Protein AF-0000000069045343 (afdb_homodimer)

Structure (mmCIF, N/CA/C/O backbone):
data_AF-0000000069045343-model_v1
#
loop_
_entity.id
_entity.type
_entity.pdbx_description
1 polymer 'Uncharacterized protein'
#
loop_
_atom_site.group_PDB
_atom_site.id
_atom_site.type_symbol
_atom_site.label_atom_id
_atom_site.label_alt_id
_atom_site.label_comp_id
_atom_site.label_asym_id
_atom_site.label_entity_id
_atom_site.label_seq_id
_atom_site.pdbx_PDB_ins_code
_atom_site.Cartn_x
_atom_site.Cartn_y
_atom_site.Cartn_z
_atom_site.occupancy
_atom_site.B_iso_or_equiv
_atom_site.auth_seq_id
_atom_site.auth_comp_id
_atom_site.auth_asym_id
_atom_site.auth_atom_id
_atom_site.pdbx_PDB_model_num
ATOM 1 N N . MET A 1 1 ? 14.711 3.072 -14.695 1 36.69 1 MET A N 1
ATOM 2 C CA . MET A 1 1 ? 13.977 2.061 -15.453 1 36.69 1 MET A CA 1
ATOM 3 C C . MET A 1 1 ? 12.508 2.43 -15.57 1 36.69 1 MET A C 1
ATOM 5 O O . MET A 1 1 ? 11.883 2.832 -14.586 1 36.69 1 MET A O 1
ATOM 9 N N . PHE A 1 2 ? 12.086 2.85 -16.703 1 45.88 2 PHE A N 1
ATOM 10 C CA . PHE A 1 2 ? 10.812 3.439 -17.078 1 45.88 2 PHE A CA 1
ATOM 11 C C . PHE A 1 2 ? 9.672 2.455 -16.859 1 45.88 2 PHE A C 1
ATOM 13 O O . PHE A 1 2 ? 9.859 1.24 -16.938 1 45.88 2 PHE A O 1
ATOM 20 N N . THR A 1 3 ? 8.695 2.904 -16.062 1 60.75 3 THR A N 1
ATOM 21 C CA . THR A 1 3 ? 7.523 2.088 -15.781 1 60.75 3 THR A CA 1
ATOM 22 C C . THR A 1 3 ? 6.695 1.87 -17.047 1 60.75 3 THR A C 1
ATOM 24 O O . THR A 1 3 ? 6.711 2.701 -17.953 1 60.75 3 THR A O 1
ATOM 27 N N . GLU A 1 4 ? 6.355 0.574 -17.469 1 67.81 4 GLU A N 1
ATOM 28 C CA . GLU A 1 4 ? 5.711 0.041 -18.656 1 67.81 4 GLU A CA 1
ATOM 29 C C . GLU A 1 4 ? 4.195 -0.015 -18.484 1 67.81 4 GLU A C 1
ATOM 31 O O . GLU A 1 4 ? 3.697 -0.345 -17.406 1 67.81 4 GLU A O 1
ATOM 36 N N . ILE A 1 5 ? 3.465 0.744 -19.359 1 83.56 5 ILE A N 1
ATOM 37 C CA . ILE A 1 5 ? 2.023 0.536 -19.438 1 83.56 5 ILE A CA 1
ATOM 38 C C . ILE A 1 5 ? 1.713 -0.511 -20.516 1 83.56 5 ILE A C 1
ATOM 40 O O . ILE A 1 5 ? 2.256 -0.457 -21.625 1 83.56 5 ILE A O 1
ATOM 44 N N . ARG A 1 6 ? 1.053 -1.459 -20.156 1 89.25 6 ARG A N 1
ATOM 45 C CA . ARG A 1 6 ? 0.664 -2.52 -21.078 1 89.25 6 ARG A CA 1
ATOM 46 C C . ARG A 1 6 ? -0.851 -2.695 -21.109 1 89.25 6 ARG A C 1
ATOM 48 O O . ARG A 1 6 ? -1.529 -2.414 -20.109 1 89.25 6 ARG A O 1
ATOM 55 N N . ILE A 1 7 ? -1.296 -3.172 -22.25 1 91 7 ILE A N 1
ATOM 56 C CA . ILE A 1 7 ? -2.711 -3.506 -22.359 1 91 7 ILE A CA 1
ATOM 57 C C . ILE A 1 7 ? -2.982 -4.836 -21.656 1 91 7 ILE A C 1
ATOM 59 O O . ILE A 1 7 ? -2.334 -5.844 -21.953 1 91 7 ILE A O 1
ATOM 63 N N . VAL A 1 8 ? -3.744 -4.75 -20.656 1 93.44 8 VAL A N 1
ATOM 64 C CA . VAL A 1 8 ? -4.344 -5.914 -20.031 1 93.44 8 VAL A CA 1
ATOM 65 C C . VAL A 1 8 ? -5.863 -5.832 -20.125 1 93.44 8 VAL A C 1
ATOM 67 O O . VAL A 1 8 ? -6.492 -5.027 -19.422 1 93.44 8 VAL A O 1
ATOM 70 N N . HIS A 1 9 ? -6.367 -6.625 -21 1 92.62 9 HIS A N 1
ATOM 71 C CA . HIS A 1 9 ? -7.773 -6.473 -21.359 1 92.62 9 HIS A CA 1
ATOM 72 C C . HIS A 1 9 ? -8.672 -6.645 -20.141 1 92.62 9 HIS A C 1
ATOM 74 O O . HIS A 1 9 ? -8.469 -7.562 -19.328 1 92.62 9 HIS A O 1
ATOM 80 N N . PRO A 1 10 ? -9.625 -5.75 -20.125 1 92.19 10 PRO A N 1
ATOM 81 C CA . PRO A 1 10 ? -10.023 -4.648 -21 1 92.19 10 PRO A CA 1
ATOM 82 C C . PRO A 1 10 ? -9.406 -3.312 -20.578 1 92.19 10 PRO A C 1
ATOM 84 O O . PRO A 1 10 ? -9.797 -2.262 -21.094 1 92.19 10 PRO A O 1
ATOM 87 N N . GLY A 1 11 ? -8.492 -3.367 -19.719 1 91.81 11 GLY A N 1
ATOM 88 C CA . GLY A 1 11 ? -7.914 -2.135 -19.203 1 91.81 11 GLY A CA 1
ATOM 89 C C . GLY A 1 11 ? -6.43 -2.012 -19.5 1 91.81 11 GLY A C 1
ATOM 90 O O . GLY A 1 11 ? -5.953 -2.48 -20.531 1 91.81 11 GLY A O 1
ATOM 91 N N . LEU A 1 12 ? -5.891 -1.161 -18.672 1 90.5 12 LEU A N 1
ATOM 92 C CA . LEU A 1 12 ? -4.457 -0.905 -18.75 1 90.5 12 LEU A CA 1
ATOM 93 C C . LEU A 1 12 ? -3.768 -1.287 -17.438 1 90.5 12 LEU A C 1
ATOM 95 O O . LEU A 1 12 ? -4.355 -1.164 -16.359 1 90.5 12 LEU A O 1
ATOM 99 N N . TYR A 1 13 ? -2.551 -1.778 -17.609 1 92.44 13 TYR A N 1
ATOM 100 C CA . TYR A 1 13 ? -1.739 -2.137 -16.453 1 92.44 13 TYR A CA 1
ATOM 101 C C . TYR A 1 13 ? -0.437 -1.347 -16.438 1 92.44 13 TYR A C 1
ATOM 103 O O . TYR A 1 13 ? 0.295 -1.318 -17.438 1 92.44 13 TYR A O 1
ATOM 111 N N . TRP A 1 14 ? -0.254 -0.675 -15.336 1 90.94 14 TRP A N 1
ATOM 112 C CA . TRP A 1 14 ? 1.001 0.021 -15.07 1 90.94 14 TRP A CA 1
ATOM 113 C C . TRP A 1 14 ? 1.87 -0.772 -14.102 1 90.94 14 TRP A C 1
ATOM 115 O O . TRP A 1 14 ? 1.443 -1.084 -12.984 1 90.94 14 TRP A O 1
ATOM 125 N N . HIS A 1 15 ? 3.105 -1.077 -14.547 1 93.38 15 HIS A N 1
ATOM 126 C CA . HIS A 1 15 ? 4.027 -1.831 -13.711 1 93.38 15 HIS A CA 1
ATOM 127 C C . HIS A 1 15 ? 5.16 -0.944 -13.203 1 93.38 15 HIS A C 1
ATOM 129 O O . HIS A 1 15 ? 6.098 -0.645 -13.938 1 93.38 15 HIS A O 1
ATOM 135 N N . ASN A 1 16 ? 5.062 -0.504 -11.922 1 91.62 16 ASN A N 1
ATOM 136 C CA . ASN A 1 16 ? 6.121 0.271 -11.289 1 91.62 16 ASN A CA 1
ATOM 137 C C . ASN A 1 16 ? 7.391 -0.559 -11.102 1 91.62 16 ASN A C 1
ATOM 139 O O . ASN A 1 16 ? 8.492 -0.086 -11.383 1 91.62 16 ASN A O 1
ATOM 143 N N . GLY A 1 17 ? 7.16 -1.773 -10.695 1 93.94 17 GLY A N 1
ATOM 144 C CA . GLY A 1 17 ? 8.281 -2.691 -10.562 1 93.94 17 GLY A CA 1
ATOM 145 C C . GLY A 1 17 ? 8.688 -2.93 -9.117 1 93.94 17 GLY A C 1
ATOM 146 O O . GLY A 1 17 ? 8.82 -1.983 -8.344 1 93.94 17 GLY A O 1
ATOM 147 N N . LEU A 1 18 ? 8.914 -4.191 -8.812 1 96.31 18 LEU A N 1
ATOM 148 C CA . LEU A 1 18 ? 9.312 -4.602 -7.469 1 96.31 18 LEU A CA 1
ATOM 149 C C . LEU A 1 18 ? 10.758 -4.227 -7.188 1 96.31 18 LEU A C 1
ATOM 151 O O . LEU A 1 18 ? 11.086 -3.75 -6.098 1 96.31 18 LEU A O 1
ATOM 155 N N . LYS A 1 19 ? 11.641 -4.414 -8.141 1 96.19 19 LYS A N 1
ATOM 156 C CA . LYS A 1 19 ? 13.055 -4.094 -7.961 1 96.19 19 LYS A CA 1
ATOM 157 C C . LYS A 1 19 ? 13.242 -2.623 -7.594 1 96.19 19 LYS A C 1
ATOM 159 O O . LYS A 1 19 ? 13.969 -2.303 -6.652 1 96.19 19 LYS A O 1
ATOM 164 N N . LYS A 1 20 ? 12.562 -1.841 -8.336 1 92.19 20 LYS A N 1
ATOM 165 C CA . LYS A 1 20 ? 12.633 -0.406 -8.07 1 92.19 20 LYS A CA 1
ATOM 166 C C . LYS A 1 20 ? 12.172 -0.085 -6.656 1 92.19 20 LYS A C 1
ATOM 168 O O . LYS A 1 20 ? 12.789 0.725 -5.965 1 92.19 20 LYS A O 1
ATOM 173 N N . CYS A 1 21 ? 11.094 -0.684 -6.238 1 92 21 CYS A N 1
ATOM 174 C CA . CYS A 1 21 ? 10.555 -0.478 -4.898 1 92 21 CYS A CA 1
ATOM 175 C C . CYS A 1 21 ? 11.555 -0.914 -3.836 1 92 21 CYS A C 1
ATOM 177 O O . CYS A 1 21 ? 11.75 -0.221 -2.836 1 92 21 CYS A O 1
ATOM 179 N N . LEU A 1 22 ? 12.219 -2.018 -4.07 1 93.25 22 LEU A N 1
ATOM 180 C CA . LEU A 1 22 ? 13.148 -2.561 -3.086 1 93.25 22 LEU A CA 1
ATOM 181 C C . LEU A 1 22 ? 14.414 -1.715 -3.012 1 93.25 22 LEU A C 1
ATOM 183 O O . LEU A 1 22 ? 14.961 -1.512 -1.927 1 93.25 22 LEU A O 1
ATOM 187 N N . VAL A 1 23 ? 14.852 -1.23 -4.109 1 91.69 23 VAL A N 1
ATOM 188 C CA . VAL A 1 23 ? 16.016 -0.349 -4.125 1 91.69 23 VAL A CA 1
ATOM 189 C C . VAL A 1 23 ? 15.703 0.932 -3.354 1 91.69 23 VAL A C 1
ATOM 191 O O . VAL A 1 23 ? 16.516 1.406 -2.566 1 91.69 23 VAL A O 1
ATOM 194 N N . LYS A 1 24 ? 14.523 1.456 -3.598 1 85.81 24 LYS A N 1
ATOM 195 C CA . LYS A 1 24 ? 14.102 2.641 -2.854 1 85.81 24 LYS A CA 1
ATOM 196 C C . LYS A 1 24 ? 14.078 2.367 -1.353 1 85.81 24 LYS A C 1
ATOM 198 O O . LYS A 1 24 ? 14.516 3.201 -0.558 1 85.81 24 LYS A O 1
ATOM 203 N N . TYR A 1 25 ? 13.57 1.257 -0.952 1 86.19 25 TYR A N 1
ATOM 204 C CA . TYR A 1 25 ? 13.539 0.862 0.451 1 86.19 25 TYR A CA 1
ATOM 205 C C . TYR A 1 25 ? 14.945 0.827 1.043 1 86.19 25 TYR A C 1
ATOM 207 O O . TYR A 1 25 ? 15.188 1.389 2.113 1 86.19 25 TYR A O 1
ATOM 215 N N . LEU A 1 26 ? 15.82 0.186 0.318 1 85.81 26 LEU A N 1
ATOM 216 C CA . LEU A 1 26 ? 17.188 0.021 0.815 1 85.81 26 LEU A CA 1
ATOM 217 C C . LEU A 1 26 ? 17.906 1.363 0.881 1 85.81 26 LEU A C 1
ATOM 219 O O . LEU A 1 26 ? 18.766 1.565 1.734 1 85.81 26 LEU A O 1
ATOM 223 N N . THR A 1 27 ? 17.516 2.264 -0.004 1 81.88 27 THR A N 1
ATOM 224 C CA . THR A 1 27 ? 18.094 3.605 0.008 1 81.88 27 THR A CA 1
ATOM 225 C C . THR A 1 27 ? 17.641 4.379 1.24 1 81.88 27 THR A C 1
ATOM 227 O O . THR A 1 27 ? 18.422 5.113 1.847 1 81.88 27 THR A O 1
ATOM 230 N N . VAL A 1 28 ? 16.422 4.129 1.528 1 73.62 28 VAL A N 1
ATOM 231 C CA . VAL A 1 28 ? 15.82 4.875 2.625 1 73.62 28 VAL A CA 1
ATOM 232 C C . VAL A 1 28 ? 16.359 4.359 3.959 1 73.62 28 VAL A C 1
ATOM 234 O O . VAL A 1 28 ? 16.594 5.141 4.883 1 73.62 28 VAL A O 1
ATOM 237 N N . ILE A 1 29 ? 16.391 3.066 4.191 1 73.06 29 ILE A N 1
ATOM 238 C CA . ILE A 1 29 ? 16.812 2.516 5.473 1 73.06 29 ILE A CA 1
ATOM 239 C C . ILE A 1 29 ? 18.328 2.596 5.598 1 73.06 29 ILE A C 1
ATOM 241 O O . ILE A 1 29 ? 18.891 2.289 6.652 1 73.06 29 ILE A O 1
ATOM 245 N N . ASN A 1 30 ? 18.812 3.344 4.945 1 65.44 30 ASN A N 1
ATOM 246 C CA . ASN A 1 30 ? 20.266 3.43 4.953 1 65.44 30 ASN A CA 1
ATOM 247 C C . ASN A 1 30 ? 20.906 2.098 5.332 1 65.44 30 ASN A C 1
ATOM 249 O O . ASN A 1 30 ? 20.344 1.339 6.125 1 65.44 30 ASN A O 1
ATOM 253 N N . GLN A 1 31 ? 21.516 1.275 4.477 1 55.09 31 GLN A N 1
ATOM 254 C CA . GLN A 1 31 ? 22.156 -0.026 4.59 1 55.09 31 GLN A CA 1
ATOM 255 C C . GLN A 1 31 ? 22.609 -0.293 6.023 1 55.09 31 GLN A C 1
ATOM 257 O O . GLN A 1 31 ? 22.609 -1.439 6.477 1 55.09 31 GLN A O 1
ATOM 262 N N . GLN A 1 32 ? 22.938 0.63 6.645 1 52.41 32 GLN A N 1
ATOM 263 C CA . GLN A 1 32 ? 23.625 0.34 7.906 1 52.41 32 GLN A CA 1
ATOM 264 C C . GLN A 1 32 ? 22.672 -0.297 8.906 1 52.41 32 GLN A C 1
ATOM 266 O O . GLN A 1 32 ? 23.094 -1.015 9.812 1 52.41 32 GLN A O 1
ATOM 271 N N . GLU A 1 33 ? 21.391 -0.185 8.633 1 53.84 33 GLU A N 1
ATOM 272 C CA . GLU A 1 33 ? 20.484 -0.634 9.68 1 53.84 33 GLU A CA 1
ATOM 273 C C . GLU A 1 33 ? 19.859 -1.981 9.336 1 53.84 33 GLU A C 1
ATOM 275 O O .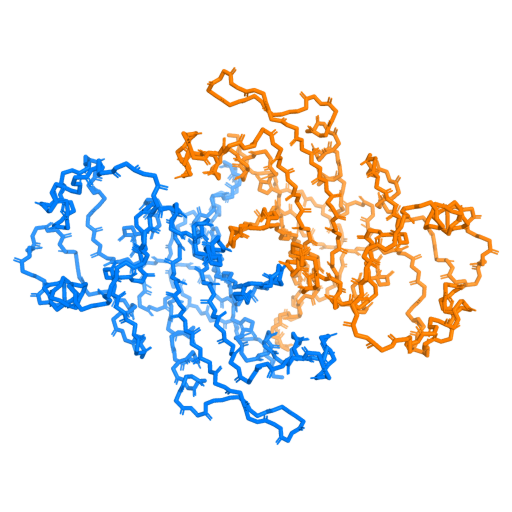 GLU A 1 33 ? 19.266 -2.635 10.188 1 53.84 33 GLU A O 1
ATOM 280 N N . ASN A 1 34 ? 20.141 -2.297 8.047 1 56.91 34 ASN A N 1
ATOM 281 C CA . ASN A 1 34 ? 19.547 -3.592 7.742 1 56.91 34 ASN A CA 1
ATOM 282 C C . ASN A 1 34 ? 20.469 -4.742 8.117 1 56.91 34 ASN A C 1
ATOM 284 O O . ASN A 1 34 ? 21.5 -4.965 7.465 1 56.91 34 ASN A O 1
ATOM 288 N N . GLU A 1 35 ? 20.203 -5.227 9.289 1 62.03 35 GLU A N 1
ATOM 289 C CA . GLU A 1 35 ? 21.031 -6.32 9.781 1 62.03 35 GLU A CA 1
ATOM 290 C C . GLU A 1 35 ? 20.859 -7.574 8.93 1 62.03 35 GLU A C 1
ATOM 292 O O . GLU A 1 35 ? 21.781 -8.383 8.805 1 62.03 35 GLU A O 1
ATOM 297 N N . SER A 1 36 ? 19.75 -7.66 8.359 1 77.56 36 SER A N 1
ATOM 298 C CA . SER A 1 36 ? 19.5 -8.883 7.605 1 77.56 36 SER A CA 1
ATOM 299 C C . SER A 1 36 ? 19.531 -8.625 6.105 1 77.56 36 SER A C 1
ATOM 301 O O . SER A 1 36 ? 19.094 -7.566 5.641 1 77.56 36 SER A O 1
ATOM 303 N N . ASN A 1 37 ? 20.25 -9.508 5.398 1 89.81 37 ASN A N 1
ATOM 304 C CA . ASN A 1 37 ? 20.25 -9.461 3.941 1 89.81 37 ASN A CA 1
ATOM 305 C C . ASN A 1 37 ? 19.031 -10.164 3.361 1 89.81 37 ASN A C 1
ATOM 307 O O . ASN A 1 37 ? 19.031 -10.562 2.195 1 89.81 37 ASN A O 1
ATOM 311 N N . GLN A 1 38 ? 18.047 -10.312 4.242 1 91.44 38 GLN A N 1
ATOM 312 C CA . GLN A 1 38 ? 16.812 -10.977 3.828 1 91.44 38 GLN A CA 1
ATOM 313 C C . GLN A 1 38 ? 15.672 -9.984 3.672 1 91.44 38 GLN A C 1
ATOM 315 O O . GLN A 1 38 ? 15.383 -9.219 4.594 1 91.44 38 GLN A O 1
ATOM 320 N N . LEU A 1 39 ? 15.133 -9.969 2.502 1 92.44 39 LEU A N 1
ATOM 321 C CA . LEU A 1 39 ? 13.938 -9.172 2.234 1 92.44 39 LEU A CA 1
ATOM 322 C C . LEU A 1 39 ? 12.703 -10.055 2.105 1 92.44 39 LEU A C 1
ATOM 324 O O . LEU A 1 39 ? 12.484 -10.672 1.06 1 92.44 39 LEU A O 1
ATOM 328 N N . ASP A 1 40 ? 11.938 -10.164 3.176 1 90.62 40 ASP A N 1
ATOM 329 C CA . ASP A 1 40 ? 10.688 -10.914 3.195 1 90.62 40 ASP A CA 1
ATOM 330 C C . ASP A 1 40 ? 9.5 -10.023 2.846 1 90.62 40 ASP A C 1
ATOM 332 O O . ASP A 1 40 ? 9.234 -9.031 3.535 1 90.62 40 ASP A O 1
ATOM 336 N N . LEU A 1 41 ? 8.789 -10.445 1.825 1 92.44 41 LEU A N 1
ATOM 337 C CA . LEU A 1 41 ? 7.758 -9.578 1.269 1 92.44 41 LEU A CA 1
ATOM 338 C C . LEU A 1 41 ? 6.367 -10.078 1.637 1 92.44 41 LEU A C 1
ATOM 340 O O . LEU A 1 41 ? 6.125 -11.289 1.672 1 92.44 41 LEU A O 1
ATOM 344 N N . ILE A 1 42 ? 5.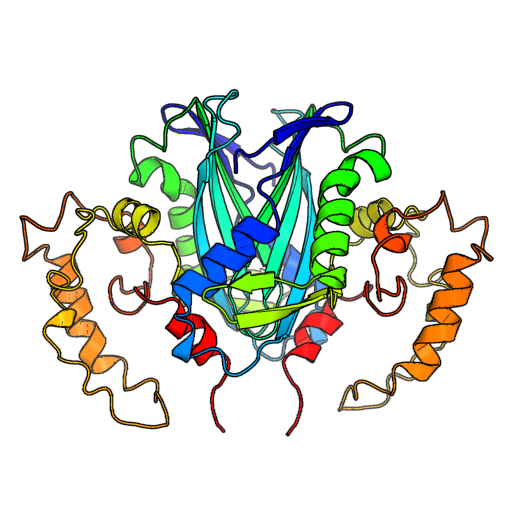527 -9.141 1.871 1 89.38 42 ILE A N 1
ATOM 345 C CA . ILE A 1 42 ? 4.086 -9.359 1.92 1 89.38 42 ILE A CA 1
ATOM 346 C C . ILE A 1 42 ? 3.414 -8.625 0.765 1 89.38 42 ILE A C 1
ATOM 348 O O . ILE A 1 42 ? 3.596 -7.414 0.599 1 89.38 42 ILE A O 1
ATOM 352 N N . ILE A 1 43 ? 2.684 -9.391 -0.015 1 93.25 43 ILE A N 1
ATOM 353 C CA . ILE A 1 43 ? 2.027 -8.836 -1.19 1 93.25 43 ILE A CA 1
ATOM 354 C C . ILE A 1 43 ? 0.522 -8.742 -0.947 1 93.25 43 ILE A C 1
ATOM 356 O O . ILE A 1 43 ? -0.084 -9.664 -0.405 1 93.25 43 ILE A O 1
ATOM 360 N N . ASN A 1 44 ? -0.027 -7.578 -1.305 1 91.56 44 ASN A N 1
ATOM 361 C CA . ASN A 1 44 ? -1.473 -7.398 -1.216 1 91.56 44 ASN A CA 1
ATOM 362 C C . ASN A 1 44 ? -2.084 -7.082 -2.578 1 91.56 44 ASN A C 1
ATOM 364 O O . ASN A 1 44 ? -1.624 -6.172 -3.271 1 91.56 44 ASN A O 1
ATOM 368 N N . ILE A 1 45 ? -3.031 -7.863 -2.99 1 93.31 45 ILE A N 1
ATOM 369 C CA . ILE A 1 45 ? -3.787 -7.641 -4.219 1 93.31 45 ILE A CA 1
ATOM 370 C C . ILE A 1 45 ? -5.254 -7.387 -3.885 1 93.31 45 ILE A C 1
ATOM 372 O O . ILE A 1 45 ? -5.863 -8.141 -3.121 1 93.31 45 ILE A O 1
ATOM 376 N N . ASP A 1 46 ? -5.797 -6.297 -4.504 1 88.81 46 ASP A N 1
ATOM 377 C CA . ASP A 1 46 ? -7.16 -5.891 -4.176 1 88.81 46 ASP A CA 1
ATOM 378 C C . ASP A 1 46 ? -7.898 -5.398 -5.422 1 88.81 46 ASP A C 1
ATOM 380 O O . ASP A 1 46 ? -7.277 -4.895 -6.355 1 88.81 46 ASP A O 1
ATOM 384 N N . GLY A 1 47 ? -9.188 -5.73 -5.453 1 88.12 47 GLY A N 1
ATOM 385 C CA . GLY A 1 47 ? -10.07 -5.121 -6.438 1 88.12 47 GLY A CA 1
ATOM 386 C C . GLY A 1 47 ? -10.906 -3.992 -5.871 1 88.12 47 GLY A C 1
ATOM 387 O O . GLY A 1 47 ? -11.719 -4.207 -4.965 1 88.12 47 GLY A O 1
ATOM 388 N N . LEU A 1 48 ? -10.633 -2.781 -6.422 1 85.56 48 LEU A N 1
ATOM 389 C CA . LEU A 1 48 ? -11.273 -1.601 -5.859 1 85.56 48 LEU A CA 1
ATOM 390 C C . LEU A 1 48 ? -12.195 -0.944 -6.887 1 85.56 48 LEU A C 1
ATOM 392 O O . LEU A 1 48 ? -11.742 -0.556 -7.969 1 85.56 48 LEU A O 1
ATOM 396 N N . PRO A 1 49 ? -13.531 -1.005 -6.578 1 75.44 49 PRO A N 1
ATOM 397 C CA . PRO A 1 49 ? -14.43 -0.271 -7.473 1 75.44 49 PRO A CA 1
ATOM 398 C C . PRO A 1 49 ? -14.227 1.241 -7.402 1 75.44 49 PRO A C 1
ATOM 400 O O . PRO A 1 49 ? -13.922 1.777 -6.332 1 75.44 49 PRO A O 1
ATOM 403 N N . ILE A 1 50 ? -14.047 1.739 -8.469 1 65.81 50 ILE A N 1
ATOM 404 C CA . ILE A 1 50 ? -14.086 3.197 -8.438 1 65.81 50 ILE A CA 1
ATOM 405 C C . ILE A 1 50 ? -15.531 3.668 -8.312 1 65.81 50 ILE A C 1
ATOM 407 O O . ILE A 1 50 ? -16.453 2.852 -8.211 1 65.81 50 ILE A O 1
ATOM 411 N N . SER A 1 51 ? -16.016 5.078 -8.492 1 57.84 51 SER A N 1
ATOM 412 C CA . SER A 1 51 ? -17.328 5.703 -8.289 1 57.84 51 SER A CA 1
ATOM 413 C C . SER A 1 51 ? -18.406 5.016 -9.117 1 57.84 51 SER A C 1
ATOM 415 O O . SER A 1 51 ? -18.109 4.379 -10.125 1 57.84 51 SER A O 1
ATOM 417 N N . LYS A 1 52 ? -19.625 4.773 -8.469 1 54.44 52 LYS A N 1
ATOM 418 C CA . LYS A 1 52 ? -20.781 4.32 -9.234 1 54.44 52 LYS A CA 1
ATOM 419 C C . LYS A 1 52 ? -20.812 4.961 -10.625 1 54.44 52 LYS A C 1
ATOM 421 O O . LYS A 1 52 ? -21.188 4.316 -11.602 1 54.44 52 LYS A O 1
ATOM 426 N N . SER A 1 53 ? -20.359 6.207 -10.586 1 52.97 53 SER A N 1
ATOM 427 C CA . SER A 1 53 ? -20.547 6.887 -11.867 1 52.97 53 SER A CA 1
ATOM 428 C C . SER A 1 53 ? -19.422 6.539 -12.836 1 52.97 53 SER A C 1
ATOM 430 O O . SER A 1 53 ? -19.594 6.598 -14.055 1 52.97 53 SER A O 1
ATOM 432 N N . SER A 1 54 ? -18.234 6.355 -12.305 1 55.28 54 SER A N 1
ATOM 433 C CA . SER A 1 54 ? -17.125 6.25 -13.234 1 55.28 54 SER A CA 1
ATOM 434 C C . SER A 1 54 ? -16.938 4.816 -13.734 1 55.28 54 SER A C 1
ATOM 436 O O . SER A 1 54 ? -16.375 4.586 -14.797 1 55.28 54 SER A O 1
ATOM 438 N N . ASN A 1 55 ? -17.766 3.873 -13.734 1 62 55 ASN A N 1
ATOM 439 C CA . ASN A 1 55 ? -17.641 2.506 -14.234 1 62 55 ASN A CA 1
ATOM 440 C C . ASN A 1 55 ? -16.188 2.062 -14.289 1 62 55 ASN A C 1
ATOM 442 O O . ASN A 1 55 ? -15.75 1.486 -15.289 1 62 55 ASN A O 1
ATOM 446 N N . SER A 1 56 ? -15.18 2.549 -13.469 1 77.62 56 SER A N 1
ATOM 447 C CA . SER A 1 56 ? -13.789 2.119 -13.523 1 77.62 56 SER A CA 1
ATOM 448 C C . SER A 1 56 ? -13.43 1.258 -12.32 1 77.62 56 SER A C 1
ATOM 450 O O . SER A 1 56 ? -14.055 1.367 -11.266 1 77.62 56 SER A O 1
ATOM 452 N N . GLN A 1 57 ? -12.602 0.231 -12.57 1 86.69 57 GLN A N 1
ATOM 453 C CA . GLN A 1 57 ? -12.109 -0.637 -11.508 1 86.69 57 GLN A CA 1
ATOM 454 C C . GLN A 1 57 ? -10.586 -0.59 -11.422 1 86.69 57 GLN A C 1
ATOM 456 O O . GLN A 1 57 ? -9.898 -0.577 -12.453 1 86.69 57 GLN A O 1
ATOM 461 N N . PHE A 1 58 ? -10.086 -0.502 -10.164 1 90.12 58 PHE A N 1
ATOM 462 C CA . PHE A 1 58 ? -8.648 -0.551 -9.914 1 90.12 58 PHE A CA 1
ATOM 463 C C . PHE A 1 58 ? -8.258 -1.871 -9.258 1 90.12 58 PHE A C 1
ATOM 465 O O . PHE A 1 58 ? -8.969 -2.371 -8.383 1 90.12 58 PHE A O 1
ATOM 472 N N . TRP A 1 59 ? -7.16 -2.422 -9.719 1 93.88 59 TRP A N 1
ATOM 473 C CA . TRP A 1 59 ? -6.574 -3.609 -9.109 1 93.88 59 TRP A CA 1
ATOM 474 C C . TRP A 1 59 ? -5.105 -3.373 -8.758 1 93.88 59 TRP A C 1
ATOM 476 O O . TRP A 1 59 ? -4.215 -3.719 -9.539 1 93.88 59 TRP A O 1
ATOM 486 N N . PRO A 1 60 ? -4.848 -2.793 -7.609 1 94.88 60 PRO A N 1
ATOM 487 C CA . PRO A 1 60 ? -3.465 -2.539 -7.199 1 94.88 60 PRO A CA 1
ATOM 488 C C . PRO A 1 60 ? -2.746 -3.803 -6.73 1 94.88 60 PRO A C 1
ATOM 490 O O . PRO A 1 60 ? -3.371 -4.691 -6.145 1 94.88 60 PRO A O 1
ATOM 493 N N . ILE A 1 61 ? -1.492 -3.875 -6.996 1 96.5 61 ILE A N 1
ATOM 494 C CA . ILE A 1 61 ? -0.54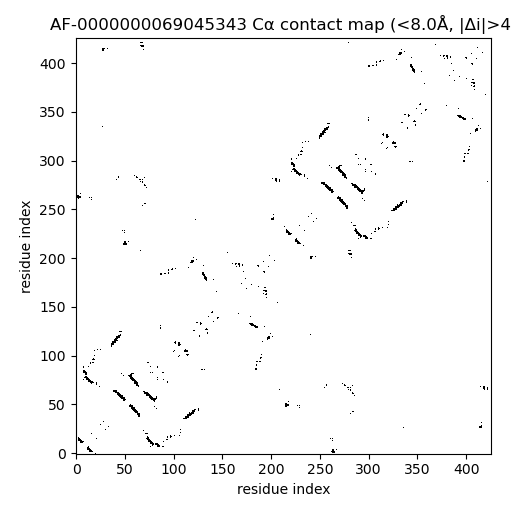2 -4.777 -6.355 1 96.5 61 ILE A CA 1
ATOM 495 C C . ILE A 1 61 ? 0.374 -3.99 -5.426 1 96.5 61 ILE A C 1
ATOM 497 O O . ILE A 1 61 ? 1.213 -3.211 -5.883 1 96.5 61 ILE A O 1
ATOM 501 N N . LEU A 1 62 ? 0.131 -4.234 -4.133 1 95.12 62 LEU A N 1
ATOM 502 C CA . LEU A 1 62 ? 0.901 -3.533 -3.113 1 95.12 62 LEU A CA 1
ATOM 503 C C . LEU A 1 62 ? 1.887 -4.477 -2.432 1 95.12 62 LEU A C 1
ATOM 505 O O . LEU A 1 62 ? 1.694 -5.691 -2.438 1 95.12 62 LEU A O 1
ATOM 509 N N . GLY A 1 63 ? 2.918 -3.887 -1.937 1 93 63 GLY A N 1
ATOM 510 C CA . GLY A 1 63 ? 3.904 -4.664 -1.203 1 93 63 GLY A CA 1
ATOM 511 C C . GLY A 1 63 ? 4.352 -3.996 0.085 1 93 63 GLY A C 1
ATOM 512 O O . GLY A 1 63 ? 4.172 -2.789 0.259 1 93 63 GLY A O 1
ATOM 513 N N . SER A 1 64 ? 4.801 -4.805 0.978 1 88.94 64 SER A N 1
ATOM 514 C CA . SER A 1 64 ? 5.473 -4.348 2.189 1 88.94 64 SER A CA 1
ATOM 515 C C . SER A 1 64 ? 6.609 -5.285 2.576 1 88.94 64 SER A C 1
ATOM 517 O O . SER A 1 64 ? 6.66 -6.43 2.121 1 88.94 64 SER A O 1
ATOM 519 N N . ILE A 1 65 ? 7.555 -4.723 3.281 1 86.25 65 ILE A N 1
ATOM 520 C CA . ILE A 1 65 ? 8.633 -5.539 3.828 1 86.25 65 ILE A CA 1
ATOM 521 C C . ILE A 1 65 ? 8.242 -6.055 5.211 1 86.25 65 ILE A C 1
ATOM 523 O O . ILE A 1 65 ? 7.859 -5.273 6.086 1 86.25 65 ILE A O 1
ATOM 527 N N . PHE A 1 66 ? 8.406 -7.363 5.359 1 82 66 PHE A N 1
ATOM 528 C CA . PHE A 1 66 ? 8.023 -8.008 6.609 1 82 66 PHE A CA 1
ATOM 529 C C . PHE A 1 66 ? 8.711 -7.34 7.797 1 82 66 PHE A C 1
ATOM 531 O O . PHE A 1 66 ? 9.898 -7.008 7.73 1 82 66 PHE A O 1
ATOM 538 N N . LYS A 1 67 ? 7.965 -7.094 8.82 1 72.38 67 LYS A N 1
ATOM 539 C CA . LYS A 1 67 ? 8.406 -6.559 10.109 1 72.38 67 LYS A CA 1
ATOM 540 C C . LYS A 1 67 ? 8.773 -5.082 9.992 1 72.38 67 LYS A C 1
ATOM 542 O O . LYS A 1 67 ? 9.336 -4.5 10.922 1 72.38 67 LYS A O 1
ATOM 547 N N . THR A 1 68 ? 8.57 -4.691 8.727 1 75.06 68 THR A N 1
ATOM 548 C CA . THR A 1 68 ? 8.734 -3.254 8.539 1 75.06 68 THR A CA 1
ATOM 549 C C . THR A 1 68 ? 7.422 -2.609 8.109 1 75.06 68 THR A C 1
ATOM 551 O O . THR A 1 68 ? 6.48 -3.305 7.723 1 75.06 68 THR A O 1
ATOM 554 N N . ASN A 1 69 ? 7.02 -1.512 8.445 1 71.19 69 ASN A N 1
ATOM 555 C CA . ASN A 1 69 ? 5.809 -0.812 8.031 1 71.19 69 ASN A CA 1
ATOM 556 C C . ASN A 1 69 ? 6.023 -0.048 6.727 1 71.19 69 ASN A C 1
ATOM 558 O O . ASN A 1 69 ? 5.285 0.894 6.426 1 71.19 69 ASN A O 1
ATOM 562 N N . TYR A 1 70 ? 7.086 -0.581 5.973 1 81.56 70 TYR A N 1
ATOM 563 C CA . TYR A 1 70 ? 7.332 0.048 4.68 1 81.56 70 TYR A CA 1
ATOM 564 C C . TYR A 1 70 ? 6.406 -0.519 3.611 1 81.56 70 TYR A C 1
ATOM 566 O O . TYR A 1 70 ? 6.371 -1.731 3.393 1 81.56 70 TYR A O 1
ATOM 574 N N . VAL A 1 71 ? 5.637 0.372 2.984 1 88.44 71 VAL A N 1
ATOM 575 C CA . VAL A 1 71 ? 4.637 -0.039 2.006 1 88.44 71 VAL A CA 1
ATOM 576 C C . VAL A 1 71 ? 4.926 0.622 0.66 1 88.44 71 VAL A C 1
ATOM 578 O O . VAL A 1 71 ? 5.391 1.764 0.61 1 88.44 71 VAL A O 1
ATOM 581 N N . PHE A 1 72 ? 4.695 -0.129 -0.406 1 90.62 72 PHE A N 1
ATOM 582 C CA . PHE A 1 72 ? 4.973 0.426 -1.727 1 90.62 72 PHE A CA 1
ATOM 583 C C . PHE A 1 72 ? 4.012 -0.146 -2.764 1 90.62 72 PHE A C 1
ATOM 585 O O . PHE A 1 72 ? 3.395 -1.188 -2.537 1 90.62 72 PHE A O 1
ATOM 592 N N . GLN A 1 73 ? 3.85 0.58 -3.83 1 93.75 73 GLN A N 1
ATOM 593 C CA . GLN A 1 73 ? 3.004 0.195 -4.953 1 93.75 73 GLN A CA 1
ATOM 594 C C . GLN A 1 73 ? 3.82 -0.475 -6.055 1 93.75 73 GLN A C 1
ATOM 596 O O . GLN A 1 73 ? 4.668 0.163 -6.68 1 93.75 73 GLN A O 1
ATOM 601 N N . ILE A 1 74 ? 3.525 -1.721 -6.359 1 95.38 74 ILE A N 1
ATOM 602 C CA . ILE A 1 74 ? 4.273 -2.484 -7.348 1 95.38 74 ILE A CA 1
ATOM 603 C C . ILE A 1 74 ? 3.641 -2.309 -8.727 1 95.38 74 ILE A C 1
ATOM 605 O O . ILE A 1 74 ? 4.344 -2.24 -9.734 1 95.38 74 ILE A O 1
ATOM 609 N N . GLY A 1 75 ? 2.355 -2.285 -8.773 1 94.5 75 GLY A N 1
ATOM 610 C CA . GLY A 1 75 ? 1.628 -2.135 -10.023 1 94.5 75 GLY A CA 1
ATOM 611 C C . GLY A 1 75 ? 0.172 -1.756 -9.828 1 94.5 75 GLY A C 1
ATOM 612 O O . GLY A 1 75 ? -0.337 -1.796 -8.703 1 94.5 75 GLY A O 1
ATOM 613 N N . LEU A 1 76 ? -0.455 -1.417 -11.016 1 92.88 76 LEU A N 1
ATOM 614 C CA . LEU A 1 76 ? -1.848 -0.985 -10.969 1 92.88 76 LEU A CA 1
ATOM 615 C C . LEU A 1 76 ? -2.553 -1.273 -12.289 1 92.88 76 LEU A C 1
ATOM 617 O O . LEU A 1 76 ? -2.076 -0.87 -13.352 1 92.88 76 LEU A O 1
ATOM 621 N N . TYR A 1 77 ? -3.615 -2 -12.141 1 93.5 77 TYR A N 1
ATOM 622 C CA . TYR A 1 77 ? -4.535 -2.162 -13.258 1 93.5 77 TYR A CA 1
ATOM 623 C C . TYR A 1 77 ? -5.707 -1.193 -13.148 1 93.5 77 TYR A C 1
ATOM 625 O O . TYR A 1 77 ? -6.246 -0.984 -12.062 1 93.5 77 TYR A O 1
ATOM 633 N N . ASN A 1 78 ? -6.023 -0.626 -14.258 1 89.31 78 ASN A N 1
ATOM 634 C CA . ASN A 1 78 ? -7.211 0.213 -14.383 1 89.31 78 ASN A CA 1
ATOM 635 C C . ASN A 1 78 ? -8.078 -0.203 -15.57 1 89.31 78 ASN A C 1
ATOM 637 O O . ASN A 1 78 ? -7.609 -0.208 -16.703 1 89.31 78 ASN A O 1
ATOM 641 N N . GLY A 1 79 ? -9.273 -0.605 -15.25 1 87.31 79 GLY A N 1
ATOM 642 C CA . GLY A 1 79 ? -10.188 -0.982 -16.312 1 87.31 79 GLY A CA 1
ATOM 643 C C . GLY A 1 79 ? -11.57 -0.361 -16.172 1 87.31 79 GLY A C 1
ATOM 644 O O . GLY A 1 79 ? -11.992 -0.037 -15.062 1 87.31 79 GLY A O 1
ATOM 645 N N . TYR A 1 80 ? -12.18 -0.164 -17.344 1 79.25 80 TYR A N 1
ATOM 646 C CA . TYR A 1 80 ? -13.539 0.372 -17.344 1 79.25 80 TYR A CA 1
ATOM 647 C C . TYR A 1 80 ? -14.539 -0.683 -16.875 1 79.25 80 TYR A C 1
ATOM 649 O O . TYR A 1 80 ? -14.93 -1.556 -17.656 1 79.25 80 TYR A O 1
ATOM 657 N N . ASN A 1 81 ? -14.898 -0.575 -15.672 1 67.5 81 ASN A N 1
ATOM 658 C CA . ASN A 1 81 ? -15.898 -1.35 -14.945 1 67.5 81 ASN A CA 1
ATOM 659 C C . ASN A 1 81 ? -15.617 -2.846 -15.023 1 67.5 81 ASN A C 1
ATOM 661 O O . ASN A 1 81 ? -16.531 -3.662 -14.992 1 67.5 81 ASN A O 1
ATOM 665 N N . LYS A 1 82 ? -14.391 -3.178 -15.219 1 81.25 82 LYS A N 1
ATOM 666 C CA . LYS A 1 82 ? -14.086 -4.598 -15.344 1 81.25 82 LYS A CA 1
ATOM 667 C C . LYS A 1 82 ? -12.727 -4.926 -14.742 1 81.25 82 LYS A C 1
ATOM 669 O O . LYS A 1 82 ? -11.781 -4.148 -14.867 1 81.25 82 LYS A O 1
ATOM 674 N N . LYS A 1 83 ? -12.758 -6.027 -14.078 1 87.38 83 LYS A N 1
ATOM 675 C CA . LYS A 1 83 ? -11.484 -6.613 -13.672 1 87.38 83 LYS A CA 1
ATOM 676 C C . LYS A 1 83 ? -10.719 -7.156 -14.875 1 87.38 83 LYS A C 1
ATOM 678 O O . LYS A 1 83 ? -11.289 -7.324 -15.953 1 87.38 83 LYS A O 1
ATOM 683 N N . PRO A 1 84 ? -9.367 -7.375 -14.68 1 92.62 84 PRO A N 1
ATOM 684 C CA . PRO A 1 84 ? -8.68 -8.023 -15.797 1 92.62 84 PRO A CA 1
ATOM 685 C C . PRO A 1 84 ? -9.352 -9.32 -16.25 1 92.62 84 PRO A C 1
ATOM 687 O O . PRO A 1 84 ? -9.727 -10.141 -15.406 1 92.62 84 PRO A O 1
ATOM 690 N N . SER A 1 85 ? -9.484 -9.438 -17.516 1 91.81 85 SER A N 1
ATOM 691 C CA . SER A 1 85 ? -10.172 -10.609 -18.031 1 91.81 85 SER A CA 1
ATOM 692 C C . SER A 1 85 ? -9.32 -11.867 -17.875 1 91.81 85 SER A C 1
ATOM 694 O O . SER A 1 85 ? -9.852 -12.977 -17.828 1 91.81 85 SER A O 1
ATOM 696 N N . ASP A 1 86 ? -8.031 -11.688 -17.859 1 93.56 86 ASP A N 1
ATOM 697 C CA . ASP A 1 86 ? -7.086 -12.789 -17.734 1 93.56 86 ASP A CA 1
ATOM 698 C C . ASP A 1 86 ? -6.117 -12.555 -16.578 1 93.56 86 ASP A C 1
ATOM 700 O O . ASP A 1 86 ? -5.238 -11.688 -16.656 1 93.56 86 ASP A O 1
ATOM 704 N N . ILE A 1 87 ? -6.289 -13.344 -15.594 1 93.88 87 ILE A N 1
ATOM 705 C CA . ILE A 1 87 ? -5.508 -13.195 -14.375 1 93.88 87 ILE A CA 1
ATOM 706 C C . ILE A 1 87 ? -4.027 -13.438 -14.672 1 93.88 87 ILE A C 1
ATOM 708 O O . ILE A 1 87 ? -3.154 -12.844 -14.039 1 93.88 87 ILE A O 1
ATOM 712 N N . HIS A 1 88 ? -3.693 -14.281 -15.625 1 95.75 88 HIS A N 1
ATOM 713 C CA . HIS A 1 88 ? -2.309 -14.547 -16 1 95.75 88 HIS A CA 1
ATOM 714 C C . HIS A 1 88 ? -1.663 -13.328 -16.641 1 95.75 88 HIS A C 1
ATOM 716 O O . HIS A 1 88 ? -0.503 -13.016 -16.375 1 95.75 88 HIS A O 1
ATOM 722 N N . GLN A 1 89 ? -2.43 -12.656 -17.438 1 95.38 89 GLN A N 1
ATOM 723 C CA . GLN A 1 89 ? -1.913 -11.445 -18.062 1 95.38 89 GLN A CA 1
ATOM 724 C C . GLN A 1 89 ? -1.724 -10.336 -17.031 1 95.38 89 GLN A C 1
ATOM 726 O O . GLN A 1 89 ? -0.737 -9.602 -17.078 1 95.38 89 GLN A O 1
ATOM 731 N N . TYR A 1 90 ? -2.631 -10.266 -16.156 1 95.75 90 TYR A N 1
ATOM 732 C CA . TYR A 1 90 ? -2.605 -9.242 -15.117 1 95.75 90 TYR A CA 1
ATOM 733 C C . TYR A 1 90 ? -1.36 -9.383 -14.25 1 95.75 90 TYR A C 1
ATOM 735 O O . TYR A 1 90 ? -0.658 -8.406 -13.992 1 95.75 90 TYR A O 1
ATOM 743 N N . LEU A 1 91 ? -0.986 -10.578 -13.836 1 96.94 91 LEU A N 1
ATOM 744 C CA . LEU A 1 91 ? 0.071 -10.773 -12.852 1 96.94 91 LEU A CA 1
ATOM 745 C C . LEU A 1 91 ? 1.386 -11.148 -13.531 1 96.94 91 LEU A C 1
ATOM 747 O O . LEU A 1 91 ? 2.389 -11.398 -12.852 1 96.94 91 LEU A O 1
ATOM 751 N N . ASP A 1 92 ? 1.434 -11.07 -14.836 1 96.56 92 ASP A N 1
ATOM 752 C CA . ASP A 1 92 ? 2.57 -11.578 -15.602 1 96.56 92 ASP A CA 1
ATOM 753 C C . ASP A 1 92 ? 3.85 -10.812 -15.25 1 96.56 92 ASP A C 1
ATOM 755 O O . ASP A 1 92 ? 4.863 -11.422 -14.898 1 96.56 92 ASP A O 1
ATOM 759 N N . ASP A 1 93 ? 3.828 -9.523 -15.391 1 95.81 93 ASP A N 1
ATOM 760 C CA . ASP A 1 93 ? 5 -8.703 -15.102 1 95.81 93 ASP A CA 1
ATOM 761 C C . ASP A 1 93 ? 5.465 -8.898 -13.664 1 95.81 93 ASP A C 1
ATOM 763 O O . ASP A 1 93 ? 6.668 -8.992 -13.398 1 95.81 93 ASP A O 1
ATOM 767 N N . PHE A 1 94 ? 4.516 -8.938 -12.758 1 96.56 94 PHE A N 1
ATOM 768 C CA . PHE A 1 94 ? 4.828 -9.094 -11.344 1 96.56 94 PHE A CA 1
ATOM 769 C C . PHE A 1 94 ? 5.52 -10.43 -11.086 1 96.56 94 PHE A C 1
ATOM 771 O O . PHE A 1 94 ? 6.574 -10.477 -10.453 1 96.56 94 PHE A O 1
ATOM 778 N N . ILE A 1 95 ? 4.93 -11.508 -11.602 1 97.44 95 ILE A N 1
ATOM 779 C CA . ILE A 1 95 ? 5.453 -12.852 -11.383 1 97.44 95 ILE A CA 1
ATOM 780 C C . ILE A 1 95 ? 6.844 -12.977 -12.008 1 97.44 95 ILE A C 1
ATOM 782 O O . ILE A 1 95 ? 7.773 -13.469 -11.367 1 97.44 95 ILE A O 1
ATOM 786 N N . SER A 1 96 ? 6.996 -12.531 -13.188 1 97.31 96 SER A N 1
ATOM 787 C CA . SER A 1 96 ? 8.258 -12.641 -13.914 1 97.31 96 SER A CA 1
ATOM 788 C C . SER A 1 96 ? 9.375 -11.891 -13.18 1 97.31 96 SER A C 1
ATOM 790 O O . SER A 1 96 ? 10.438 -12.461 -12.922 1 97.31 96 SER A O 1
ATOM 792 N N . GLU A 1 97 ? 9.094 -10.711 -12.805 1 97.25 97 GLU A N 1
ATOM 793 C CA . GLU A 1 97 ? 10.109 -9.914 -12.117 1 97.25 97 GLU A CA 1
ATOM 794 C C . GLU A 1 97 ? 10.43 -10.492 -10.742 1 97.25 97 GLU A C 1
ATOM 796 O O . GLU A 1 97 ? 11.594 -10.539 -10.336 1 97.25 97 GLU A O 1
ATOM 801 N N . THR A 1 98 ? 9.398 -10.852 -10.062 1 97.69 98 THR A N 1
ATOM 802 C CA . THR A 1 98 ? 9.578 -11.398 -8.719 1 97.69 98 THR A CA 1
ATOM 803 C C . THR A 1 98 ? 10.438 -12.656 -8.758 1 97.69 98 THR A C 1
ATOM 805 O O . THR A 1 98 ? 11.344 -12.82 -7.945 1 97.69 98 THR A O 1
ATOM 808 N N . ASN A 1 99 ? 10.195 -13.5 -9.703 1 98 99 ASN A N 1
ATOM 809 C CA . ASN A 1 99 ? 10.977 -14.719 -9.836 1 98 99 ASN A CA 1
ATOM 810 C C . ASN A 1 99 ? 12.438 -14.422 -10.156 1 98 99 ASN A C 1
ATOM 812 O O . ASN A 1 99 ? 13.336 -15.109 -9.68 1 98 99 ASN A O 1
ATOM 816 N N . GLN A 1 100 ? 12.641 -13.445 -10.961 1 97.88 100 GLN A N 1
ATOM 817 C CA . GLN A 1 100 ? 14.008 -13.039 -11.234 1 97.88 100 GLN A CA 1
ATOM 818 C C . GLN A 1 100 ? 14.719 -12.594 -9.961 1 97.88 100 GLN A C 1
ATOM 820 O O . GLN A 1 100 ? 15.867 -12.969 -9.719 1 97.88 100 GLN A O 1
ATOM 825 N N . LEU A 1 101 ? 14.016 -11.852 -9.18 1 97.75 101 LEU A N 1
ATOM 826 C CA . LEU A 1 101 ? 14.586 -11.344 -7.934 1 97.75 101 LEU A CA 1
ATOM 827 C C . LEU A 1 101 ? 14.805 -12.477 -6.934 1 97.75 101 LEU A C 1
ATOM 829 O O . LEU A 1 101 ? 15.789 -12.477 -6.195 1 97.75 101 LEU A O 1
ATOM 833 N N . ILE A 1 102 ? 13.844 -13.367 -6.871 1 96.88 102 ILE A N 1
ATOM 834 C CA . ILE A 1 102 ? 13.992 -14.508 -5.977 1 96.88 102 ILE A CA 1
ATOM 835 C C . ILE A 1 102 ? 15.188 -15.352 -6.418 1 96.88 102 ILE A C 1
ATOM 837 O O . ILE A 1 102 ? 15.992 -15.781 -5.586 1 96.88 102 ILE A O 1
ATOM 841 N N . GLY A 1 103 ? 15.398 -15.578 -7.617 1 96.75 103 GLY A N 1
ATOM 842 C CA . GLY A 1 103 ? 16.453 -16.422 -8.156 1 96.75 103 GLY A CA 1
ATOM 843 C C . GLY A 1 103 ? 17.828 -15.805 -8.047 1 96.75 103 GLY A C 1
ATOM 844 O O . GLY A 1 103 ? 18.781 -16.438 -7.562 1 96.75 103 GLY A O 1
ATOM 845 N N . SER A 1 104 ? 17.984 -14.531 -8.422 1 96.62 104 SER A N 1
ATOM 846 C CA . SER A 1 104 ? 19.297 -13.883 -8.5 1 96.62 104 SER A CA 1
ATOM 847 C C . SER A 1 104 ? 19.594 -13.062 -7.246 1 96.62 104 SER A C 1
ATOM 849 O O . SER A 1 104 ? 20.734 -12.664 -7.008 1 96.62 104 SER A O 1
ATOM 851 N N . GLY A 1 105 ? 18.484 -12.844 -6.551 1 96.56 105 GLY A N 1
ATOM 852 C CA . GLY A 1 105 ? 18.641 -11.867 -5.484 1 96.56 105 GLY A CA 1
ATOM 853 C C . GLY A 1 105 ? 18.703 -10.438 -5.988 1 96.56 105 GLY A C 1
ATOM 854 O O . GLY A 1 105 ? 18.391 -10.172 -7.152 1 96.56 105 GLY A O 1
ATOM 855 N N . LEU A 1 106 ? 18.938 -9.531 -5.039 1 96.5 106 LEU A N 1
ATOM 856 C CA . LEU A 1 106 ? 19.078 -8.109 -5.332 1 96.5 106 LEU A CA 1
ATOM 857 C C . LEU A 1 106 ? 20.406 -7.582 -4.824 1 96.5 106 LEU A C 1
ATOM 859 O O . LEU A 1 106 ? 20.734 -7.742 -3.645 1 96.5 106 LEU A O 1
ATOM 863 N N . THR A 1 107 ? 21.234 -7.078 -5.707 1 95.25 107 THR A N 1
ATOM 864 C CA . THR A 1 107 ? 22.484 -6.441 -5.309 1 95.25 107 THR A CA 1
ATOM 865 C C . THR A 1 107 ? 22.297 -4.938 -5.125 1 95.25 107 THR A C 1
ATOM 867 O O . THR A 1 107 ? 21.766 -4.262 -6.012 1 95.25 107 THR A O 1
ATOM 870 N N . TYR A 1 108 ? 22.641 -4.438 -3.986 1 93.25 108 TYR A N 1
ATOM 871 C CA . TYR A 1 108 ? 22.547 -3.014 -3.691 1 93.25 108 TYR A CA 1
ATOM 872 C C . TYR A 1 108 ? 23.781 -2.535 -2.932 1 93.25 108 TYR A C 1
ATOM 874 O O . TYR A 1 108 ? 24.094 -3.051 -1.856 1 93.25 108 TY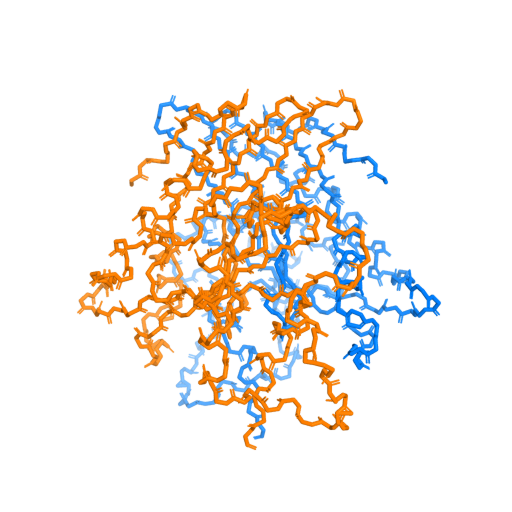R A O 1
ATOM 882 N N . LYS A 1 109 ? 24.453 -1.6 -3.463 1 90.56 109 LYS A N 1
ATOM 883 C CA . LYS A 1 109 ? 25.672 -1.028 -2.887 1 90.56 109 LYS A CA 1
ATOM 884 C C . LYS A 1 109 ? 26.641 -2.123 -2.451 1 90.56 109 LYS A C 1
ATOM 886 O O . LYS A 1 109 ? 27.141 -2.105 -1.325 1 90.56 109 LYS A O 1
ATOM 891 N N . GLY A 1 110 ? 26.766 -3.137 -3.309 1 89.94 110 GLY A N 1
ATOM 892 C CA . GLY A 1 110 ? 27.766 -4.184 -3.107 1 89.94 110 GLY A CA 1
ATOM 893 C C . GLY A 1 110 ? 27.266 -5.309 -2.221 1 89.94 110 GLY A C 1
ATOM 894 O O . GLY A 1 110 ? 27.969 -6.309 -2.027 1 89.94 110 GLY A O 1
ATOM 895 N N . GLN A 1 111 ? 26.156 -5.16 -1.681 1 91.81 111 GLN A N 1
ATOM 896 C CA . GLN A 1 111 ? 25.578 -6.199 -0.833 1 91.81 111 GLN A CA 1
ATOM 897 C C . GLN A 1 111 ? 24.5 -6.973 -1.572 1 91.81 111 GLN A C 1
ATOM 899 O O . GLN A 1 111 ? 23.703 -6.391 -2.32 1 91.81 111 GLN A O 1
ATOM 904 N N . GLN A 1 112 ? 24.531 -8.281 -1.249 1 94.81 112 GLN A N 1
ATOM 905 C CA . GLN A 1 112 ? 23.531 -9.156 -1.844 1 94.81 112 GLN A CA 1
ATOM 906 C C . GLN A 1 112 ? 22.375 -9.414 -0.873 1 94.81 112 GLN A C 1
ATOM 908 O O . GLN A 1 112 ? 22.609 -9.773 0.286 1 94.81 112 GLN A O 1
ATOM 913 N N . TYR A 1 113 ? 21.172 -9.242 -1.419 1 94.88 113 TYR A N 1
ATOM 914 C CA . TYR A 1 113 ? 19.969 -9.484 -0.627 1 94.88 113 TYR A CA 1
ATOM 915 C C . TYR A 1 113 ? 19.156 -10.625 -1.21 1 94.88 113 TYR A C 1
ATOM 917 O O . TYR A 1 113 ? 19.016 -10.742 -2.43 1 94.88 113 TYR A O 1
ATOM 925 N N . ASN A 1 114 ? 18.719 -11.523 -0.289 1 96.56 114 ASN A N 1
ATOM 926 C CA . ASN A 1 114 ? 17.75 -12.539 -0.683 1 96.56 114 ASN A CA 1
ATOM 927 C C . ASN A 1 114 ? 16.312 -12 -0.628 1 96.56 114 ASN A C 1
ATOM 929 O O . ASN A 1 114 ? 15.961 -11.273 0.299 1 96.56 114 ASN A O 1
ATOM 933 N N . VAL A 1 115 ? 15.57 -12.328 -1.653 1 96.38 115 VAL A N 1
ATOM 934 C CA . VAL A 1 115 ? 14.188 -11.875 -1.733 1 96.38 115 VAL A CA 1
ATOM 935 C C . VAL A 1 115 ? 13.242 -13.062 -1.601 1 96.38 115 VAL A C 1
ATOM 937 O O . VAL A 1 115 ? 13.461 -14.109 -2.217 1 96.38 115 VAL A O 1
ATOM 940 N N . CYS A 1 116 ? 12.219 -12.906 -0.733 1 95.56 116 CYS A N 1
ATOM 941 C CA . CYS A 1 116 ? 11.242 -13.961 -0.511 1 95.56 116 CYS A CA 1
ATOM 942 C C . CYS A 1 116 ? 9.836 -13.383 -0.366 1 95.56 116 CYS A C 1
ATOM 944 O O . CYS A 1 116 ? 9.641 -12.398 0.349 1 95.56 116 CYS A O 1
ATOM 946 N N . VAL A 1 117 ? 8.898 -13.961 -1.12 1 94.25 117 VAL A N 1
ATOM 947 C CA . VAL A 1 117 ? 7.5 -13.625 -0.887 1 94.25 117 VAL A CA 1
ATOM 948 C C . VAL A 1 117 ? 6.926 -14.539 0.193 1 94.25 117 VAL A C 1
ATOM 950 O O . VAL A 1 117 ? 6.777 -15.75 -0.02 1 94.25 117 VAL A O 1
ATOM 953 N N . LYS A 1 118 ? 6.582 -13.945 1.277 1 88.81 118 LYS A N 1
ATOM 954 C CA . LYS A 1 118 ? 6.105 -14.742 2.4 1 88.81 118 LYS A CA 1
ATOM 955 C C . LYS A 1 118 ? 4.602 -15 2.299 1 88.81 118 LYS A C 1
ATOM 957 O O . LYS A 1 118 ? 4.133 -16.094 2.582 1 88.81 118 LYS A O 1
ATOM 962 N N . ILE A 1 119 ? 3.963 -13.969 1.914 1 87.94 119 ILE A N 1
ATOM 963 C CA . ILE A 1 119 ? 2.506 -14.047 1.929 1 87.94 119 ILE A CA 1
ATOM 964 C C . ILE A 1 119 ? 1.935 -13.203 0.791 1 87.94 119 ILE A C 1
ATOM 966 O O . ILE A 1 119 ? 2.463 -12.133 0.474 1 87.94 119 ILE A O 1
ATOM 970 N N . VAL A 1 120 ? 0.895 -13.711 0.181 1 89.62 120 VAL A N 1
ATOM 971 C CA . VAL A 1 120 ? 0.015 -12.922 -0.674 1 89.62 120 VAL A CA 1
ATOM 972 C C . VAL A 1 120 ? -1.374 -12.836 -0.047 1 89.62 120 VAL A C 1
ATOM 974 O O . VAL A 1 120 ? -1.994 -13.859 0.25 1 89.62 120 VAL A O 1
ATOM 977 N N . CYS A 1 121 ? -1.754 -11.609 0.076 1 86.75 121 CYS A N 1
ATOM 978 C CA . CYS A 1 121 ? -3.037 -11.359 0.722 1 86.75 121 CYS A CA 1
ATOM 979 C C . CYS A 1 121 ? -4.043 -10.781 -0.266 1 86.75 121 CYS A C 1
ATOM 981 O O . CYS A 1 121 ? -3.67 -10.016 -1.161 1 86.75 121 CYS A O 1
ATOM 983 N N . ALA A 1 122 ? -5.273 -11.156 -0.046 1 85.75 122 ALA A N 1
ATOM 984 C CA . ALA A 1 122 ? -6.41 -10.617 -0.786 1 85.75 122 ALA A CA 1
ATOM 985 C C . ALA A 1 122 ? -7.719 -10.875 -0.042 1 85.75 122 ALA A C 1
ATOM 987 O O . ALA A 1 122 ? -7.816 -11.82 0.745 1 85.75 122 ALA A O 1
ATOM 988 N N . ASP A 1 123 ? -8.703 -10.047 -0.216 1 78.44 123 ASP A N 1
ATOM 989 C CA . ASP A 1 123 ? -10.016 -10.367 0.345 1 78.44 123 ASP A CA 1
ATOM 990 C C . ASP A 1 123 ? -10.656 -11.539 -0.393 1 78.44 123 ASP A C 1
ATOM 992 O O . ASP A 1 123 ? -10.086 -12.055 -1.359 1 78.44 123 ASP A O 1
ATOM 996 N N . ALA A 1 124 ? -11.781 -11.867 -0.025 1 79.44 124 ALA A N 1
ATOM 997 C CA . ALA A 1 124 ? -12.375 -13.117 -0.481 1 79.44 124 ALA A CA 1
ATOM 998 C C . ALA A 1 124 ? -12.609 -13.102 -1.989 1 79.44 124 ALA A C 1
ATOM 1000 O O . ALA A 1 124 ? -12.172 -14.008 -2.705 1 79.44 124 ALA A O 1
ATOM 1001 N N . PRO A 1 125 ? -13.297 -12.086 -2.52 1 83 125 PRO A N 1
ATOM 1002 C CA . PRO A 1 125 ? -13.508 -12.094 -3.971 1 83 125 PRO A CA 1
ATOM 1003 C C . PRO A 1 125 ? -12.203 -12.008 -4.754 1 83 125 PRO A C 1
ATOM 1005 O O . PRO A 1 125 ? -12.047 -12.68 -5.781 1 83 125 PRO A O 1
ATOM 1008 N N . ALA A 1 126 ? -11.312 -11.195 -4.301 1 87.56 126 ALA A N 1
ATOM 1009 C CA . ALA A 1 126 ? -10.016 -11.07 -4.973 1 87.56 126 ALA A CA 1
ATOM 1010 C C . ALA A 1 126 ? -9.211 -12.359 -4.855 1 87.56 126 ALA A C 1
ATOM 1012 O O . ALA A 1 126 ? -8.5 -12.742 -5.789 1 87.56 126 ALA A O 1
ATOM 1013 N N . LYS A 1 127 ? -9.305 -12.945 -3.754 1 86.94 127 LYS A N 1
ATOM 1014 C CA . LYS A 1 127 ? -8.609 -14.211 -3.553 1 86.94 127 LYS A CA 1
ATOM 1015 C C . LYS A 1 127 ? -9.102 -15.273 -4.531 1 86.94 127 LYS A C 1
ATOM 1017 O O . LYS A 1 127 ? -8.297 -15.977 -5.148 1 86.94 127 LYS A O 1
ATOM 1022 N N . ALA A 1 128 ? -10.383 -15.391 -4.613 1 84.44 128 ALA A N 1
ATOM 1023 C CA . ALA A 1 128 ? -10.953 -16.328 -5.57 1 84.44 128 ALA A CA 1
ATOM 1024 C C . ALA A 1 128 ? -10.453 -16.047 -6.984 1 84.44 128 ALA A C 1
ATOM 1026 O O . ALA A 1 128 ? -10.133 -16.984 -7.734 1 84.44 128 ALA A O 1
ATOM 1027 N N . TYR A 1 129 ? -10.359 -14.844 -7.242 1 89.62 129 TYR A N 1
ATOM 1028 C CA . TYR A 1 129 ? -9.922 -14.43 -8.57 1 89.62 129 TYR A CA 1
ATOM 1029 C C . TYR A 1 129 ? -8.453 -14.781 -8.789 1 89.62 129 TYR A C 1
ATOM 1031 O O . TYR A 1 129 ? -8.102 -15.391 -9.805 1 89.62 129 TYR A O 1
ATOM 1039 N N . ILE A 1 130 ? -7.566 -14.453 -7.828 1 91.88 130 ILE A N 1
ATOM 1040 C CA . ILE A 1 130 ? -6.137 -14.625 -8.062 1 91.88 130 ILE A CA 1
ATOM 1041 C C . ILE A 1 130 ? -5.77 -16.109 -7.926 1 91.88 130 ILE A C 1
ATOM 1043 O O . ILE A 1 130 ? -4.781 -16.562 -8.508 1 91.88 130 ILE A O 1
ATOM 1047 N N . MET A 1 131 ? -6.578 -16.828 -7.215 1 87.81 131 MET A N 1
ATOM 1048 C CA . MET A 1 131 ? -6.359 -18.266 -7.074 1 87.81 131 MET A CA 1
ATOM 1049 C C . MET A 1 131 ? -7.066 -19.031 -8.188 1 87.81 131 MET A C 1
ATOM 1051 O O . MET A 1 131 ? -6.816 -20.219 -8.375 1 87.81 131 MET A O 1
ATOM 1055 N N . ASN A 1 132 ? -7.832 -18.344 -8.922 1 87.69 132 ASN A N 1
ATOM 1056 C CA . ASN A 1 132 ? -8.609 -18.938 -10.008 1 87.69 132 ASN A CA 1
ATOM 1057 C C . ASN A 1 132 ? -9.492 -20.078 -9.508 1 87.69 132 ASN A C 1
ATOM 1059 O O . ASN A 1 132 ? -9.484 -21.172 -10.078 1 87.69 132 ASN A O 1
ATOM 1063 N N . VAL A 1 133 ? -10.195 -19.812 -8.445 1 82.31 133 VAL A N 1
ATOM 1064 C CA . VAL A 1 133 ? -11.109 -20.781 -7.859 1 82.31 133 VAL A CA 1
ATOM 1065 C C . VAL A 1 133 ? -12.5 -20.156 -7.727 1 82.31 133 VAL A C 1
ATOM 1067 O O . VAL A 1 133 ? -12.664 -18.938 -7.859 1 82.31 133 VAL A O 1
ATOM 1070 N N . LYS A 1 134 ? -13.531 -20.969 -7.617 1 76.94 134 LYS A N 1
ATOM 1071 C CA . LYS A 1 134 ? -14.898 -20.5 -7.402 1 76.94 134 LYS A CA 1
ATOM 1072 C C . LYS A 1 134 ? -15.039 -19.812 -6.047 1 76.94 134 LYS A C 1
ATOM 1074 O O . LYS A 1 134 ? -14.359 -20.188 -5.086 1 76.94 134 LYS A O 1
ATOM 1079 N N . HIS A 1 135 ? -15.773 -18.672 -6.07 1 63.44 135 HIS A N 1
ATOM 1080 C CA . HIS A 1 135 ? -16.062 -17.953 -4.84 1 63.44 135 HIS A CA 1
ATOM 1081 C C . HIS A 1 135 ? -16.922 -18.781 -3.891 1 63.44 135 HIS A C 1
ATOM 1083 O O . HIS A 1 135 ? -17.953 -19.328 -4.289 1 63.44 135 HIS A O 1
ATOM 1089 N N . HIS A 1 136 ? -16.531 -19.766 -3.33 1 49.97 136 HIS A N 1
ATOM 1090 C CA . HIS A 1 136 ? -17.5 -20.453 -2.467 1 49.97 136 HIS A CA 1
ATOM 1091 C C . HIS A 1 136 ? -18 -19.516 -1.367 1 49.97 136 HIS A C 1
ATOM 1093 O O . HIS A 1 136 ? -17.219 -18.781 -0.762 1 49.97 136 HIS A O 1
ATOM 1099 N N . SER A 1 137 ? -19.188 -19.031 -1.509 1 42.25 137 SER A N 1
ATOM 1100 C CA . SER A 1 137 ? -19.797 -18.438 -0.323 1 42.25 137 SER A CA 1
ATOM 1101 C C . SER A 1 137 ? -19.25 -19.062 0.953 1 42.25 137 SER A C 1
ATOM 1103 O O . SER A 1 137 ? -19.031 -18.375 1.948 1 42.25 137 SER A O 1
ATOM 1105 N N . GLY A 1 138 ? -19.703 -20.312 1.31 1 35.16 138 GLY A N 1
ATOM 1106 C CA . GLY A 1 138 ? -19.625 -21.047 2.562 1 35.16 138 GLY A CA 1
ATOM 1107 C C . GLY A 1 138 ? -18.219 -21.531 2.869 1 35.16 138 GLY A C 1
ATOM 1108 O O . GLY A 1 138 ? -17.391 -21.656 1.968 1 35.16 138 GLY A O 1
ATOM 1109 N N . TYR A 1 139 ? -17.625 -21.344 4.09 1 35.16 139 TYR A N 1
ATOM 1110 C CA . TYR A 1 139 ? -16.5 -21.859 4.844 1 35.16 139 TYR A CA 1
ATOM 1111 C C . TYR A 1 139 ? -16.156 -23.281 4.398 1 35.16 139 TYR A C 1
ATOM 1113 O O . TYR A 1 139 ? -15.172 -23.859 4.859 1 35.16 139 TYR A O 1
ATOM 1121 N N . SER A 1 140 ? -17.109 -24 3.846 1 34.59 140 SER A N 1
ATOM 1122 C CA . SER A 1 140 ? -16.922 -25.438 3.826 1 34.59 140 SER A CA 1
ATOM 1123 C C . SER A 1 140 ? -15.914 -25.859 2.75 1 34.59 140 SER A C 1
ATOM 1125 O O . SER A 1 140 ? -15.484 -27 2.701 1 34.59 140 SER A O 1
ATOM 1127 N N . SER A 1 141 ? -15.914 -25.219 1.697 1 35.75 141 SER A N 1
ATOM 1128 C CA . SER A 1 141 ? -15.273 -25.906 0.583 1 35.75 141 SER A CA 1
ATOM 1129 C C . SER A 1 141 ? -13.75 -25.781 0.661 1 35.75 141 SER A C 1
ATOM 1131 O O . SER A 1 141 ? -13.047 -26.109 -0.294 1 35.75 141 SER A O 1
ATOM 1133 N N . CYS A 1 142 ? -13.312 -24.984 1.456 1 37.62 142 CYS A N 1
ATOM 1134 C CA . CYS A 1 142 ? -11.852 -24.953 1.45 1 37.62 142 CYS A CA 1
ATOM 1135 C C . CYS A 1 142 ? -11.281 -26.344 1.701 1 37.62 142 CYS A C 1
ATOM 1137 O O . CYS A 1 142 ? -11.68 -27.016 2.652 1 37.62 142 CYS A O 1
ATOM 1139 N N . SER A 1 143 ? -10.961 -27 0.815 1 36.31 143 SER A N 1
ATOM 1140 C CA . SER A 1 143 ? -10.312 -28.297 1.014 1 36.31 143 SER A CA 1
ATOM 1141 C C . SER A 1 143 ? -9.484 -28.312 2.295 1 36.31 143 SER A C 1
ATOM 1143 O O . SER A 1 143 ? -9.141 -29.375 2.807 1 36.31 143 SER A O 1
ATOM 1145 N N . LYS A 1 144 ? -8.836 -27.219 2.734 1 38.59 144 LYS A N 1
ATOM 1146 C CA . LYS A 1 144 ? -8.125 -27.281 4.004 1 38.59 144 LYS A CA 1
ATOM 1147 C C . LYS A 1 144 ? -9.094 -27.359 5.18 1 38.59 144 LYS A C 1
ATOM 1149 O O . LYS A 1 144 ? -8.695 -27.688 6.301 1 38.59 144 LYS A O 1
ATOM 1154 N N . CYS A 1 145 ? -10.32 -26.812 4.992 1 33.47 145 CYS A N 1
ATOM 1155 C CA . CYS A 1 145 ? -11.242 -26.875 6.117 1 33.47 145 CYS A CA 1
ATOM 1156 C C . CYS A 1 145 ? -11.547 -28.328 6.496 1 33.47 145 CYS A C 1
ATOM 1158 O O . CYS A 1 145 ? -12.359 -28.578 7.383 1 33.47 145 CYS A O 1
ATOM 1160 N N . ASP A 1 146 ? -11.266 -29.203 5.676 1 33.06 146 ASP A N 1
ATOM 1161 C CA . ASP A 1 146 ? -11.477 -30.516 6.281 1 33.06 146 ASP A CA 1
ATOM 1162 C C . ASP A 1 146 ? -10.633 -30.672 7.543 1 33.06 146 ASP A C 1
ATOM 1164 O O . ASP A 1 146 ? -10.75 -31.672 8.258 1 33.06 146 ASP A O 1
ATOM 1168 N N . VAL A 1 147 ? -9.438 -30.203 7.668 1 31.78 147 VAL A N 1
ATOM 1169 C CA . VAL A 1 147 ? -8.805 -30.312 8.977 1 31.78 147 VAL A CA 1
ATOM 1170 C C . VAL A 1 147 ? -9.5 -29.391 9.969 1 31.78 147 VAL A C 1
ATOM 1172 O O . VAL A 1 147 ? -9.539 -28.172 9.766 1 31.78 147 VAL A O 1
ATOM 1175 N N . GLU A 1 148 ? -10.656 -29.781 10.602 1 29.84 148 GLU A N 1
ATOM 1176 C CA . GLU A 1 148 ? -11.203 -29.172 11.812 1 29.84 148 GLU A CA 1
ATOM 1177 C C . GLU A 1 148 ? -10.109 -28.484 12.625 1 29.84 148 GLU A C 1
ATOM 1179 O O . GLU A 1 148 ? -9.172 -29.141 13.094 1 29.84 148 GLU A O 1
ATOM 1184 N N . GLY A 1 149 ? -9.609 -27.484 12.148 1 30.38 149 GLY A N 1
ATOM 1185 C CA . GLY A 1 149 ? -8.688 -26.797 13.047 1 30.38 149 GLY A CA 1
ATOM 1186 C C . GLY A 1 149 ? -9.18 -26.75 14.484 1 30.38 149 GLY A C 1
ATOM 1187 O O . GLY A 1 149 ? -10.32 -26.359 14.742 1 30.38 149 GLY A O 1
ATOM 1188 N N . GLU A 1 150 ? -9.055 -27.891 15.211 1 28.66 150 GLU A N 1
ATOM 1189 C CA . GLU A 1 150 ? -9.195 -27.75 16.656 1 28.66 150 GLU A CA 1
ATOM 1190 C C . GLU A 1 150 ? -8.672 -26.406 17.141 1 28.66 150 GLU A C 1
ATOM 1192 O O . GLU A 1 150 ? -7.539 -26.016 16.812 1 28.66 150 GLU A O 1
ATOM 1197 N N . TYR A 1 151 ? -9.633 -25.453 17.172 1 29.23 151 TYR A N 1
ATOM 1198 C CA . TYR A 1 151 ? -9.43 -24.234 17.969 1 29.23 151 TYR A CA 1
ATOM 1199 C C . TYR A 1 151 ? -8.617 -24.531 19.219 1 29.23 151 TYR A C 1
ATOM 1201 O O . TYR A 1 151 ? -9.156 -25.031 20.219 1 29.23 151 TYR A O 1
ATOM 1209 N N . ILE A 1 152 ? -7.605 -25.344 19.312 1 27.11 152 ILE A N 1
ATOM 1210 C CA . ILE A 1 152 ? -7.051 -25.375 20.656 1 27.11 152 ILE A CA 1
ATOM 1211 C C . ILE A 1 152 ? -6.723 -23.969 21.109 1 27.11 152 ILE A C 1
ATOM 1213 O O . ILE A 1 152 ? -6.262 -23.141 20.328 1 27.11 152 ILE A O 1
ATOM 1217 N N . ARG A 1 153 ? -6.508 -23.844 22.406 1 28.89 153 ARG A N 1
ATOM 1218 C CA . ARG A 1 153 ? -6.484 -22.562 23.125 1 28.89 153 ARG A CA 1
ATOM 1219 C C . ARG A 1 153 ? -5.789 -21.484 22.297 1 28.89 153 ARG A C 1
ATOM 1221 O O . ARG A 1 153 ? -6.441 -20.594 21.766 1 28.89 153 ARG A O 1
ATOM 1228 N N . ASN A 1 154 ? -4.617 -20.719 23 1 26.64 154 ASN A N 1
ATOM 1229 C CA . ASN A 1 154 ? -3.92 -19.469 23.297 1 26.64 154 ASN A CA 1
ATOM 1230 C C . ASN A 1 154 ? -2.912 -19.109 22.219 1 26.64 154 ASN A C 1
ATOM 1232 O O . ASN A 1 154 ? -2.342 -18.016 22.219 1 26.64 154 ASN A O 1
ATOM 1236 N N . ARG A 1 155 ? -1.881 -20 21.781 1 27.64 155 ARG A N 1
ATOM 1237 C CA . ARG A 1 155 ? -0.632 -19.656 21.109 1 27.64 155 ARG A CA 1
ATOM 1238 C C . ARG A 1 155 ? -0.629 -20.141 19.672 1 27.64 155 ARG A C 1
ATOM 1240 O O . ARG A 1 155 ? -0.892 -21.328 19.406 1 27.64 155 ARG A O 1
ATOM 1247 N N . VAL A 1 156 ? -1.143 -19.516 18.828 1 30.88 156 VAL A N 1
ATOM 1248 C CA . VAL A 1 156 ? -1.051 -19.953 17.438 1 30.88 156 VAL A CA 1
ATOM 1249 C C . VAL A 1 156 ? 0.412 -20.188 17.062 1 30.88 156 VAL A C 1
ATOM 1251 O O . VAL A 1 156 ? 1.207 -19.234 17.047 1 30.88 156 VAL A O 1
ATOM 1254 N N . CYS A 1 157 ? 1.051 -21.281 17.453 1 28.66 157 CYS A N 1
ATOM 1255 C CA . CYS A 1 157 ? 2.375 -21.688 17 1 28.66 157 CYS A CA 1
ATOM 1256 C C . CYS A 1 157 ? 2.404 -21.891 15.484 1 28.66 157 CYS A C 1
ATOM 1258 O O . CYS A 1 157 ? 1.423 -22.344 14.898 1 28.66 157 CYS A O 1
ATOM 1260 N N . PHE A 1 158 ? 3.172 -21.062 14.734 1 30.94 158 PHE A N 1
ATOM 1261 C CA . PHE A 1 158 ? 3.607 -21.438 13.391 1 30.94 158 PHE A CA 1
ATOM 1262 C C . PHE A 1 158 ? 3.92 -22.922 13.32 1 30.94 158 PHE A C 1
ATOM 1264 O O . PHE A 1 158 ? 4.977 -23.359 13.781 1 30.94 158 PHE A O 1
ATOM 1271 N N . PRO A 1 159 ? 3.037 -23.828 13.477 1 33.91 159 PRO A N 1
ATOM 1272 C CA . PRO A 1 159 ? 3.49 -25.219 13.297 1 33.91 159 PRO A CA 1
ATOM 1273 C C . PRO A 1 159 ? 4.434 -25.359 12.102 1 33.91 159 PRO A C 1
ATOM 1275 O O . PRO A 1 159 ? 4.438 -24.531 11.195 1 33.91 159 PRO A O 1
ATOM 1278 N N . ASP A 1 160 ? 5.336 -26.328 12.039 1 32.81 160 ASP A N 1
ATOM 1279 C CA . ASP A 1 160 ? 6.266 -26.828 11.023 1 32.81 160 ASP A CA 1
ATOM 1280 C C . ASP A 1 160 ? 5.578 -26.953 9.672 1 32.81 160 ASP A C 1
ATOM 1282 O O . ASP A 1 160 ? 4.457 -27.469 9.578 1 32.81 160 ASP A O 1
ATOM 1286 N N . PHE A 1 161 ? 5.906 -26.094 8.586 1 37.16 161 PHE A N 1
ATOM 1287 C CA . PHE A 1 161 ? 5.641 -26.078 7.156 1 37.16 161 PHE A CA 1
ATOM 1288 C C . PHE A 1 161 ? 5.379 -27.5 6.641 1 37.16 161 PHE A C 1
ATOM 1290 O O . PHE A 1 161 ? 4.91 -27.672 5.516 1 37.16 161 PHE A O 1
ATOM 1297 N N . ILE A 1 162 ? 5.625 -28.406 7.367 1 36.31 162 ILE A N 1
ATOM 1298 C CA . ILE A 1 162 ? 5.621 -29.766 6.809 1 36.31 162 ILE A CA 1
ATOM 1299 C C . ILE A 1 162 ? 4.191 -30.172 6.469 1 36.31 162 ILE A C 1
ATOM 1301 O O . ILE A 1 162 ? 3.943 -30.766 5.414 1 36.31 162 ILE A O 1
ATOM 1305 N N . GLY A 1 163 ? 3.305 -30.031 7.328 1 40.16 163 GLY A N 1
ATOM 1306 C CA . GLY A 1 163 ? 1.953 -30.5 7.055 1 40.16 163 GLY A CA 1
ATOM 1307 C C . GLY A 1 163 ? 1.271 -29.719 5.945 1 40.16 163 GLY A C 1
ATOM 1308 O O . GLY A 1 163 ? 0.449 -30.266 5.207 1 40.16 163 GLY A O 1
ATOM 1309 N N . ASN A 1 164 ? 1.696 -28.484 5.641 1 48.59 164 ASN A N 1
ATOM 1310 C CA . ASN A 1 164 ? 1.158 -27.516 4.699 1 48.59 164 ASN A CA 1
ATOM 1311 C C . ASN A 1 164 ? 1.604 -27.812 3.27 1 48.59 164 ASN A C 1
ATOM 1313 O O . ASN A 1 164 ? 0.913 -27.453 2.312 1 48.59 164 ASN A O 1
ATOM 1317 N N . LYS A 1 165 ? 2.629 -28.734 3.162 1 51.69 165 LYS A N 1
ATOM 1318 C CA . LYS A 1 165 ? 3.129 -29.078 1.832 1 51.69 165 LYS A CA 1
ATOM 1319 C C . LYS A 1 165 ? 2.15 -29.984 1.09 1 51.69 165 LYS A C 1
ATOM 1321 O O . LYS A 1 165 ? 1.938 -29.812 -0.114 1 51.69 165 LYS A O 1
ATOM 1326 N N . ARG A 1 166 ? 1.561 -30.953 1.816 1 47.16 166 ARG A N 1
ATOM 1327 C CA . ARG A 1 166 ? 0.625 -31.859 1.151 1 47.16 166 ARG A CA 1
ATOM 1328 C C . ARG A 1 166 ? -0.581 -31.094 0.613 1 47.16 166 ARG A C 1
ATOM 1330 O O . ARG A 1 166 ? -1.026 -31.344 -0.51 1 47.16 166 ARG A O 1
ATOM 1337 N N . THR A 1 167 ? -0.87 -30.094 1.427 1 64.88 167 THR A N 1
ATOM 1338 C CA . THR A 1 167 ? -2.043 -29.328 1.021 1 64.88 167 THR A CA 1
ATOM 1339 C C . THR A 1 167 ? -1.718 -28.422 -0.167 1 64.88 167 THR A C 1
ATOM 1341 O O . THR A 1 167 ? -2.523 -28.297 -1.09 1 64.88 167 THR A O 1
ATOM 1344 N N . ASP A 1 168 ? -0.423 -28.141 -0.201 1 72.25 168 ASP A N 1
ATOM 1345 C CA . ASP A 1 168 ? -0.023 -27.328 -1.347 1 72.25 168 ASP A CA 1
ATOM 1346 C C . ASP A 1 168 ? 0.039 -28.172 -2.619 1 72.25 168 ASP A C 1
ATOM 1348 O O . ASP A 1 168 ? -0.422 -27.734 -3.678 1 72.25 168 ASP A O 1
ATOM 1352 N N . ILE A 1 169 ? 0.461 -29.422 -2.48 1 70.25 169 ILE A N 1
ATOM 1353 C CA . ILE A 1 169 ? 0.56 -30.328 -3.611 1 70.25 169 ILE A CA 1
ATOM 1354 C C . ILE A 1 169 ? -0.838 -30.688 -4.105 1 70.25 169 ILE A C 1
ATOM 1356 O O . ILE A 1 169 ? -1.086 -30.734 -5.312 1 70.25 169 ILE A O 1
ATOM 1360 N N . ASP A 1 170 ? -1.719 -30.875 -3.152 1 68.44 170 ASP A N 1
ATOM 1361 C CA . ASP A 1 170 ? -3.09 -31.234 -3.504 1 68.44 170 ASP A CA 1
ATOM 1362 C C . ASP A 1 170 ? -3.76 -30.125 -4.305 1 68.44 170 ASP A C 1
ATOM 1364 O O . ASP A 1 170 ? -4.516 -30.391 -5.238 1 68.44 170 ASP A O 1
ATOM 1368 N N . PHE A 1 171 ? -3.52 -28.953 -3.896 1 72.81 171 PHE A N 1
ATOM 1369 C CA . PHE A 1 171 ? -4.074 -27.797 -4.617 1 72.81 171 PHE A CA 1
ATOM 1370 C C . PHE A 1 171 ? -3.531 -27.75 -6.039 1 72.81 171 PHE A C 1
ATOM 1372 O O . PHE A 1 171 ? -4.277 -27.484 -6.984 1 72.81 171 PHE A O 1
ATOM 1379 N N . LEU A 1 172 ? -2.246 -28.078 -6.137 1 72.44 172 LEU A N 1
ATOM 1380 C CA . LEU A 1 172 ? -1.59 -28.016 -7.438 1 72.44 172 LEU A CA 1
ATOM 1381 C C . LEU A 1 172 ? -2.129 -29.094 -8.375 1 72.44 172 LEU A C 1
ATOM 1383 O O . LEU A 1 172 ? -2.176 -28.906 -9.586 1 72.44 172 LEU A O 1
ATOM 1387 N N . GLU A 1 173 ? -2.568 -30.109 -7.766 1 69.44 173 GLU A N 1
ATOM 1388 C CA . GLU A 1 173 ? -3.064 -31.219 -8.562 1 69.44 173 GLU A CA 1
ATOM 1389 C C . GLU A 1 173 ? -4.535 -31.031 -8.922 1 69.44 173 GLU A C 1
ATOM 1391 O O . GLU A 1 173 ? -5.102 -31.828 -9.688 1 69.44 173 GLU A O 1
ATOM 1396 N N . HIS A 1 174 ? -5.156 -29.891 -8.602 1 66.81 174 HIS A N 1
ATOM 1397 C CA . HIS A 1 174 ? -6.535 -29.531 -8.906 1 66.81 174 HIS A CA 1
ATOM 1398 C C . HIS A 1 174 ? -7.48 -30.688 -8.641 1 66.81 174 HIS A C 1
ATOM 1400 O O . HIS A 1 174 ? -8.344 -31 -9.469 1 66.81 174 HIS A O 1
ATOM 1406 N N . LYS A 1 175 ? -7.312 -31.391 -7.637 1 62.44 175 LYS A N 1
ATOM 1407 C CA . LYS A 1 175 ? -8.062 -32.594 -7.324 1 62.44 175 LYS A CA 1
ATOM 1408 C C . LYS A 1 175 ? -9.562 -32.312 -7.262 1 62.44 175 LYS A C 1
ATOM 1410 O O . LYS A 1 175 ? -10.375 -33.156 -7.66 1 62.44 175 LYS A O 1
ATOM 1415 N N . ASP A 1 176 ? -9.898 -31.109 -6.758 1 62.06 176 ASP A N 1
ATOM 1416 C CA . ASP A 1 176 ? -11.305 -30.734 -6.766 1 62.06 176 ASP A CA 1
ATOM 1417 C C . ASP A 1 176 ? -11.641 -29.906 -8.008 1 62.06 176 ASP A C 1
ATOM 1419 O O . ASP A 1 176 ? -11.5 -28.672 -7.996 1 62.06 176 ASP A O 1
ATOM 1423 N N . THR A 1 177 ? -12.062 -30.562 -9.086 1 63.69 177 THR A N 1
ATOM 1424 C CA . THR A 1 177 ? -12.305 -29.969 -10.398 1 63.69 177 THR A CA 1
ATOM 1425 C C . THR A 1 177 ? -13.438 -28.953 -10.32 1 63.69 177 THR A C 1
ATOM 1427 O O . THR A 1 177 ? -13.5 -28.016 -11.133 1 63.69 177 THR A O 1
ATOM 1430 N N . ASP A 1 178 ? -14.32 -29.125 -9.352 1 67.75 178 ASP A N 1
ATOM 1431 C CA . ASP A 1 178 ? -15.438 -28.188 -9.242 1 67.75 178 ASP A CA 1
ATOM 1432 C C . ASP A 1 178 ? -15.008 -26.891 -8.578 1 67.75 178 ASP A C 1
ATOM 1434 O O . ASP A 1 178 ? -15.617 -25.844 -8.797 1 67.75 178 ASP A O 1
ATOM 1438 N N . TYR A 1 179 ? -14 -27.047 -7.871 1 69.44 179 TYR A N 1
ATOM 1439 C CA . TYR A 1 179 ? -13.523 -25.906 -7.102 1 69.44 179 TYR A CA 1
ATOM 1440 C C . TYR A 1 179 ? -12.57 -25.047 -7.926 1 69.44 179 TYR A C 1
ATOM 1442 O O . TYR A 1 179 ? -12.633 -23.812 -7.867 1 69.44 179 TYR A O 1
ATOM 1450 N N . HIS A 1 180 ? -11.898 -25.656 -8.852 1 74 180 HIS A N 1
ATOM 1451 C CA . HIS A 1 180 ? -10.891 -24.953 -9.633 1 74 180 HIS A CA 1
ATOM 1452 C C . HIS A 1 180 ? -11.453 -24.484 -10.969 1 74 180 HIS A C 1
ATOM 1454 O O . HIS A 1 180 ? -12.125 -25.234 -11.672 1 74 180 HIS A O 1
ATOM 1460 N N . GLN A 1 181 ? -11.297 -23.234 -11.211 1 78.38 181 GLN A N 1
ATOM 1461 C CA . GLN A 1 181 ? -11.719 -22.656 -12.492 1 78.38 181 GLN A CA 1
ATOM 1462 C C . GLN A 1 181 ? -10.562 -22.641 -13.492 1 78.38 181 GLN A C 1
ATOM 1464 O O . GLN A 1 181 ? -10.766 -22.359 -14.672 1 78.38 181 GLN A O 1
ATOM 1469 N N . GLY A 1 182 ? -9.352 -22.938 -13.047 1 82.31 182 GLY A N 1
ATOM 1470 C CA . GLY A 1 182 ? -8.102 -22.938 -13.797 1 82.31 182 GLY A CA 1
ATOM 1471 C C . GLY A 1 182 ? -6.879 -22.875 -12.906 1 82.31 182 GLY A C 1
ATOM 1472 O O . GLY A 1 182 ? -6.965 -23.109 -11.695 1 82.31 182 GLY A O 1
ATOM 1473 N N . THR A 1 183 ? -5.797 -22.703 -13.578 1 89.25 183 THR A N 1
ATOM 1474 C CA . THR A 1 183 ? -4.562 -22.594 -12.812 1 89.25 183 THR A CA 1
ATOM 1475 C C . THR A 1 183 ? -4.355 -21.172 -12.312 1 89.25 183 THR A C 1
ATOM 1477 O O . THR A 1 183 ? -4.664 -20.203 -13.023 1 89.25 183 THR A O 1
ATOM 1480 N N . SER A 1 184 ? -3.852 -21.031 -11.164 1 92.06 184 SER A N 1
ATOM 1481 C CA . SER A 1 184 ? -3.479 -19.719 -10.625 1 92.06 184 SER A CA 1
ATOM 1482 C C . SER A 1 184 ? -2.102 -19.297 -11.125 1 92.06 184 SER A C 1
ATOM 1484 O O . SER A 1 184 ? -1.171 -20.109 -11.164 1 92.06 184 SER A O 1
ATOM 1486 N N . PRO A 1 185 ? -1.984 -18.016 -11.578 1 94.69 185 PRO A N 1
ATOM 1487 C CA . PRO A 1 185 ? -0.645 -17.531 -11.93 1 94.69 185 PRO A CA 1
ATOM 1488 C C . PRO A 1 185 ? 0.342 -17.641 -10.773 1 94.69 185 PRO A C 1
ATOM 1490 O O . PRO A 1 185 ? 1.553 -17.719 -10.992 1 94.69 185 PRO A O 1
ATOM 1493 N N . LEU A 1 186 ? -0.14 -17.656 -9.547 1 93.94 186 LEU A N 1
ATOM 1494 C CA . LEU A 1 186 ? 0.709 -17.703 -8.359 1 93.94 186 LEU A CA 1
ATOM 1495 C C . LEU A 1 186 ? 1.438 -19.047 -8.273 1 93.94 186 LEU A C 1
ATOM 1497 O O . LEU A 1 186 ? 2.414 -19.172 -7.531 1 93.94 186 LEU A O 1
ATOM 1501 N N . GLU A 1 187 ? 0.994 -20 -9 1 92 187 GLU A N 1
ATOM 1502 C CA . GLU A 1 187 ? 1.673 -21.297 -9.047 1 92 187 GLU A CA 1
ATOM 1503 C C . GLU A 1 187 ? 3.066 -21.156 -9.656 1 92 187 GLU A C 1
ATOM 1505 O O . GLU A 1 187 ? 3.928 -22.016 -9.438 1 92 187 GLU A O 1
ATOM 1510 N N . LYS A 1 188 ? 3.25 -20.141 -10.398 1 94.44 188 LYS A N 1
ATOM 1511 C CA . LYS A 1 188 ? 4.523 -19.922 -11.078 1 94.44 188 LYS A CA 1
ATOM 1512 C C . LYS A 1 188 ? 5.527 -19.234 -10.164 1 94.44 188 LYS A C 1
ATOM 1514 O O . LYS A 1 188 ? 6.711 -19.141 -10.484 1 94.44 188 LYS A O 1
ATOM 1519 N N . LEU A 1 189 ? 5.062 -18.703 -9.047 1 94.19 189 LEU A N 1
ATOM 1520 C CA . LEU A 1 189 ? 5.973 -18.031 -8.117 1 94.19 189 LEU A CA 1
ATOM 1521 C C . LEU A 1 189 ? 6.918 -19.047 -7.473 1 94.19 189 LEU A C 1
ATOM 1523 O O . LEU A 1 189 ? 6.48 -20.094 -6.988 1 94.19 189 LEU A O 1
ATOM 1527 N N . GLN A 1 190 ? 8.195 -18.703 -7.492 1 93.31 190 GLN A N 1
ATOM 1528 C CA . GLN A 1 190 ? 9.203 -19.594 -6.91 1 93.31 190 GLN A CA 1
ATOM 1529 C C . GLN A 1 190 ? 9.102 -19.609 -5.387 1 93.31 190 GLN A C 1
ATOM 1531 O O . GLN A 1 190 ? 8.867 -18.562 -4.766 1 93.31 190 GLN A O 1
ATOM 1536 N N . ASP A 1 191 ? 9.266 -20.891 -4.77 1 90.19 191 ASP A N 1
ATOM 1537 C CA . ASP A 1 191 ? 9.312 -21.078 -3.322 1 90.19 191 ASP A CA 1
ATOM 1538 C C . ASP A 1 191 ? 8.047 -20.562 -2.65 1 90.19 191 ASP A C 1
ATOM 1540 O O . ASP A 1 191 ? 8.109 -19.906 -1.614 1 90.19 191 ASP A O 1
ATOM 1544 N N . PHE A 1 192 ? 6.926 -20.781 -3.344 1 89.88 192 PHE A N 1
ATOM 1545 C CA . PHE A 1 192 ? 5.66 -20.25 -2.863 1 89.88 192 PHE A CA 1
ATOM 1546 C C . PHE A 1 192 ? 4.559 -21.297 -2.934 1 89.88 192 PHE A C 1
ATOM 1548 O O . PHE A 1 192 ? 4.32 -21.875 -3.99 1 89.88 192 PHE A O 1
ATOM 1555 N N . GLY A 1 193 ? 3.949 -21.562 -1.783 1 84.56 193 GLY A N 1
ATOM 1556 C CA . GLY A 1 193 ? 2.814 -22.484 -1.729 1 84.56 193 GLY A CA 1
ATOM 1557 C C . GLY A 1 193 ? 1.479 -21.766 -1.672 1 84.56 193 GLY A C 1
ATOM 1558 O O . GLY A 1 193 ? 1.298 -20.828 -0.876 1 84.56 193 GLY A O 1
ATOM 1559 N N . LEU A 1 194 ? 0.553 -22.172 -2.469 1 81.06 194 LEU A N 1
ATOM 1560 C CA . LEU A 1 194 ? -0.722 -21.469 -2.584 1 81.06 194 LEU A CA 1
ATOM 1561 C C . LEU A 1 194 ? -1.553 -21.641 -1.315 1 81.06 194 LEU A C 1
ATOM 1563 O O . LEU A 1 194 ? -2.264 -20.734 -0.904 1 81.06 194 LEU A O 1
ATOM 1567 N N . VAL A 1 195 ? -1.478 -22.75 -0.711 1 73.62 195 VAL A N 1
ATOM 1568 C CA . VAL A 1 195 ? -2.268 -23 0.49 1 73.62 195 VAL A CA 1
ATOM 1569 C C . VAL A 1 195 ? -1.56 -22.406 1.706 1 73.62 195 VAL A C 1
ATOM 1571 O O . VAL A 1 195 ? -2.189 -21.75 2.539 1 73.62 195 VAL A O 1
ATOM 1574 N N . SER A 1 196 ? -0.332 -22.5 1.755 1 73.94 196 SER A N 1
ATOM 1575 C CA . SER A 1 196 ? 0.448 -22.094 2.918 1 73.94 196 SER A CA 1
ATOM 1576 C C . SER A 1 196 ? 0.684 -20.594 2.924 1 73.94 196 SER A C 1
ATOM 1578 O O . SER A 1 196 ? 0.786 -19.969 3.988 1 73.94 196 SER A O 1
ATOM 1580 N N . ASN A 1 197 ? 0.729 -20.031 1.717 1 80.31 197 ASN A N 1
ATOM 1581 C CA . ASN A 1 197 ? 1.219 -18.656 1.655 1 80.31 197 ASN A CA 1
ATOM 1582 C C . ASN A 1 197 ? 0.122 -17.688 1.216 1 80.31 197 ASN A C 1
ATOM 1584 O O . ASN A 1 197 ? 0.355 -16.484 1.115 1 80.31 197 ASN A O 1
ATOM 1588 N N . VAL A 1 198 ? -1.041 -18.188 0.96 1 79.81 198 VAL A N 1
ATOM 1589 C CA . VAL A 1 198 ? -2.205 -17.344 0.691 1 79.81 198 VAL A CA 1
ATOM 1590 C C . VAL A 1 198 ? -3.293 -17.625 1.726 1 79.81 198 VAL A C 1
ATOM 1592 O O . VAL A 1 198 ? -4.223 -18.391 1.466 1 79.81 198 VAL A O 1
ATOM 1595 N N . PRO A 1 199 ? -3.135 -16.969 2.777 1 73.12 199 PRO A N 1
ATOM 1596 C CA . PRO A 1 199 ? -4.062 -17.281 3.869 1 73.12 199 PRO A CA 1
ATOM 1597 C C . PRO A 1 199 ? -5.488 -16.812 3.584 1 73.12 199 PRO A C 1
ATOM 1599 O O . PRO A 1 199 ? -5.688 -15.82 2.877 1 73.12 199 PRO A O 1
ATOM 1602 N N . TYR A 1 200 ? -6.387 -17.578 4.012 1 61.22 200 TYR A N 1
ATOM 1603 C CA . TYR A 1 200 ? -7.789 -17.188 3.895 1 61.22 200 TYR A CA 1
ATOM 1604 C C . TYR A 1 200 ? -8.133 -16.078 4.883 1 61.22 200 TYR A C 1
ATOM 1606 O O . TYR A 1 200 ? -8.898 -15.172 4.566 1 61.22 200 TYR A O 1
ATOM 1614 N N . ASP A 1 201 ? -7.629 -16.297 6.125 1 54.88 201 ASP A N 1
ATOM 1615 C CA . ASP A 1 201 ? -7.875 -15.266 7.121 1 54.88 201 ASP A CA 1
ATOM 1616 C C . ASP A 1 201 ? -6.621 -14.43 7.363 1 54.88 201 ASP A C 1
ATOM 1618 O O . ASP A 1 201 ? -5.504 -14.945 7.324 1 54.88 201 ASP A O 1
ATOM 1622 N N . TYR A 1 202 ? -6.766 -13.125 7.098 1 51.56 202 TYR A N 1
ATOM 1623 C CA . TYR A 1 202 ? -5.656 -12.203 7.312 1 51.56 202 TYR A CA 1
ATOM 1624 C C . TYR A 1 202 ? -5.055 -12.391 8.703 1 51.56 202 TYR A C 1
ATOM 1626 O O . TYR A 1 202 ? -3.977 -11.867 8.992 1 51.56 202 TYR A O 1
ATOM 1634 N N . LEU A 1 203 ? -5.793 -13.117 9.445 1 48.94 203 LEU A N 1
ATOM 1635 C CA . LEU A 1 203 ? -5.305 -13.281 10.805 1 48.94 203 LEU A CA 1
ATOM 1636 C C . LEU A 1 203 ? -3.844 -13.727 10.812 1 48.94 203 LEU A C 1
ATOM 1638 O O . LEU A 1 203 ? -3.08 -13.352 11.703 1 48.94 203 LEU A O 1
ATOM 1642 N N . HIS A 1 204 ? -3.607 -14.352 9.805 1 49.59 204 HIS A N 1
ATOM 1643 C CA . HIS A 1 204 ? -2.246 -14.883 9.758 1 49.59 204 HIS A CA 1
ATOM 1644 C C . HIS A 1 204 ? -1.222 -13.75 9.711 1 49.59 204 HIS A C 1
ATOM 1646 O O . HIS A 1 204 ? -0.155 -13.852 10.32 1 49.59 204 HIS A O 1
ATOM 1652 N N . LEU A 1 205 ? -1.528 -12.719 9.055 1 53.09 205 LEU A N 1
ATOM 1653 C CA . LEU A 1 205 ? -0.571 -11.633 8.914 1 53.09 205 LEU A CA 1
ATOM 1654 C C . LEU A 1 205 ? -0.276 -10.992 10.273 1 53.09 205 LEU A C 1
ATOM 1656 O O . LEU A 1 205 ? 0.861 -10.602 10.539 1 53.09 205 LEU A O 1
ATOM 1660 N N . VAL A 1 206 ? -1.415 -10.867 11.039 1 47.41 206 VAL A N 1
ATOM 1661 C CA . VAL A 1 206 ? -1.284 -10.25 12.352 1 47.41 206 VAL A CA 1
ATOM 1662 C C . VAL A 1 206 ? -0.431 -11.133 13.258 1 47.41 206 VAL A C 1
ATOM 1664 O O . VAL A 1 206 ? 0.396 -10.633 14.023 1 47.41 206 VAL A O 1
ATOM 1667 N N . ASN A 1 207 ? -0.69 -12.281 13.102 1 46.62 207 ASN A N 1
ATOM 1668 C CA . ASN A 1 207 ? 0.013 -13.203 13.977 1 46.62 207 ASN A CA 1
ATOM 1669 C C . ASN A 1 207 ? 1.462 -13.406 13.547 1 46.62 207 ASN A C 1
ATOM 1671 O O . ASN A 1 207 ? 2.293 -13.867 14.328 1 46.62 207 ASN A O 1
ATOM 1675 N N . LEU A 1 208 ? 1.678 -13.227 12.375 1 45 208 LEU A N 1
ATOM 1676 C CA . LEU A 1 208 ? 3.066 -13.328 11.945 1 45 208 LEU A CA 1
ATOM 1677 C C . LEU A 1 208 ? 3.941 -12.312 12.672 1 45 208 LEU A C 1
ATOM 1679 O O . LEU A 1 208 ? 5.141 -12.539 12.859 1 45 208 LEU A O 1
ATOM 1683 N N . GLY A 1 209 ? 3.496 -11.211 12.961 1 41.59 209 GLY A N 1
ATOM 1684 C CA . GLY A 1 209 ? 4.266 -10.219 13.695 1 41.59 209 GLY A CA 1
ATOM 1685 C C . GLY A 1 209 ? 4.52 -10.602 15.141 1 41.59 209 GLY A C 1
ATOM 1686 O O . GLY A 1 209 ? 5.398 -10.039 15.789 1 41.59 209 GLY A O 1
ATOM 1687 N N . VAL A 1 210 ? 3.637 -11.328 15.852 1 34.53 210 VAL A N 1
ATOM 1688 C CA . VAL A 1 210 ? 3.779 -11.664 17.266 1 34.53 210 VAL A CA 1
ATOM 1689 C C . VAL A 1 210 ? 4.652 -12.906 17.406 1 34.53 210 VAL A C 1
ATOM 1691 O O . VAL A 1 210 ? 4.176 -14.031 17.234 1 34.53 210 VAL A O 1
ATOM 1694 N N . PHE A 1 211 ? 5.703 -12.883 16.781 1 29.5 211 PHE A N 1
ATOM 1695 C CA . PHE A 1 211 ? 6.52 -14.016 17.203 1 29.5 211 PHE A CA 1
ATOM 1696 C C . PHE A 1 211 ? 6.84 -13.93 18.688 1 29.5 211 PHE A C 1
ATOM 1698 O O . PHE A 1 211 ? 7.219 -12.875 19.188 1 29.5 211 PHE A O 1
ATOM 1705 N N . LYS A 1 212 ? 6.109 -14.773 19.5 1 28.84 212 LYS A N 1
ATOM 1706 C CA . LYS A 1 212 ? 6.5 -14.969 20.891 1 28.84 212 LYS A CA 1
ATOM 1707 C C . LYS A 1 212 ? 8.008 -15.203 21.016 1 28.84 212 LYS A C 1
ATOM 1709 O O . LYS A 1 212 ? 8.562 -16.062 20.328 1 28.84 212 LYS A O 1
ATOM 1714 N N . LYS A 1 213 ? 8.688 -14.359 21.875 1 26.75 213 LYS A N 1
ATOM 1715 C CA . LYS A 1 213 ? 9.953 -14.766 22.484 1 26.75 213 LYS A CA 1
ATOM 1716 C C . LYS A 1 213 ? 9.805 -16.094 23.234 1 26.75 213 LYS A C 1
ATOM 1718 O O . LYS A 1 213 ? 8.805 -16.312 23.922 1 26.75 213 LYS A O 1
ATOM 1723 N N . MET B 1 1 ? -20.453 2.66 -0.003 1 36.12 1 MET B N 1
ATOM 1724 C CA . MET B 1 1 ? -20.125 4.074 -0.162 1 36.12 1 MET B CA 1
ATOM 1725 C C . MET B 1 1 ? -19.188 4.285 -1.349 1 36.12 1 MET B C 1
ATOM 1727 O O . MET B 1 1 ? -18.219 3.545 -1.517 1 36.12 1 MET B O 1
ATOM 1731 N N . PHE B 1 2 ? -19.688 4.801 -2.42 1 45.94 2 PHE B N 1
ATOM 1732 C CA . PHE B 1 2 ? -19.109 4.953 -3.754 1 45.94 2 PHE B CA 1
ATOM 1733 C C . PHE B 1 2 ? -17.906 5.871 -3.725 1 45.94 2 PHE B C 1
ATOM 1735 O O . PHE B 1 2 ? -17.812 6.773 -2.885 1 45.94 2 PHE B O 1
ATOM 1742 N N . THR B 1 3 ? -16.781 5.352 -4.234 1 61.22 3 THR B N 1
ATOM 1743 C CA . THR B 1 3 ? -15.539 6.109 -4.305 1 61.22 3 THR B CA 1
ATOM 1744 C C . THR B 1 3 ? -15.672 7.281 -5.27 1 61.22 3 THR B C 1
ATOM 1746 O O . THR B 1 3 ? -16.453 7.227 -6.215 1 61.22 3 THR B O 1
ATOM 1749 N N . GLU B 1 4 ? -15.352 8.586 -4.863 1 68 4 GLU B N 1
ATOM 1750 C CA . GLU B 1 4 ? -15.477 9.898 -5.492 1 68 4 GLU B CA 1
ATOM 1751 C C . GLU B 1 4 ? -14.242 10.242 -6.316 1 68 4 GLU B C 1
ATOM 1753 O O . GLU B 1 4 ? -13.117 9.938 -5.91 1 68 4 GLU B O 1
ATOM 1758 N N . ILE B 1 5 ? -14.453 10.438 -7.656 1 83.56 5 ILE B N 1
ATOM 1759 C CA . ILE B 1 5 ? -13.383 11.023 -8.461 1 83.56 5 ILE B CA 1
ATOM 1760 C C . ILE B 1 5 ? -13.547 12.547 -8.5 1 83.56 5 ILE B C 1
ATOM 1762 O O . ILE B 1 5 ? -14.648 13.055 -8.719 1 83.56 5 ILE B O 1
ATOM 1766 N N . ARG B 1 6 ? -12.586 13.188 -8.141 1 89.19 6 ARG B N 1
ATOM 1767 C CA . ARG B 1 6 ? -12.602 14.648 -8.156 1 89.19 6 ARG B CA 1
ATOM 1768 C C . ARG B 1 6 ? -11.453 15.195 -9 1 89.19 6 ARG B C 1
ATOM 1770 O O . ARG B 1 6 ? -10.414 14.547 -9.133 1 89.19 6 ARG B O 1
ATOM 1777 N N . ILE B 1 7 ? -11.711 16.375 -9.508 1 91.06 7 ILE B N 1
ATOM 1778 C CA . ILE B 1 7 ? -10.648 17.078 -10.234 1 91.06 7 ILE B CA 1
ATOM 1779 C C . ILE B 1 7 ? -9.664 17.688 -9.242 1 91.06 7 ILE B C 1
ATOM 1781 O O . ILE B 1 7 ? -10.055 18.438 -8.344 1 91.06 7 ILE B O 1
ATOM 1785 N N . VAL B 1 8 ? -8.508 17.188 -9.312 1 93.44 8 VAL B N 1
ATOM 1786 C CA . VAL B 1 8 ? -7.359 17.812 -8.656 1 93.44 8 VAL B CA 1
ATOM 1787 C C . VAL B 1 8 ? -6.32 18.203 -9.703 1 93.44 8 VAL B C 1
ATOM 1789 O O . VAL B 1 8 ? -5.648 17.344 -10.281 1 93.44 8 VAL B O 1
ATOM 1792 N N . HIS B 1 9 ? -6.293 19.5 -9.914 1 92.62 9 HIS B N 1
ATOM 1793 C CA . HIS B 1 9 ? -5.523 19.984 -11.055 1 92.62 9 HIS B CA 1
ATOM 1794 C C . HIS B 1 9 ? -4.059 19.594 -10.938 1 92.62 9 HIS B C 1
ATOM 1796 O O . HIS B 1 9 ? -3.463 19.703 -9.867 1 92.62 9 HIS B O 1
ATOM 1802 N N . PRO B 1 10 ? -3.584 19.172 -12.086 1 92.19 10 PRO B N 1
ATOM 1803 C CA . PRO B 1 10 ? -4.133 19.016 -13.438 1 92.19 10 PRO B CA 1
ATOM 1804 C C . PRO B 1 10 ? -4.676 17.609 -13.695 1 92.19 10 PRO B C 1
ATOM 1806 O O . PRO B 1 10 ? -4.988 17.266 -14.836 1 92.19 10 PRO B O 1
ATOM 1809 N N . GLY B 1 11 ? -4.793 16.875 -12.695 1 91.75 11 GLY B N 1
ATOM 1810 C CA . GLY B 1 11 ? -5.234 15.5 -12.859 1 91.75 11 GLY B CA 1
ATOM 1811 C C . GLY B 1 11 ? -6.539 15.195 -12.148 1 91.75 11 GLY B C 1
ATOM 1812 O O . GLY B 1 11 ? -7.41 16.062 -12.055 1 91.75 11 GLY B O 1
ATOM 1813 N N . LEU B 1 12 ? -6.633 13.906 -11.945 1 90.44 12 LEU B N 1
ATOM 1814 C CA . LEU B 1 12 ? -7.805 13.383 -11.25 1 90.44 12 LEU B CA 1
ATOM 1815 C C . LEU B 1 12 ? -7.398 12.664 -9.969 1 90.44 12 LEU B C 1
ATOM 1817 O O . LEU B 1 12 ? -6.328 12.055 -9.906 1 90.44 12 LEU B O 1
ATOM 1821 N N . TYR B 1 13 ? -8.266 12.805 -8.992 1 92.44 13 TYR B N 1
ATOM 1822 C CA . TYR B 1 13 ? -8.047 12.125 -7.719 1 92.44 13 TYR B CA 1
ATOM 1823 C C . TYR B 1 13 ? -9.203 11.188 -7.395 1 92.44 13 TYR B C 1
ATOM 1825 O O . TYR B 1 13 ? -10.367 11.594 -7.426 1 92.44 13 TYR B O 1
ATOM 1833 N N . TRP B 1 14 ? -8.828 9.961 -7.176 1 90.88 14 TRP B N 1
ATOM 1834 C CA . TRP B 1 14 ? -9.773 8.953 -6.707 1 90.88 14 TRP B CA 1
ATOM 1835 C C . TRP B 1 14 ? -9.602 8.695 -5.215 1 90.88 14 TRP B C 1
ATOM 1837 O O . TRP B 1 14 ? -8.508 8.344 -4.762 1 90.88 14 TRP B O 1
ATOM 1847 N N . HIS B 1 15 ? -10.711 8.867 -4.48 1 93.38 15 HIS B N 1
ATOM 1848 C CA . HIS B 1 15 ? -10.672 8.648 -3.039 1 93.38 15 HIS B CA 1
ATOM 1849 C C . HIS B 1 15 ? -11.422 7.379 -2.65 1 93.38 15 HIS B C 1
ATOM 1851 O O . HIS B 1 15 ? -12.656 7.371 -2.613 1 93.38 15 HIS B O 1
ATOM 1857 N N . ASN B 1 16 ? -10.672 6.289 -2.375 1 91.62 16 ASN B N 1
ATOM 1858 C CA . ASN B 1 16 ? -11.266 5.043 -1.898 1 91.62 16 ASN B CA 1
ATOM 1859 C C . ASN B 1 16 ? -11.867 5.203 -0.505 1 91.62 16 ASN B C 1
ATOM 1861 O O . ASN B 1 16 ? -12.977 4.742 -0.247 1 91.62 16 ASN B O 1
ATOM 1865 N N . GLY B 1 17 ? -11.125 5.902 0.309 1 94.06 17 GLY B N 1
ATOM 1866 C CA . GLY B 1 17 ? -11.625 6.195 1.643 1 94.06 17 GLY B CA 1
ATOM 1867 C C . GLY B 1 17 ? -10.969 5.363 2.723 1 94.06 17 GLY B C 1
ATOM 1868 O O . GLY B 1 17 ? -10.836 4.145 2.58 1 94.06 17 GLY B O 1
ATOM 1869 N N . LEU B 1 18 ? -10.594 6.02 3.789 1 96.31 18 LEU B N 1
ATOM 1870 C CA . LEU B 1 18 ? -9.938 5.375 4.922 1 96.31 18 LEU B CA 1
ATOM 1871 C C . LEU B 1 18 ? -10.93 4.539 5.723 1 96.31 18 LEU B C 1
ATOM 1873 O O . LEU B 1 18 ? -10.617 3.42 6.137 1 96.31 18 LEU B O 1
ATOM 1877 N N . LYS B 1 19 ? -12.133 5.047 5.949 1 96.12 19 LYS B N 1
ATOM 1878 C CA . LYS B 1 19 ? -13.141 4.32 6.715 1 96.12 19 LYS B CA 1
ATOM 1879 C C . LYS B 1 19 ? -13.438 2.963 6.086 1 96.12 19 LYS B C 1
ATOM 1881 O O . LYS B 1 19 ? -13.477 1.945 6.777 1 96.12 19 LYS B O 1
ATOM 1886 N N . LYS B 1 20 ? -13.609 3.025 4.824 1 92.19 20 LYS B N 1
ATOM 1887 C CA . LYS B 1 20 ? -13.875 1.791 4.094 1 92.19 20 LYS B CA 1
ATOM 1888 C C . LYS B 1 20 ? -12.742 0.79 4.273 1 92.19 20 LYS B C 1
ATOM 1890 O O . LYS B 1 20 ? -12.984 -0.402 4.477 1 92.19 20 LYS B O 1
ATOM 1895 N N . CYS B 1 21 ? -11.531 1.255 4.176 1 92 21 CYS B N 1
ATOM 1896 C CA . CYS B 1 21 ? -10.352 0.408 4.34 1 92 21 CYS B CA 1
ATOM 1897 C C . CYS B 1 21 ? -10.312 -0.206 5.734 1 92 21 CYS B C 1
ATOM 1899 O O . CYS B 1 21 ? -10.008 -1.392 5.887 1 92 21 CYS B O 1
ATOM 1901 N N . LEU B 1 22 ? -10.648 0.578 6.73 1 93.19 22 LEU B N 1
ATOM 1902 C CA . LEU B 1 22 ? -10.578 0.113 8.109 1 93.19 22 LEU B CA 1
ATOM 1903 C C . LEU B 1 22 ? -11.688 -0.891 8.406 1 93.19 22 LEU B C 1
ATOM 1905 O O . LEU B 1 22 ? -11.469 -1.864 9.133 1 93.19 22 LEU B O 1
ATOM 1909 N N . VAL B 1 23 ? -12.82 -0.661 7.855 1 91.5 23 VAL B N 1
ATOM 1910 C CA . VAL B 1 23 ? -13.922 -1.608 8.023 1 91.5 23 VAL B CA 1
ATOM 1911 C C . VAL B 1 23 ? -13.547 -2.945 7.387 1 91.5 23 VAL B C 1
ATOM 1913 O O . VAL B 1 23 ? -13.789 -4.004 7.973 1 91.5 23 VAL B O 1
ATOM 1916 N N . LYS B 1 24 ? -12.977 -2.881 6.207 1 85.69 24 LYS B N 1
ATOM 1917 C CA . LYS B 1 24 ? -12.516 -4.102 5.551 1 85.69 24 LYS B CA 1
ATOM 1918 C C . LYS B 1 24 ? -11.492 -4.836 6.41 1 85.69 24 LYS B C 1
ATOM 1920 O O . LYS B 1 24 ? -11.539 -6.062 6.535 1 85.69 24 LYS B O 1
ATOM 1925 N N . TYR B 1 25 ? -10.57 -4.129 6.984 1 86.06 25 TYR B N 1
ATOM 1926 C CA . TYR B 1 25 ? -9.562 -4.711 7.871 1 86.06 25 TYR B CA 1
ATOM 1927 C C . TYR B 1 25 ? -10.227 -5.43 9.039 1 86.06 25 TYR B C 1
ATOM 1929 O O . TYR B 1 25 ? -9.883 -6.578 9.344 1 86.06 25 TYR B O 1
ATOM 1937 N N . LEU B 1 26 ? -11.156 -4.734 9.656 1 85.62 26 LEU B N 1
ATOM 1938 C CA . LEU B 1 26 ? -11.805 -5.285 10.844 1 85.62 26 LEU B CA 1
ATOM 1939 C C . LEU B 1 26 ? -12.656 -6.5 10.477 1 85.62 26 LEU B C 1
ATOM 1941 O O . LEU B 1 26 ? -12.812 -7.414 11.289 1 85.62 26 LEU B O 1
ATOM 1945 N N . THR B 1 27 ? -13.156 -6.5 9.258 1 81.81 27 THR B N 1
ATOM 1946 C CA . THR B 1 27 ? -13.93 -7.641 8.781 1 81.81 27 THR B CA 1
ATOM 1947 C C . THR B 1 27 ? -13.039 -8.859 8.594 1 81.81 27 THR B C 1
ATOM 1949 O O . THR B 1 27 ? -13.43 -9.984 8.906 1 81.81 27 THR B O 1
ATOM 1952 N N . VAL B 1 28 ? -11.898 -8.547 8.117 1 73.62 28 VAL B N 1
ATOM 1953 C CA . VAL B 1 28 ? -10.969 -9.625 7.793 1 73.62 28 VAL B CA 1
ATOM 1954 C C . VAL B 1 28 ? -10.406 -10.227 9.078 1 73.62 28 VAL B C 1
ATOM 1956 O O . VAL B 1 28 ? -10.219 -11.438 9.172 1 73.62 28 VAL B O 1
ATOM 1959 N N . ILE B 1 29 ? -9.945 -9.438 10.031 1 72.94 29 ILE B N 1
ATOM 1960 C CA . ILE B 1 29 ? -9.305 -9.953 11.242 1 72.94 29 ILE B CA 1
ATOM 1961 C C . ILE B 1 29 ? -10.375 -10.484 12.195 1 72.94 29 ILE B C 1
ATOM 1963 O O . ILE B 1 29 ? -10.047 -11.055 13.242 1 72.94 29 ILE B O 1
ATOM 1967 N N . ASN B 1 30 ? -11.352 -10.719 11.734 1 65.12 30 ASN B N 1
ATOM 1968 C CA . ASN B 1 30 ? -12.453 -11.156 12.594 1 65.12 30 ASN B CA 1
ATOM 1969 C C . ASN B 1 30 ? -12.328 -10.57 13.992 1 65.12 30 ASN B C 1
ATOM 1971 O O . ASN B 1 30 ? -11.219 -10.328 14.477 1 65.12 30 ASN B O 1
ATOM 1975 N N . GLN B 1 31 ? -13.109 -9.562 14.484 1 54.62 31 GLN B N 1
ATOM 1976 C CA . GLN B 1 31 ? -13.188 -8.836 15.75 1 54.62 31 GLN B CA 1
ATOM 1977 C C . GLN B 1 31 ? -12.523 -9.625 16.875 1 54.62 31 GLN B C 1
ATOM 1979 O O . GLN B 1 31 ? -11.938 -9.047 17.797 1 54.62 31 GLN B O 1
ATOM 1984 N N . GLN B 1 32 ? -12.602 -10.781 16.828 1 51.66 32 GLN B N 1
ATOM 1985 C CA . GLN B 1 32 ? -12.242 -11.516 18.031 1 51.66 32 GLN B CA 1
ATOM 1986 C C . GLN B 1 32 ? -10.742 -11.422 18.312 1 51.66 32 GLN B C 1
ATOM 1988 O O . GLN B 1 32 ? -10.305 -11.555 19.453 1 51.66 32 GLN B O 1
ATOM 1993 N N . GLU B 1 33 ? -10.016 -11.031 17.297 1 53.62 33 GLU B N 1
ATOM 1994 C CA . GLU B 1 33 ? -8.578 -11.141 17.516 1 53.62 33 GLU B CA 1
ATOM 1995 C C . GLU B 1 33 ? -7.957 -9.773 17.797 1 53.62 33 GLU B C 1
ATOM 1997 O O . GLU B 1 33 ? -6.805 -9.68 18.219 1 53.62 33 GLU B O 1
ATOM 2002 N N . ASN B 1 34 ? -8.859 -8.805 17.562 1 56.72 34 ASN B N 1
ATOM 2003 C CA . ASN B 1 34 ? -8.25 -7.512 17.859 1 56.72 34 ASN B CA 1
ATOM 2004 C C . ASN B 1 34 ? -8.375 -7.156 19.344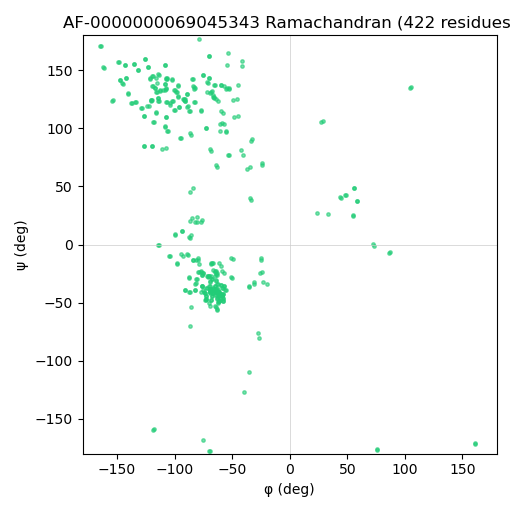 1 56.72 34 ASN B C 1
ATOM 2006 O O . ASN B 1 34 ? -9.461 -6.844 19.812 1 56.72 34 ASN B O 1
ATOM 2010 N N . GLU B 1 35 ? -7.324 -7.512 20 1 61.69 35 GLU B N 1
ATOM 2011 C CA . GLU B 1 35 ? -7.316 -7.25 21.438 1 61.69 35 GLU B CA 1
ATOM 2012 C C . GLU B 1 35 ? -7.387 -5.75 21.719 1 61.69 35 GLU B C 1
ATOM 2014 O O . GLU B 1 35 ? -7.914 -5.336 22.75 1 61.69 35 GLU B O 1
ATOM 2019 N N . SER B 1 36 ? -6.922 -5.031 20.797 1 77.38 36 SER B N 1
ATOM 2020 C CA . SER B 1 36 ? -6.891 -3.596 21.062 1 77.38 36 SER B CA 1
ATOM 2021 C C . SER B 1 36 ? -7.918 -2.855 20.203 1 77.38 36 SER B C 1
ATOM 2023 O O . SER B 1 36 ? -8.164 -3.227 19.062 1 77.38 36 SER B O 1
ATOM 2025 N N . ASN B 1 37 ? -8.672 -1.977 20.875 1 89.56 37 ASN B N 1
ATOM 2026 C CA . ASN B 1 37 ? -9.594 -1.095 20.156 1 89.56 37 ASN B CA 1
ATOM 2027 C C . ASN B 1 37 ? -8.867 0.108 19.562 1 89.56 37 ASN B C 1
ATOM 2029 O O . ASN B 1 37 ? -9.484 1.133 19.281 1 89.56 37 ASN B O 1
ATOM 2033 N N . GLN B 1 38 ? -7.547 -0.081 19.453 1 91.19 38 GLN B N 1
ATOM 2034 C CA . GLN B 1 38 ? -6.723 0.994 18.906 1 91.19 38 GLN B CA 1
ATOM 2035 C C . GLN B 1 38 ? -6.246 0.665 17.5 1 91.19 38 GLN B C 1
ATOM 2037 O O . GLN B 1 38 ? -5.676 -0.402 17.266 1 91.19 38 GLN B O 1
ATOM 2042 N N . LEU B 1 39 ? -6.578 1.532 16.594 1 92.25 39 LEU B N 1
ATOM 2043 C CA . LEU B 1 39 ? -6.086 1.428 15.227 1 92.25 39 LEU B CA 1
ATOM 2044 C C . LEU B 1 39 ? -5.023 2.486 14.953 1 92.25 39 LEU B C 1
ATOM 2046 O O . LEU B 1 39 ? -5.348 3.646 14.695 1 92.25 39 LEU B O 1
ATOM 2050 N N . ASP B 1 40 ? -3.756 2.098 15.047 1 90.38 40 ASP B N 1
ATOM 2051 C CA . ASP B 1 40 ? -2.625 2.969 14.75 1 90.38 40 ASP B CA 1
ATOM 2052 C C . ASP B 1 40 ? -2.209 2.848 13.289 1 90.38 40 ASP B C 1
ATOM 2054 O O . ASP B 1 40 ? -1.851 1.761 12.828 1 90.38 40 ASP B O 1
ATOM 2058 N N . LEU B 1 41 ? -2.207 3.986 12.641 1 92.31 41 LEU B N 1
ATOM 2059 C CA . LEU B 1 41 ? -2.027 3.971 11.195 1 92.31 41 LEU B CA 1
ATOM 2060 C C . LEU B 1 41 ? -0.64 4.477 10.812 1 92.31 41 LEU B C 1
ATOM 2062 O O . LEU B 1 41 ? -0.116 5.398 11.438 1 92.31 41 LEU B O 1
ATOM 2066 N N . ILE B 1 42 ? -0.125 3.863 9.797 1 89.38 42 ILE B N 1
ATOM 2067 C CA . ILE B 1 42 ? 1.025 4.375 9.062 1 89.38 42 ILE B CA 1
ATOM 2068 C C . ILE B 1 42 ? 0.607 4.734 7.637 1 89.38 42 ILE B C 1
ATOM 2070 O O . ILE B 1 42 ? 0.05 3.902 6.918 1 89.38 42 ILE B O 1
ATOM 2074 N N . ILE B 1 43 ? 0.857 5.98 7.301 1 93.25 43 ILE B N 1
ATOM 2075 C CA . ILE B 1 43 ? 0.457 6.477 5.992 1 93.25 43 ILE B CA 1
ATOM 2076 C C . ILE B 1 43 ? 1.69 6.656 5.109 1 93.25 43 ILE B C 1
ATOM 2078 O O . ILE B 1 43 ? 2.719 7.16 5.566 1 93.25 43 ILE B O 1
ATOM 2082 N N . ASN B 1 44 ? 1.569 6.18 3.867 1 91.69 44 ASN B N 1
ATOM 2083 C CA . ASN B 1 44 ? 2.641 6.379 2.896 1 91.69 44 ASN B CA 1
ATOM 2084 C C . ASN B 1 44 ? 2.156 7.156 1.678 1 91.69 44 ASN B C 1
ATOM 2086 O O . ASN B 1 44 ? 1.146 6.801 1.068 1 91.69 44 ASN B O 1
ATOM 2090 N N . ILE B 1 45 ? 2.797 8.242 1.388 1 93.31 45 ILE B N 1
ATOM 2091 C CA . ILE B 1 45 ? 2.527 9.047 0.201 1 93.31 45 ILE B CA 1
ATOM 2092 C C . ILE B 1 45 ? 3.748 9.039 -0.715 1 93.31 45 ILE B C 1
ATOM 2094 O O . ILE B 1 45 ? 4.871 9.273 -0.264 1 93.31 45 ILE B O 1
ATOM 2098 N N . ASP B 1 46 ? 3.475 8.766 -2.027 1 88.88 46 ASP B N 1
ATOM 2099 C CA . ASP B 1 46 ? 4.574 8.633 -2.979 1 88.88 46 ASP B CA 1
ATOM 2100 C C . ASP B 1 46 ? 4.211 9.242 -4.328 1 88.88 46 ASP B C 1
ATOM 2102 O O . ASP B 1 46 ? 3.035 9.297 -4.695 1 88.88 46 ASP B O 1
ATOM 2106 N N . GLY B 1 47 ? 5.227 9.852 -4.934 1 88.25 47 GLY B N 1
ATOM 2107 C CA . GLY B 1 47 ? 5.102 10.25 -6.324 1 88.25 47 GLY B CA 1
ATOM 2108 C C . GLY B 1 47 ? 5.773 9.289 -7.289 1 88.25 47 GLY B C 1
ATOM 2109 O O . GLY B 1 47 ? 6.988 9.094 -7.23 1 88.25 47 GLY B O 1
ATOM 2110 N N . LEU B 1 48 ? 4.906 8.672 -8.133 1 85.75 48 LEU B N 1
ATOM 2111 C CA . LEU B 1 48 ? 5.418 7.633 -9.016 1 85.75 48 LEU B CA 1
ATOM 2112 C C . LEU B 1 48 ? 5.277 8.039 -10.477 1 85.75 48 LEU B C 1
ATOM 2114 O O . LEU B 1 48 ? 4.176 8.328 -10.945 1 85.75 48 LEU B O 1
ATOM 2118 N N . PRO B 1 49 ? 6.453 8.234 -11.141 1 75.75 49 PRO B N 1
ATOM 2119 C CA . PRO B 1 49 ? 6.367 8.5 -12.578 1 75.75 49 PRO B CA 1
ATOM 2120 C C . PRO B 1 49 ? 5.84 7.297 -13.367 1 75.75 49 PRO B C 1
ATOM 2122 O O . PRO B 1 49 ? 6.121 6.152 -13.008 1 75.75 49 PRO B O 1
ATOM 2125 N N . ILE B 1 50 ? 4.898 7.598 -14.102 1 64.94 50 ILE B N 1
ATOM 2126 C CA . ILE B 1 50 ? 4.543 6.543 -15.039 1 64.94 50 ILE B CA 1
ATOM 2127 C C . ILE B 1 50 ? 5.527 6.543 -16.203 1 64.94 50 ILE B C 1
ATOM 2129 O O . ILE B 1 50 ? 6.371 7.434 -16.312 1 64.94 50 ILE B O 1
ATOM 2133 N N . SER B 1 51 ? 5.535 5.559 -17.328 1 57.94 51 SER B N 1
ATOM 2134 C CA . SER B 1 51 ? 6.457 5.316 -18.422 1 57.94 51 SER B CA 1
ATOM 2135 C C . SER B 1 51 ? 6.887 6.625 -19.078 1 57.94 51 SER B C 1
ATOM 2137 O O . SER B 1 51 ? 6.188 7.633 -18.984 1 57.94 51 SER B O 1
ATOM 2139 N N . LYS B 1 52 ? 8.227 6.77 -19.406 1 54.41 52 LYS B N 1
ATOM 2140 C CA . LYS B 1 52 ? 8.703 7.891 -20.219 1 54.41 52 LYS B CA 1
ATOM 2141 C C . LYS B 1 52 ? 7.68 8.281 -21.281 1 54.41 52 LYS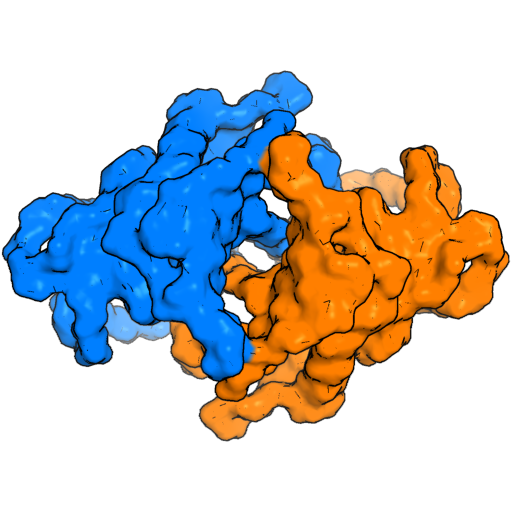 B C 1
ATOM 2143 O O . LYS B 1 52 ? 7.516 9.469 -21.578 1 54.41 52 LYS B O 1
ATOM 2148 N N . SER B 1 53 ? 7.039 7.238 -21.781 1 52.88 53 SER B N 1
ATOM 2149 C CA . SER B 1 53 ? 6.184 7.582 -22.906 1 52.88 53 SER B CA 1
ATOM 2150 C C . SER B 1 53 ? 4.848 8.148 -22.438 1 52.88 53 SER B C 1
ATOM 2152 O O . SER B 1 53 ? 4.199 8.898 -23.172 1 52.88 53 SER B O 1
ATOM 2154 N N . SER B 1 54 ? 4.344 7.691 -21.328 1 55.47 54 SER B N 1
ATOM 2155 C CA . SER B 1 54 ? 2.973 8.062 -21 1 55.47 54 SER B CA 1
ATOM 2156 C C . SER B 1 54 ? 2.918 9.406 -20.281 1 55.47 54 SER B C 1
ATOM 2158 O O . SER B 1 54 ? 1.894 10.086 -20.297 1 55.47 54 SER B O 1
ATOM 2160 N N . ASN B 1 55 ? 3.887 10.188 -20.125 1 62.16 55 ASN B N 1
ATOM 2161 C CA . ASN B 1 55 ? 3.857 11.477 -19.438 1 62.16 55 ASN B CA 1
ATOM 2162 C C . ASN B 1 55 ? 2.861 11.469 -18.281 1 62.16 55 ASN B C 1
ATOM 2164 O O . ASN B 1 55 ? 2.086 12.414 -18.125 1 62.16 55 ASN B O 1
ATOM 2168 N N . SER B 1 56 ? 2.471 10.359 -17.594 1 77.81 56 SER B N 1
ATOM 2169 C CA . SER B 1 56 ? 1.525 10.344 -16.484 1 77.81 56 SER B CA 1
ATOM 2170 C C . SER B 1 56 ? 2.238 10.117 -15.156 1 77.81 56 SER B C 1
ATOM 2172 O O . SER B 1 56 ? 3.318 9.531 -15.117 1 77.81 56 SER B O 1
ATOM 2174 N N . GLN B 1 57 ? 1.742 10.82 -14.125 1 87 57 GLN B N 1
ATOM 2175 C CA . GLN B 1 57 ? 2.268 10.656 -12.773 1 87 57 GLN B CA 1
ATOM 2176 C C . GLN B 1 57 ? 1.183 10.164 -11.82 1 87 57 GLN B C 1
ATOM 2178 O O . GLN B 1 57 ? 0.037 10.617 -11.891 1 87 57 GLN B O 1
ATOM 2183 N N . PHE B 1 58 ? 1.573 9.188 -10.969 1 90.12 58 PHE B N 1
ATOM 2184 C CA . PHE B 1 58 ? 0.688 8.688 -9.922 1 90.12 58 PHE B CA 1
ATOM 2185 C C . PHE B 1 58 ? 1.16 9.148 -8.555 1 90.12 58 PHE B C 1
ATOM 2187 O O . PHE B 1 58 ? 2.361 9.148 -8.273 1 90.12 58 PHE B O 1
ATOM 2194 N N . TRP B 1 59 ? 0.215 9.547 -7.742 1 93.94 59 TRP B N 1
ATOM 2195 C CA . TRP B 1 59 ? 0.476 9.883 -6.348 1 93.94 59 TRP B CA 1
ATOM 2196 C C . TRP B 1 59 ? -0.449 9.102 -5.418 1 93.94 59 TRP B C 1
ATOM 2198 O O . TRP B 1 59 ? -1.498 9.609 -5.012 1 93.94 59 TRP B O 1
ATOM 2208 N N . PRO B 1 60 ? -0.075 7.887 -5.078 1 94.88 60 PRO B N 1
ATOM 2209 C CA . PRO B 1 60 ? -0.906 7.078 -4.184 1 94.88 60 PRO B CA 1
ATOM 2210 C C . PRO B 1 60 ? -0.811 7.523 -2.727 1 94.88 60 PRO B C 1
ATOM 2212 O O . PRO B 1 60 ? 0.247 7.977 -2.283 1 94.88 60 PRO B O 1
ATOM 2215 N N . ILE B 1 61 ? -1.882 7.414 -2.023 1 96.5 61 ILE B N 1
ATOM 2216 C CA . ILE B 1 61 ? -1.944 7.43 -0.566 1 96.5 61 ILE B CA 1
ATOM 2217 C C . ILE B 1 61 ? -2.246 6.023 -0.048 1 96.5 61 ILE B C 1
ATOM 2219 O O . ILE B 1 61 ? -3.355 5.516 -0.225 1 96.5 61 ILE B O 1
ATOM 2223 N N . LEU B 1 62 ? -1.205 5.453 0.562 1 95.12 62 LEU B N 1
ATOM 2224 C CA . LEU B 1 62 ? -1.32 4.098 1.081 1 95.12 62 LEU B CA 1
ATOM 2225 C C . LEU B 1 62 ? -1.372 4.098 2.605 1 95.12 62 LEU B C 1
ATOM 2227 O O . LEU B 1 62 ? -0.918 5.051 3.244 1 95.12 62 LEU B O 1
ATOM 2231 N N . GLY B 1 63 ? -1.973 3.088 3.113 1 93 63 GLY B N 1
ATOM 2232 C CA . GLY B 1 63 ? -2.037 2.936 4.559 1 93 63 GLY B CA 1
ATOM 2233 C C . GLY B 1 63 ? -1.742 1.522 5.023 1 93 63 GLY B C 1
ATOM 2234 O O . GLY B 1 63 ? -1.821 0.576 4.238 1 93 63 GLY B O 1
ATOM 2235 N N . SER B 1 64 ? -1.31 1.441 6.227 1 89.06 64 SER B N 1
ATOM 2236 C CA . SER B 1 64 ? -1.171 0.168 6.926 1 89.06 64 SER B CA 1
ATOM 2237 C C . SER B 1 64 ? -1.523 0.308 8.406 1 89.06 64 SER B C 1
ATOM 2239 O O . SER B 1 64 ? -1.533 1.417 8.945 1 89.06 64 SER B O 1
ATOM 2241 N N . ILE B 1 65 ? -1.924 -0.792 8.977 1 86.12 65 ILE B N 1
ATOM 2242 C CA . ILE B 1 65 ? -2.16 -0.832 10.414 1 86.12 65 ILE B CA 1
ATOM 2243 C C . ILE B 1 65 ? -0.872 -1.212 11.133 1 86.12 65 ILE B C 1
ATOM 2245 O O . ILE B 1 65 ? -0.251 -2.229 10.82 1 86.12 65 ILE B O 1
ATOM 2249 N N . PHE B 1 66 ? -0.568 -0.385 12.125 1 81.81 66 PHE B N 1
ATOM 2250 C CA . PHE B 1 66 ? 0.664 -0.594 12.875 1 81.81 66 PHE B CA 1
ATOM 2251 C C . PHE B 1 66 ? 0.721 -2.008 13.438 1 81.81 66 PHE B C 1
ATOM 2253 O O . PHE B 1 66 ? -0.28 -2.521 13.945 1 81.81 66 PHE B O 1
ATOM 2260 N N . LYS B 1 67 ? 1.84 -2.648 13.289 1 72.19 67 LYS B N 1
ATOM 2261 C CA . LYS B 1 67 ? 2.172 -3.963 13.828 1 72.19 67 LYS B CA 1
ATOM 2262 C C . LYS B 1 67 ? 1.445 -5.07 13.07 1 72.19 67 LYS B C 1
ATOM 2264 O O . LYS B 1 67 ? 1.482 -6.234 13.477 1 72.19 67 LYS B O 1
ATOM 2269 N N . THR B 1 68 ? 0.68 -4.504 12.133 1 75.06 68 THR B N 1
ATOM 2270 C CA . THR B 1 68 ? 0.061 -5.484 11.242 1 75.06 68 THR B CA 1
ATOM 2271 C C . THR B 1 68 ? 0.575 -5.328 9.82 1 75.06 68 THR B C 1
ATOM 2273 O O . THR B 1 68 ? 1.18 -4.309 9.477 1 75.06 68 THR B O 1
ATOM 2276 N N . ASN B 1 69 ? 0.874 -6.227 9.039 1 71.12 69 ASN B N 1
ATOM 2277 C CA . ASN B 1 69 ? 1.315 -6.148 7.652 1 71.12 69 ASN B CA 1
ATOM 2278 C C . ASN B 1 69 ? 0.139 -5.961 6.699 1 71.12 69 ASN B C 1
ATOM 2280 O O . ASN B 1 69 ? 0.242 -6.273 5.512 1 71.12 69 ASN B O 1
ATOM 2284 N N . TYR B 1 70 ? -0.993 -5.387 7.344 1 81.56 70 TYR B N 1
ATOM 2285 C CA . TYR B 1 70 ? -2.146 -5.105 6.5 1 81.56 70 TYR B CA 1
ATOM 2286 C C . TYR B 1 70 ? -1.981 -3.775 5.773 1 81.56 70 TYR B C 1
ATOM 2288 O O . TYR B 1 70 ? -1.776 -2.738 6.406 1 81.56 70 TYR B O 1
ATOM 2296 N N . VAL B 1 71 ? -2.045 -3.834 4.453 1 88.44 71 VAL B N 1
ATOM 2297 C CA . VAL B 1 71 ? -1.811 -2.654 3.627 1 88.44 71 VAL B CA 1
ATOM 2298 C C . VAL B 1 71 ? -3.041 -2.373 2.768 1 88.44 71 VAL B C 1
ATOM 2300 O O . VAL B 1 71 ? -3.725 -3.301 2.328 1 88.44 71 VAL B O 1
ATOM 2303 N N . PHE B 1 72 ? -3.33 -1.094 2.584 1 90.62 72 PHE B N 1
ATOM 2304 C CA . PHE B 1 72 ? -4.5 -0.748 1.787 1 90.62 72 PHE B CA 1
ATOM 2305 C C . PHE B 1 72 ? -4.289 0.574 1.059 1 90.62 72 PHE B C 1
ATOM 2307 O O . PHE B 1 72 ? -3.414 1.358 1.428 1 90.62 72 PHE B O 1
ATOM 2314 N N . GLN B 1 73 ? -5.031 0.747 0.001 1 93.75 73 GLN B N 1
ATOM 2315 C CA . GLN B 1 73 ? -5.004 1.955 -0.816 1 93.75 73 GLN B CA 1
ATOM 2316 C C . GLN B 1 73 ? -6.113 2.922 -0.405 1 93.75 73 GLN B C 1
ATOM 2318 O O . GLN B 1 73 ? -7.297 2.623 -0.573 1 93.75 73 GLN B O 1
ATOM 2323 N N . ILE B 1 74 ? -5.75 4.105 0.047 1 95.38 74 ILE B N 1
ATOM 2324 C CA . ILE B 1 74 ? -6.719 5.086 0.525 1 95.38 74 ILE B CA 1
ATOM 2325 C C . ILE B 1 74 ? -7.156 5.984 -0.63 1 95.38 74 ILE B C 1
ATOM 2327 O O . ILE B 1 74 ? -8.32 6.383 -0.709 1 95.38 74 ILE B O 1
ATOM 2331 N N . GLY B 1 75 ? -6.25 6.332 -1.465 1 94.56 75 GLY B N 1
ATOM 2332 C CA . GLY B 1 75 ? -6.531 7.195 -2.602 1 94.56 75 GLY B CA 1
ATOM 2333 C C . GLY B 1 75 ? -5.434 7.184 -3.648 1 94.56 75 GLY B C 1
ATOM 2334 O O . GLY B 1 75 ? -4.352 6.641 -3.412 1 94.56 75 GLY B O 1
ATOM 2335 N N . LEU B 1 76 ? -5.801 7.848 -4.809 1 92.88 76 LEU B N 1
ATOM 2336 C CA . LEU B 1 76 ? -4.855 7.871 -5.922 1 92.88 76 LEU B CA 1
ATOM 2337 C C . LEU B 1 76 ? -5.086 9.094 -6.805 1 92.88 76 LEU B C 1
ATOM 2339 O O . LEU B 1 76 ? -6.203 9.328 -7.27 1 92.88 76 LEU B O 1
ATOM 2343 N N . TYR B 1 77 ? -4.02 9.828 -6.934 1 93.5 77 TYR B N 1
ATOM 2344 C CA . TYR B 1 77 ? -4 10.891 -7.934 1 93.5 77 TYR B CA 1
ATOM 2345 C C . TYR B 1 77 ? -3.328 10.422 -9.219 1 93.5 77 TYR B C 1
ATOM 2347 O O . TYR B 1 77 ? -2.305 9.734 -9.172 1 93.5 77 TYR B O 1
ATOM 2355 N N . ASN B 1 78 ? -3.932 10.766 -10.305 1 89.44 78 ASN B N 1
ATOM 2356 C CA . ASN B 1 78 ? -3.354 10.539 -11.625 1 89.44 78 ASN B CA 1
ATOM 2357 C C . ASN B 1 78 ? -3.346 11.82 -12.453 1 89.44 78 ASN B C 1
ATOM 2359 O O . ASN B 1 78 ? -4.398 12.414 -12.703 1 89.44 78 ASN B O 1
ATOM 2363 N N . GLY B 1 79 ? -2.16 12.25 -12.789 1 87.38 79 GLY B N 1
ATOM 2364 C CA . GLY B 1 79 ? -2.051 13.438 -13.617 1 87.38 79 GLY B CA 1
ATOM 2365 C C . GLY B 1 79 ? -1.105 13.258 -14.797 1 87.38 79 GLY B C 1
ATOM 2366 O O . GLY B 1 79 ? -0.177 12.445 -14.734 1 87.38 79 GLY B O 1
ATOM 2367 N N . TYR B 1 80 ? -1.435 13.992 -15.859 1 79.19 80 TYR B N 1
ATOM 2368 C CA . TYR B 1 80 ? -0.57 13.953 -17.031 1 79.19 80 TYR B CA 1
ATOM 2369 C C . TYR B 1 80 ? 0.728 14.711 -16.781 1 79.19 80 TYR B C 1
ATOM 2371 O O . TYR B 1 80 ? 0.756 15.938 -16.844 1 79.19 80 TYR B O 1
ATOM 2379 N N . ASN B 1 81 ? 1.725 13.969 -16.5 1 67.5 81 ASN B N 1
ATOM 2380 C CA . ASN B 1 81 ? 3.117 14.352 -16.297 1 67.5 81 ASN B CA 1
ATOM 2381 C C . ASN B 1 81 ? 3.25 15.43 -15.219 1 67.5 81 ASN B C 1
ATOM 2383 O O . ASN B 1 81 ? 4.164 16.25 -15.266 1 67.5 81 ASN B O 1
ATOM 2387 N N . LYS B 1 82 ? 2.309 15.477 -14.352 1 81.38 82 LYS B N 1
ATOM 2388 C CA . LYS B 1 82 ? 2.377 16.531 -13.336 1 81.38 82 LYS B CA 1
ATOM 2389 C C . LYS B 1 82 ? 1.844 16.031 -12 1 81.38 82 LYS B C 1
ATOM 2391 O O . LYS B 1 82 ? 0.86 15.281 -11.953 1 81.38 82 LYS B O 1
ATOM 2396 N N . LYS B 1 83 ? 2.561 16.422 -11.016 1 87.38 83 LYS B N 1
ATOM 2397 C CA . LYS B 1 83 ? 2.033 16.25 -9.664 1 87.38 83 LYS B CA 1
ATOM 2398 C C . LYS B 1 83 ? 0.865 17.203 -9.414 1 87.38 83 LYS B C 1
ATOM 2400 O O . LYS B 1 83 ? 0.659 18.156 -10.164 1 87.38 83 LYS B O 1
ATOM 2405 N N . PRO B 1 84 ? 0.05 16.891 -8.344 1 92.62 84 PRO B N 1
ATOM 2406 C CA . PRO B 1 84 ? -0.986 17.875 -8.031 1 92.62 84 PRO B CA 1
ATOM 2407 C C . PRO B 1 84 ? -0.426 19.281 -7.848 1 92.62 84 PRO B C 1
ATOM 2409 O O . PRO B 1 84 ? 0.591 19.469 -7.176 1 92.62 84 PRO B O 1
ATOM 2412 N N . SER B 1 85 ? -1.081 20.188 -8.461 1 91.75 85 SER B N 1
ATOM 2413 C CA . SER B 1 85 ? -0.597 21.562 -8.406 1 91.75 85 SER B CA 1
ATOM 2414 C C . SER B 1 85 ? -0.794 22.172 -7.02 1 91.75 85 SER B C 1
ATOM 2416 O O . SER B 1 85 ? -0.073 23.094 -6.625 1 91.75 85 SER B O 1
ATOM 2418 N N . ASP B 1 86 ? -1.772 21.688 -6.324 1 93.56 86 ASP B N 1
ATOM 2419 C CA . ASP B 1 86 ? -2.102 22.172 -4.984 1 93.56 86 ASP B CA 1
ATOM 2420 C C . ASP B 1 86 ? -2.152 21.016 -3.986 1 93.56 86 ASP B C 1
ATOM 2422 O O . ASP B 1 86 ? -3.082 20.203 -4.012 1 93.56 86 ASP B O 1
ATOM 2426 N N . ILE B 1 87 ? -1.205 21.031 -3.139 1 93.88 87 ILE B N 1
ATOM 2427 C CA . ILE B 1 87 ? -1.061 19.938 -2.172 1 93.88 87 ILE B CA 1
ATOM 2428 C C . ILE B 1 87 ? -2.271 19.906 -1.242 1 93.88 87 ILE B C 1
ATOM 2430 O O . ILE B 1 87 ? -2.676 18.844 -0.77 1 93.88 87 ILE B O 1
ATOM 2434 N N . HIS B 1 88 ? -2.891 21.047 -0.953 1 95.81 88 HIS B N 1
ATOM 2435 C CA . HIS B 1 88 ? -4.066 21.094 -0.094 1 95.81 88 HIS B CA 1
ATOM 2436 C C . HIS B 1 88 ? -5.27 20.438 -0.759 1 95.81 88 HIS B C 1
ATOM 2438 O O . HIS B 1 88 ? -6.031 19.719 -0.104 1 95.81 88 HIS B O 1
ATOM 2444 N N . GLN B 1 89 ? -5.379 20.656 -2.027 1 95.31 89 GLN B N 1
ATOM 2445 C CA . GLN B 1 89 ? -6.469 20.016 -2.758 1 95.31 89 GLN B CA 1
ATOM 2446 C C . GLN B 1 89 ? -6.262 18.5 -2.848 1 95.31 89 GLN B C 1
ATOM 2448 O O . GLN B 1 89 ? -7.211 17.734 -2.713 1 95.31 89 GLN B O 1
ATOM 2453 N N . TYR B 1 90 ? -5.082 18.141 -3.049 1 95.69 90 TYR B N 1
ATOM 2454 C CA . TYR B 1 90 ? -4.723 16.734 -3.184 1 95.69 90 TYR B CA 1
ATOM 2455 C C . TYR B 1 90 ? -5.055 15.969 -1.912 1 95.69 90 TYR B C 1
ATOM 2457 O O . TYR B 1 90 ? -5.668 14.898 -1.97 1 95.69 90 TYR B O 1
ATOM 2465 N N . LEU B 1 91 ? -4.754 16.484 -0.743 1 97 91 LEU B N 1
ATOM 2466 C CA . LEU B 1 91 ? -4.867 15.727 0.5 1 97 91 LEU B CA 1
ATOM 2467 C C . LEU B 1 91 ? -6.156 16.078 1.234 1 97 91 LEU B C 1
ATOM 2469 O O . LEU B 1 91 ? -6.406 15.57 2.332 1 97 91 LEU B O 1
ATOM 2473 N N . ASP B 1 92 ? -7.027 16.828 0.609 1 96.56 92 ASP B N 1
ATOM 2474 C CA . ASP B 1 92 ? -8.203 17.375 1.278 1 96.56 92 ASP B CA 1
ATOM 2475 C C . ASP B 1 92 ? -9.125 16.266 1.763 1 96.56 92 ASP B C 1
ATOM 2477 O O . ASP B 1 92 ? -9.492 16.219 2.938 1 96.56 92 ASP B O 1
ATOM 2481 N N . ASP B 1 93 ? -9.539 15.398 0.872 1 95.81 93 ASP B N 1
ATOM 2482 C CA . ASP B 1 93 ? -10.438 14.305 1.223 1 95.81 93 ASP B CA 1
ATOM 2483 C C . ASP B 1 93 ? -9.828 13.422 2.311 1 95.81 93 ASP B C 1
ATOM 2485 O O . ASP B 1 93 ? -10.531 13.008 3.24 1 95.81 93 ASP B O 1
ATOM 2489 N N . PHE B 1 94 ? -8.57 13.141 2.172 1 96.62 94 PHE B N 1
ATOM 2490 C CA . PHE B 1 94 ? -7.871 12.289 3.131 1 96.62 94 PHE B CA 1
ATOM 2491 C C . PHE B 1 94 ? -7.871 12.922 4.516 1 96.62 94 PHE B C 1
ATOM 2493 O O . PHE B 1 94 ? -8.234 12.273 5.5 1 96.62 94 PHE B O 1
ATOM 2500 N N . ILE B 1 95 ? -7.465 14.188 4.578 1 97.44 95 ILE B N 1
ATOM 2501 C CA . ILE B 1 95 ? -7.359 14.898 5.848 1 97.44 95 ILE B CA 1
ATOM 2502 C C . ILE B 1 95 ? -8.734 15.008 6.492 1 97.44 95 ILE B C 1
ATOM 2504 O O . ILE B 1 95 ? -8.898 14.727 7.684 1 97.44 95 ILE B O 1
ATOM 2508 N N . SER B 1 96 ? -9.711 15.391 5.758 1 97.31 96 SER B N 1
ATOM 2509 C CA . SER B 1 96 ? -11.062 15.586 6.273 1 97.31 96 SER B CA 1
ATOM 2510 C C . SER B 1 96 ? -11.625 14.289 6.844 1 97.31 96 SER B C 1
ATOM 2512 O O . SER B 1 96 ? -12.102 14.258 7.98 1 97.31 96 SER B O 1
ATOM 2514 N N . GLU B 1 97 ? -11.5 13.25 6.121 1 97.25 97 GLU B N 1
ATOM 2515 C CA . GLU B 1 97 ? -12.031 11.969 6.57 1 97.25 97 GLU B CA 1
ATOM 2516 C C . GLU B 1 97 ? -11.258 11.445 7.777 1 97.25 97 GLU B C 1
ATOM 2518 O O . GLU B 1 97 ? -11.844 10.922 8.727 1 97.25 97 GLU B O 1
ATOM 2523 N N . THR B 1 98 ? -9.969 11.555 7.668 1 97.69 98 THR B N 1
ATOM 2524 C CA . THR B 1 98 ? -9.117 11.062 8.75 1 97.69 98 THR B CA 1
ATOM 2525 C C . THR B 1 98 ? -9.438 11.789 10.055 1 97.69 98 THR B C 1
ATOM 2527 O O . THR B 1 98 ? -9.555 11.156 11.109 1 97.69 98 THR B O 1
ATOM 2530 N N . ASN B 1 99 ? -9.625 13.07 9.992 1 97.94 99 ASN B N 1
ATOM 2531 C CA . ASN B 1 99 ? -9.961 13.836 11.18 1 97.94 99 ASN B CA 1
ATOM 2532 C C . ASN B 1 99 ? -11.312 13.438 11.75 1 97.94 99 ASN B C 1
ATOM 2534 O O . ASN B 1 99 ? -11.492 13.406 12.969 1 97.94 99 ASN B O 1
ATOM 2538 N N . GLN B 1 100 ? -12.227 13.172 10.898 1 97.88 100 GLN B N 1
ATOM 2539 C CA . GLN B 1 100 ? -13.516 12.672 11.367 1 97.88 100 GLN B CA 1
ATOM 2540 C C . GLN B 1 100 ? -13.359 11.359 12.133 1 97.88 100 GLN B C 1
ATOM 2542 O O . GLN B 1 100 ? -13.961 11.18 13.195 1 97.88 100 GLN B O 1
ATOM 2547 N N . LEU B 1 101 ? -12.547 10.516 11.594 1 97.81 101 LEU B N 1
ATOM 2548 C CA . LEU B 1 101 ? -12.32 9.219 12.219 1 97.81 101 LEU B CA 1
ATOM 2549 C C . LEU B 1 101 ? -11.562 9.367 13.531 1 97.81 101 LEU B C 1
ATOM 2551 O O . LEU B 1 101 ? -11.828 8.641 14.492 1 97.81 101 LEU B O 1
ATOM 2555 N N . ILE B 1 102 ? -10.578 10.234 13.516 1 96.88 102 ILE B N 1
ATOM 2556 C CA . ILE B 1 102 ? -9.828 10.477 14.742 1 96.88 102 ILE B CA 1
ATOM 2557 C C . ILE B 1 102 ? -10.75 11.055 15.805 1 96.88 102 ILE B C 1
ATOM 2559 O O . ILE B 1 102 ? -10.711 10.633 16.969 1 96.88 102 ILE B O 1
ATOM 2563 N N . GLY B 1 103 ? -11.602 11.914 15.523 1 96.69 103 GLY B N 1
ATOM 2564 C CA . GLY B 1 103 ? -12.484 12.594 16.453 1 96.69 103 GLY B CA 1
ATOM 2565 C C . GLY B 1 103 ? -13.602 11.703 16.984 1 96.69 103 GLY B C 1
ATOM 2566 O O . GLY B 1 103 ? -13.82 11.625 18.188 1 96.69 103 GLY B O 1
ATOM 2567 N N . SER B 1 104 ? -14.281 10.961 16.109 1 96.62 104 SER B N 1
ATOM 2568 C CA . SER B 1 104 ? -15.469 10.188 16.484 1 96.62 104 SER B CA 1
ATOM 2569 C C . SER B 1 104 ? -15.117 8.727 16.734 1 96.62 104 SER B C 1
ATOM 2571 O O . SER B 1 104 ? -15.914 7.98 17.312 1 96.62 104 SER B O 1
ATOM 2573 N N . GLY B 1 105 ? -13.945 8.414 16.234 1 96.5 105 GLY B N 1
ATOM 2574 C CA . GLY B 1 105 ? -13.656 6.988 16.219 1 96.5 105 GLY B CA 1
ATOM 2575 C C . GLY B 1 105 ? -14.391 6.238 15.125 1 96.5 105 GLY B C 1
ATOM 2576 O O . GLY B 1 105 ? -14.953 6.855 14.219 1 96.5 105 GLY B O 1
ATOM 2577 N N . LEU B 1 106 ? -14.188 4.922 15.148 1 96.38 106 LEU B N 1
ATOM 2578 C CA . LEU B 1 106 ? -14.859 4.023 14.211 1 96.38 106 LEU B CA 1
ATOM 2579 C C . LEU B 1 106 ? -15.664 2.969 14.953 1 96.38 106 LEU B C 1
ATOM 2581 O O . LEU B 1 106 ? -15.133 2.252 15.805 1 96.38 106 LEU B O 1
ATOM 2585 N N . THR B 1 107 ? -16.969 2.934 14.742 1 95.25 107 THR B N 1
ATOM 2586 C CA . THR B 1 107 ? -17.812 1.89 15.312 1 95.25 107 THR B CA 1
ATOM 2587 C C . THR B 1 107 ? -17.953 0.723 14.344 1 95.25 107 THR B C 1
ATOM 2589 O O . THR B 1 107 ? -18.312 0.921 13.172 1 95.25 107 THR B O 1
ATOM 2592 N N . TYR B 1 108 ? -17.625 -0.444 14.773 1 93.19 108 TYR B N 1
ATOM 2593 C CA . TYR B 1 108 ? -17.75 -1.649 13.969 1 93.19 108 TYR B CA 1
ATOM 2594 C C . TYR B 1 108 ? -18.312 -2.801 14.789 1 93.19 108 TYR B C 1
ATOM 2596 O O . TYR B 1 108 ? -17.734 -3.186 15.805 1 93.19 108 TYR B O 1
ATOM 2604 N N . LYS B 1 109 ? -19.391 -3.334 14.383 1 90.5 109 LYS B N 1
ATOM 2605 C CA . LYS B 1 109 ? -20.078 -4.434 15.047 1 90.5 109 LYS B CA 1
ATOM 2606 C C . LYS B 1 109 ? -20.234 -4.16 16.547 1 90.5 109 LYS B C 1
ATOM 2608 O O . LYS B 1 109 ? -19.906 -5.012 17.375 1 90.5 109 LYS B O 1
ATOM 2613 N N . GLY B 1 110 ? -20.594 -2.9 16.859 1 89.81 110 GLY B N 1
ATOM 2614 C CA . GLY B 1 110 ? -20.922 -2.518 18.219 1 89.81 110 GLY B CA 1
ATOM 2615 C C . GLY B 1 110 ? -19.703 -2.117 19.031 1 89.81 110 GLY B C 1
ATOM 2616 O O . GLY B 1 110 ? -19.828 -1.688 20.188 1 89.81 110 GLY B O 1
ATOM 2617 N N . GLN B 1 111 ? -18.578 -2.289 18.5 1 91.75 111 GLN B N 1
ATOM 2618 C CA . GLN B 1 111 ? -17.344 -1.909 19.188 1 91.75 111 GLN B CA 1
ATOM 2619 C C . GLN B 1 111 ? -16.797 -0.591 18.641 1 91.75 111 GLN B C 1
ATOM 2621 O O . GLN B 1 111 ? -16.844 -0.342 17.438 1 91.75 111 GLN B O 1
ATOM 2626 N N . GLN B 1 112 ? -16.281 0.163 19.641 1 94.62 112 GLN B N 1
ATOM 2627 C CA . GLN B 1 112 ? -15.68 1.442 19.281 1 94.62 112 GLN B CA 1
ATOM 2628 C C . GLN B 1 112 ? -14.164 1.325 19.172 1 94.62 112 GLN B C 1
ATOM 2630 O O . GLN B 1 112 ? -13.516 0.792 20.078 1 94.62 112 GLN B O 1
ATOM 2635 N N . TYR B 1 113 ? -13.664 1.844 18.062 1 94.69 113 TYR B N 1
ATOM 2636 C CA . TYR B 1 113 ? -12.219 1.841 17.844 1 94.69 113 TYR B CA 1
ATOM 2637 C C . TYR B 1 113 ? -11.68 3.264 17.766 1 94.69 113 TYR B C 1
ATOM 2639 O O . TYR B 1 113 ? -12.305 4.148 17.188 1 94.69 113 TYR B O 1
ATOM 2647 N N . ASN B 1 114 ? -10.555 3.473 18.484 1 96.5 114 ASN B N 1
ATOM 2648 C CA . ASN B 1 114 ? -9.812 4.723 18.344 1 96.5 114 ASN B CA 1
ATOM 2649 C C . ASN B 1 114 ? -8.875 4.676 17.141 1 96.5 114 ASN B C 1
ATOM 2651 O O . ASN B 1 114 ? -8.227 3.656 16.891 1 96.5 114 ASN B O 1
ATOM 2655 N N . VAL B 1 115 ? -8.875 5.746 16.406 1 96.31 115 VAL B N 1
ATOM 2656 C CA . VAL B 1 115 ? -8.023 5.828 15.219 1 96.31 115 VAL B CA 1
ATOM 2657 C C . VAL B 1 115 ? -6.93 6.871 15.438 1 96.31 115 VAL B C 1
ATOM 2659 O O . VAL B 1 115 ? -7.195 7.965 15.938 1 96.31 115 VAL B O 1
ATOM 2662 N N . CYS B 1 116 ? -5.676 6.484 15.109 1 95.44 116 CYS B N 1
ATOM 2663 C CA . CYS B 1 116 ? -4.535 7.379 15.266 1 95.44 116 CYS B CA 1
ATOM 2664 C C . CYS B 1 116 ? -3.566 7.242 14.094 1 95.44 116 CYS B C 1
ATOM 2666 O O . CYS B 1 116 ? -3.23 6.129 13.695 1 95.44 116 CYS B O 1
ATOM 2668 N N . VAL B 1 117 ? -3.209 8.375 13.508 1 94.25 117 VAL B N 1
ATOM 2669 C CA . VAL B 1 117 ? -2.121 8.359 12.539 1 94.25 117 VAL B CA 1
ATOM 2670 C C . VAL B 1 117 ? -0.783 8.508 13.258 1 94.25 117 VAL B C 1
ATOM 2672 O O . VAL B 1 117 ? -0.487 9.57 13.82 1 94.25 117 VAL B O 1
ATOM 2675 N N . LYS B 1 118 ? -0.007 7.484 13.18 1 88.69 118 LYS B N 1
ATOM 2676 C CA . LYS B 1 118 ? 1.257 7.5 13.914 1 88.69 118 LYS B CA 1
ATOM 2677 C C . LYS B 1 118 ? 2.363 8.148 13.086 1 88.69 118 LYS B C 1
ATOM 2679 O O . LYS B 1 118 ? 3.176 8.906 13.617 1 88.69 118 LYS B O 1
ATOM 2684 N N . ILE B 1 119 ? 2.32 7.801 11.867 1 88 119 ILE B N 1
ATOM 2685 C CA . ILE B 1 119 ? 3.422 8.234 11.016 1 88 119 ILE B CA 1
ATOM 2686 C C . ILE B 1 119 ? 2.914 8.477 9.594 1 88 119 ILE B C 1
ATOM 2688 O O . ILE B 1 119 ? 2.045 7.75 9.109 1 88 119 ILE B O 1
ATOM 2692 N N . VAL B 1 120 ? 3.434 9.5 8.992 1 89.69 120 VAL B N 1
ATOM 2693 C CA . VAL B 1 120 ? 3.338 9.695 7.547 1 89.69 120 VAL B CA 1
ATOM 2694 C C . VAL B 1 120 ? 4.727 9.609 6.918 1 89.69 120 VAL B C 1
ATOM 2696 O O . VAL B 1 120 ? 5.641 10.336 7.32 1 89.69 120 VAL B O 1
ATOM 2699 N N . CYS B 1 121 ? 4.77 8.75 5.969 1 86.75 121 CYS B N 1
ATOM 2700 C CA . CYS B 1 121 ? 6.051 8.508 5.312 1 86.75 121 CYS B CA 1
ATOM 2701 C C . CYS B 1 121 ? 6.016 8.961 3.859 1 86.75 121 CYS B C 1
ATOM 2703 O O . CYS B 1 121 ? 4.98 8.867 3.201 1 86.75 121 CYS B O 1
ATOM 2705 N N . ALA B 1 122 ? 7.145 9.414 3.432 1 85.94 122 ALA B N 1
ATOM 2706 C CA . ALA B 1 122 ? 7.375 9.781 2.037 1 85.94 122 ALA B CA 1
ATOM 2707 C C . ALA B 1 122 ? 8.867 9.852 1.73 1 85.94 122 ALA B C 1
ATOM 2709 O O . ALA B 1 122 ? 9.688 10.078 2.627 1 85.94 122 ALA B O 1
ATOM 2710 N N . ASP B 1 123 ? 9.273 9.625 0.508 1 78.69 123 ASP B N 1
ATOM 2711 C CA . ASP B 1 123 ? 10.672 9.859 0.154 1 78.69 123 ASP B CA 1
ATOM 2712 C C . ASP B 1 123 ? 10.992 11.352 0.144 1 78.69 123 ASP B C 1
ATOM 2714 O O . ASP B 1 123 ? 10.109 12.18 0.362 1 78.69 123 ASP B O 1
ATOM 2718 N N . ALA B 1 124 ? 12.141 11.648 -0.18 1 79.62 124 ALA B N 1
ATOM 2719 C CA . ALA B 1 124 ? 12.625 13.008 0.02 1 79.62 124 ALA B CA 1
ATOM 2720 C C . ALA B 1 124 ? 11.844 14 -0.848 1 79.62 124 ALA B C 1
ATOM 2722 O O . ALA B 1 124 ? 11.32 14.992 -0.345 1 79.62 124 ALA B O 1
ATOM 2723 N N . PRO B 1 125 ? 11.758 13.773 -2.156 1 83.25 125 PRO B N 1
ATOM 2724 C CA . PRO B 1 125 ? 11.008 14.734 -2.963 1 83.25 125 PRO B CA 1
ATOM 2725 C C . PRO B 1 125 ? 9.539 14.82 -2.568 1 83.25 125 PRO B C 1
ATOM 2727 O O . PRO B 1 125 ? 8.961 15.906 -2.537 1 83.25 125 PRO B O 1
ATOM 2730 N N . ALA B 1 126 ? 8.953 13.695 -2.303 1 87.56 126 ALA B N 1
ATOM 2731 C CA . ALA B 1 126 ? 7.551 13.68 -1.892 1 87.56 126 ALA B CA 1
ATOM 2732 C C . ALA B 1 126 ? 7.371 14.336 -0.527 1 87.56 126 ALA B C 1
ATOM 2734 O O . ALA B 1 126 ? 6.367 15.016 -0.282 1 87.56 126 ALA B O 1
ATOM 2735 N N . LYS B 1 127 ? 8.289 14.109 0.292 1 87.12 127 LYS B N 1
ATOM 2736 C CA . LYS B 1 127 ? 8.234 14.727 1.614 1 87.12 127 LYS B CA 1
ATOM 2737 C C . LYS B 1 127 ? 8.266 16.25 1.513 1 87.12 127 LYS B C 1
ATOM 2739 O O . LYS B 1 127 ? 7.477 16.938 2.162 1 87.12 127 LYS B O 1
ATOM 2744 N N . ALA B 1 128 ? 9.188 16.734 0.743 1 84.56 128 ALA B N 1
ATOM 2745 C CA . ALA B 1 128 ? 9.258 18.172 0.533 1 84.56 128 ALA B CA 1
ATOM 2746 C C . ALA B 1 128 ? 7.934 18.719 0.003 1 84.56 128 ALA B C 1
ATOM 2748 O O . ALA B 1 128 ? 7.48 19.781 0.425 1 84.56 128 ALA B O 1
ATOM 2749 N N . TYR B 1 129 ? 7.387 17.969 -0.819 1 89.75 129 TYR B N 1
ATOM 2750 C CA . TYR B 1 129 ? 6.125 18.375 -1.428 1 89.75 129 TYR B CA 1
ATOM 2751 C C . TYR B 1 129 ? 5 18.391 -0.398 1 89.75 129 TYR B C 1
ATOM 2753 O O . TYR B 1 129 ? 4.277 19.375 -0.271 1 89.75 129 TYR B O 1
ATOM 2761 N N . ILE B 1 130 ? 4.871 17.297 0.412 1 91.75 130 ILE B N 1
ATOM 2762 C CA . ILE B 1 130 ? 3.719 17.203 1.302 1 91.75 130 ILE B CA 1
ATOM 2763 C C . ILE B 1 130 ? 3.924 18.109 2.518 1 91.75 130 ILE B C 1
ATOM 2765 O O . ILE B 1 130 ? 2.955 18.531 3.148 1 91.75 130 ILE B O 1
ATOM 2769 N N . MET B 1 131 ? 5.148 18.391 2.793 1 87.75 131 MET B N 1
ATOM 2770 C CA . MET B 1 131 ? 5.457 19.297 3.893 1 87.75 131 MET B CA 1
ATOM 2771 C C . MET B 1 131 ? 5.484 20.75 3.41 1 87.75 131 MET B C 1
ATOM 2773 O O . MET B 1 131 ? 5.496 21.672 4.219 1 87.75 131 MET B O 1
ATOM 2777 N N . ASN B 1 132 ? 5.414 20.922 2.148 1 87.69 132 ASN B N 1
ATOM 2778 C CA . ASN B 1 132 ? 5.469 22.234 1.516 1 87.69 132 ASN B CA 1
ATOM 2779 C C . ASN B 1 132 ? 6.73 23 1.91 1 87.69 132 ASN B C 1
ATOM 2781 O O . ASN B 1 132 ? 6.656 24.156 2.332 1 87.69 132 ASN B O 1
ATOM 2785 N N . VAL B 1 133 ? 7.832 22.328 1.809 1 82.12 133 VAL B N 1
ATOM 2786 C CA . VAL B 1 133 ? 9.125 22.922 2.119 1 82.12 133 VAL B CA 1
ATOM 2787 C C . VAL B 1 133 ? 10.07 22.75 0.929 1 82.12 133 VAL B C 1
ATOM 2789 O O . VAL B 1 133 ? 9.789 21.984 0.007 1 82.12 133 VAL B O 1
ATOM 2792 N N . LYS B 1 134 ? 11.117 23.547 0.841 1 76.81 134 LYS B N 1
ATOM 2793 C CA . LYS B 1 134 ? 12.125 23.438 -0.204 1 76.81 134 LYS B CA 1
ATOM 2794 C C . LYS B 1 134 ? 12.898 22.125 -0.08 1 76.81 134 LYS B C 1
ATOM 2796 O O . LYS B 1 134 ? 13.094 21.609 1.025 1 76.81 134 LYS B O 1
ATOM 2801 N N . HIS B 1 135 ? 13.117 21.484 -1.256 1 63.59 135 HIS B N 1
ATOM 2802 C CA . HIS B 1 135 ? 13.898 20.266 -1.309 1 63.59 135 HIS B CA 1
ATOM 2803 C C . HIS B 1 135 ? 15.344 20.5 -0.865 1 63.59 135 HIS B C 1
ATOM 2805 O O . HIS B 1 135 ? 15.992 21.438 -1.352 1 63.59 135 HIS B O 1
ATOM 2811 N N . HIS B 1 136 ? 15.672 20.797 0.239 1 49.38 136 HIS B N 1
ATOM 2812 C CA . HIS B 1 136 ? 17.094 21.016 0.472 1 49.38 136 HIS B CA 1
ATOM 2813 C C . HIS B 1 136 ? 17.906 19.781 0.088 1 49.38 136 HIS B C 1
ATOM 2815 O O . HIS B 1 136 ? 17.531 18.656 0.399 1 49.38 136 HIS B O 1
ATOM 2821 N N . SER B 1 137 ? 18.562 19.828 -1.029 1 42 137 SER B N 1
ATOM 2822 C CA . SER B 1 137 ? 19.625 18.828 -1.197 1 42 137 SER B CA 1
ATOM 2823 C C . SER B 1 137 ? 20.172 18.375 0.151 1 42 137 SER B C 1
ATOM 2825 O O . SER B 1 137 ? 20.469 17.188 0.344 1 42 137 SER B O 1
ATOM 2827 N N . GLY B 1 138 ? 21.094 19.203 0.776 1 34.84 138 GLY B N 1
ATOM 2828 C CA . GLY B 1 138 ? 22 18.969 1.884 1 34.84 138 GLY B CA 1
ATOM 2829 C C . GLY B 1 138 ? 21.297 18.797 3.215 1 34.84 138 GLY B C 1
ATOM 2830 O O . GLY B 1 138 ? 20.156 19.234 3.377 1 34.84 138 GLY B O 1
ATOM 2831 N N . TYR B 1 139 ? 21.562 17.766 4.051 1 34.94 139 TYR B N 1
ATOM 2832 C CA . TYR B 1 139 ? 21.359 17.406 5.449 1 34.94 139 TYR B CA 1
ATOM 2833 C C . TYR B 1 139 ? 21.203 18.641 6.316 1 34.94 139 TYR B C 1
ATOM 2835 O O . TYR B 1 139 ? 20.984 18.547 7.523 1 34.94 139 TYR B O 1
ATOM 2843 N N . SER B 1 140 ? 21.719 19.781 5.883 1 34.66 140 SER B N 1
ATOM 2844 C CA . SER B 1 140 ? 21.969 20.812 6.895 1 34.66 140 SER B CA 1
ATOM 2845 C C . SER B 1 140 ? 20.672 21.484 7.328 1 34.66 140 SER B C 1
ATOM 2847 O O . SER B 1 140 ? 20.641 22.219 8.312 1 34.66 140 SER B O 1
ATOM 2849 N N . SER B 1 141 ? 19.812 21.719 6.449 1 35.34 141 SER B N 1
ATOM 2850 C CA . SER B 1 141 ? 18.859 22.781 6.805 1 35.34 141 SER B CA 1
ATOM 2851 C C . SER B 1 141 ? 17.781 22.266 7.742 1 35.34 141 SER B C 1
ATOM 2853 O O . SER B 1 141 ? 16.797 22.953 7.996 1 35.34 141 SER B O 1
ATOM 2855 N N . CYS B 1 142 ? 17.641 21.062 7.816 1 37.12 142 CYS B N 1
ATOM 2856 C CA . CYS B 1 142 ? 16.562 20.734 8.742 1 37.12 142 CYS B CA 1
ATOM 2857 C C . CYS B 1 142 ? 16.812 21.359 10.109 1 37.12 142 CYS B C 1
ATOM 2859 O O . CYS B 1 142 ? 17.891 21.219 10.672 1 37.12 142 CYS B O 1
ATOM 2861 N N . SER B 1 143 ? 16.312 22.359 10.406 1 35.84 143 SER B N 1
ATOM 2862 C CA . SER B 1 143 ? 16.422 22.922 11.75 1 35.84 143 SER B CA 1
ATOM 2863 C C . SER B 1 143 ? 16.531 21.828 12.805 1 35.84 143 SER B C 1
ATOM 2865 O O . SER B 1 143 ? 16.922 22.094 13.945 1 35.84 143 SER B O 1
ATOM 2867 N N . LYS B 1 144 ? 15.953 20.656 12.68 1 38.06 144 LYS B N 1
ATOM 2868 C CA . LYS B 1 144 ? 16.172 19.641 13.695 1 38.06 144 LYS B CA 1
ATOM 2869 C C . LYS B 1 144 ? 17.594 19.094 13.641 1 38.06 144 LYS B C 1
ATOM 2871 O O . LYS B 1 144 ? 18.062 18.438 14.578 1 38.06 144 LYS B O 1
ATOM 2876 N N . CYS B 1 145 ? 18.234 19.125 12.438 1 33.41 145 CYS B N 1
ATOM 2877 C CA . CYS B 1 145 ? 19.625 18.656 12.383 1 33.41 145 CYS B CA 1
ATOM 2878 C C . CYS B 1 145 ? 20.516 19.484 13.297 1 33.41 145 CYS B C 1
ATOM 2880 O O . CYS B 1 145 ? 21.719 19.266 13.359 1 33.41 145 CYS B O 1
ATOM 2882 N N . ASP B 1 146 ? 20.109 20.578 13.656 1 33.16 146 ASP B N 1
ATOM 2883 C CA . ASP B 1 146 ? 21 21.156 14.656 1 33.16 146 ASP B CA 1
ATOM 2884 C C . ASP B 1 146 ? 21.125 20.25 15.875 1 33.16 146 ASP B C 1
ATOM 2886 O O . ASP B 1 146 ? 21.922 20.531 16.781 1 33.16 146 ASP B O 1
ATOM 2890 N N . VAL B 1 147 ? 20.141 19.578 16.359 1 31.5 147 VAL B N 1
ATOM 2891 C CA . VAL B 1 147 ? 20.453 18.641 17.422 1 31.5 147 VAL B CA 1
ATOM 2892 C C . VAL B 1 147 ? 21.281 17.484 16.875 1 31.5 147 VAL B C 1
ATOM 2894 O O . VAL B 1 147 ? 20.828 16.734 16 1 31.5 147 VAL B O 1
ATOM 2897 N N . GLU B 1 148 ? 22.641 17.641 16.688 1 29.92 148 GLU B N 1
ATOM 2898 C CA . GLU B 1 148 ? 23.609 16.562 16.547 1 29.92 148 GLU B CA 1
ATOM 2899 C C . GLU B 1 148 ? 23.109 15.273 17.203 1 29.92 148 GLU B C 1
ATOM 2901 O O . GLU B 1 148 ? 22.875 15.227 18.406 1 29.92 148 GLU B O 1
ATOM 2906 N N . GLY B 1 149 ? 22.172 14.703 16.656 1 30.64 149 GLY B N 1
ATOM 2907 C CA . GLY B 1 149 ? 21.859 13.414 17.25 1 30.64 149 GLY B CA 1
ATOM 2908 C C . GLY B 1 149 ? 23.078 12.594 17.594 1 30.64 149 GLY B C 1
ATOM 2909 O O . GLY B 1 149 ? 24 12.461 16.766 1 30.64 149 GLY B O 1
ATOM 2910 N N . GLU B 1 150 ? 23.703 12.891 18.75 1 28.75 150 GLU B N 1
ATOM 2911 C CA . GLU B 1 150 ? 24.656 11.906 19.25 1 28.75 150 GLU B CA 1
ATOM 2912 C C . GLU B 1 150 ? 24.219 10.484 18.906 1 28.75 150 GLU B C 1
ATOM 2914 O O . GLU B 1 150 ? 23.094 10.086 19.203 1 28.75 150 GLU B O 1
ATOM 2919 N N . TYR B 1 151 ? 24.688 10.062 17.688 1 29.3 151 TYR B N 1
ATOM 2920 C CA . TYR B 1 151 ? 24.719 8.641 17.375 1 29.3 151 TYR B CA 1
ATOM 2921 C C . TYR B 1 151 ? 25.031 7.816 18.625 1 29.3 151 TYR B C 1
ATOM 2923 O O . TYR B 1 151 ? 26.188 7.699 19.031 1 29.3 151 TYR B O 1
ATOM 2931 N N . ILE B 1 152 ? 24.578 8.031 19.828 1 27.41 152 ILE B N 1
ATOM 2932 C CA . ILE B 1 152 ? 25.031 7.031 20.797 1 27.41 152 ILE B CA 1
ATOM 2933 C C . ILE B 1 152 ? 24.672 5.633 20.281 1 27.41 152 ILE B C 1
ATOM 2935 O O . ILE B 1 152 ? 23.594 5.422 19.75 1 27.41 152 ILE B O 1
ATOM 2939 N N . ARG B 1 153 ? 25.438 4.684 20.734 1 28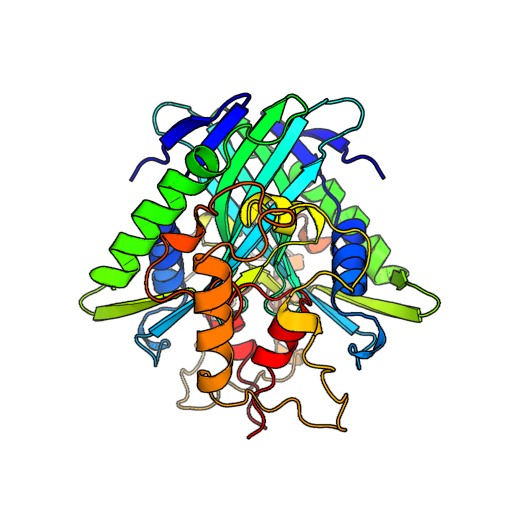.72 153 ARG B N 1
ATOM 2940 C CA . ARG B 1 153 ? 25.531 3.309 20.25 1 28.72 153 ARG B CA 1
ATOM 2941 C C . ARG B 1 153 ? 24.172 2.795 19.797 1 28.72 153 ARG B C 1
ATOM 2943 O O . ARG B 1 153 ? 24.031 2.307 18.672 1 28.72 153 ARG B O 1
ATOM 2950 N N . ASN B 1 154 ? 23.516 1.745 20.656 1 26.94 154 ASN B N 1
ATOM 2951 C CA . ASN B 1 154 ? 22.812 0.47 20.641 1 26.94 154 ASN B CA 1
ATOM 2952 C C . ASN B 1 154 ? 21.312 0.666 20.453 1 26.94 154 ASN B C 1
ATOM 2954 O O . ASN B 1 154 ? 20.625 -0.199 19.891 1 26.94 154 ASN B O 1
ATOM 2958 N N . ARG B 1 155 ? 20.438 1.242 21.453 1 27.78 155 ARG B N 1
ATOM 2959 C CA . ARG B 1 155 ? 19 1.104 21.641 1 27.78 155 ARG B CA 1
ATOM 2960 C C . ARG B 1 155 ? 18.281 2.387 21.25 1 27.78 155 ARG B C 1
ATOM 2962 O O . ARG B 1 155 ? 18.625 3.469 21.734 1 27.78 155 ARG B O 1
ATOM 2969 N N . VAL B 1 156 ? 18.016 2.617 20.141 1 31.23 156 VAL B N 1
ATOM 2970 C CA . VAL B 1 156 ? 17.234 3.811 19.828 1 31.23 156 VAL B CA 1
ATOM 2971 C C . VAL B 1 156 ? 15.945 3.824 20.641 1 31.23 156 VAL B C 1
ATOM 2973 O O . VAL B 1 156 ? 15.078 2.961 20.469 1 31.23 156 VAL B O 1
ATOM 2976 N N . CYS B 1 157 ? 15.953 4.148 21.906 1 28.75 157 CYS B N 1
ATOM 2977 C CA . CYS B 1 157 ? 14.789 4.398 22.75 1 28.75 157 CYS B CA 1
ATOM 2978 C C . CYS B 1 157 ? 13.938 5.52 22.172 1 28.75 157 CYS B C 1
ATOM 2980 O O . CYS B 1 157 ? 14.461 6.477 21.609 1 28.75 157 CYS B O 1
ATOM 2982 N N . PHE B 1 158 ? 12.711 5.227 21.719 1 31.23 158 PHE B N 1
ATOM 2983 C CA . PHE B 1 158 ? 11.688 6.258 21.578 1 31.23 158 PHE B CA 1
ATOM 2984 C C . PHE B 1 158 ? 11.82 7.301 22.688 1 31.23 158 PHE B C 1
ATOM 2986 O O . PHE B 1 158 ? 11.445 7.043 23.828 1 31.23 158 PHE B O 1
ATOM 2993 N N . PRO B 1 159 ? 12.812 8.078 22.781 1 34.09 159 PRO B N 1
ATOM 2994 C CA . PRO B 1 159 ? 12.773 9.086 23.859 1 34.09 159 PRO B CA 1
ATOM 2995 C C . PRO B 1 159 ? 11.391 9.719 24.016 1 34.09 159 PRO B C 1
ATOM 2997 O O . PRO B 1 159 ? 10.578 9.672 23.094 1 34.09 159 PRO B O 1
ATOM 3000 N N . ASP B 1 160 ? 11.023 10.297 25.172 1 32.84 160 ASP B N 1
ATOM 3001 C CA . ASP B 1 160 ? 9.859 11.047 25.625 1 32.84 160 ASP B CA 1
ATOM 3002 C C . ASP B 1 160 ? 9.5 12.156 24.625 1 32.84 160 ASP B C 1
ATOM 3004 O O . ASP B 1 160 ? 10.375 12.883 24.156 1 32.84 160 ASP B O 1
ATOM 3008 N N . PHE B 1 161 ? 8.336 12.086 23.828 1 37.44 161 PHE B N 1
ATOM 3009 C CA . PHE B 1 161 ? 7.582 13.008 22.984 1 37.44 161 PHE B CA 1
ATOM 3010 C C . PHE B 1 161 ? 7.816 14.453 23.422 1 37.44 161 PHE B C 1
ATOM 3012 O O . PHE B 1 161 ? 7.438 15.391 22.719 1 37.44 161 PHE B O 1
ATOM 3019 N N . ILE B 1 162 ? 8.344 14.633 24.484 1 36.22 162 ILE B N 1
ATOM 3020 C CA . ILE B 1 162 ? 8.367 15.992 25.031 1 36.22 162 ILE B CA 1
ATOM 3021 C C . ILE B 1 162 ? 9.297 16.859 24.188 1 36.22 162 ILE B C 1
ATOM 3023 O O . ILE B 1 162 ? 8.953 18 23.859 1 36.22 162 ILE B O 1
ATOM 3027 N N . GLY B 1 163 ? 10.477 16.469 23.969 1 40 163 GLY B N 1
ATOM 3028 C CA . GLY B 1 163 ? 11.406 17.312 23.234 1 40 163 GLY B CA 1
ATOM 3029 C C . GLY B 1 163 ? 10.961 17.578 21.812 1 40 163 GLY B C 1
ATOM 3030 O O . GLY B 1 163 ? 11.219 18.656 21.266 1 40 163 GLY B O 1
ATOM 3031 N N . ASN B 1 164 ? 10.156 16.734 21.203 1 49.03 164 ASN B N 1
ATOM 3032 C CA . ASN B 1 164 ? 9.664 16.719 19.828 1 49.03 164 ASN B CA 1
ATOM 3033 C C . ASN B 1 164 ? 8.516 17.703 19.641 1 49.03 164 ASN B C 1
ATOM 3035 O O . ASN B 1 164 ? 8.344 18.25 18.547 1 49.03 164 ASN B O 1
ATOM 3039 N N . LYS B 1 165 ? 7.949 18.203 20.797 1 51.62 165 LYS B N 1
ATOM 3040 C CA . LYS B 1 165 ? 6.84 19.141 20.703 1 51.62 165 LYS B CA 1
ATOM 3041 C C . LYS B 1 165 ? 7.332 20.531 20.328 1 51.62 165 LYS B C 1
ATOM 3043 O O . LYS B 1 165 ? 6.699 21.219 19.531 1 51.62 165 LYS B O 1
ATOM 3048 N N . ARG B 1 166 ? 8.477 20.938 20.922 1 46.72 166 ARG B N 1
ATOM 3049 C CA . ARG B 1 166 ? 8.984 22.281 20.594 1 46.72 166 ARG B CA 1
ATOM 3050 C C . ARG B 1 166 ? 9.344 22.391 19.125 1 46.72 166 ARG B C 1
ATOM 3052 O O . ARG B 1 166 ? 9.047 23.391 18.469 1 46.72 166 ARG B O 1
ATOM 3059 N N . THR B 1 167 ? 9.805 21.234 18.688 1 64.75 167 THR B N 1
ATOM 3060 C CA . THR B 1 167 ? 10.227 21.25 17.297 1 64.75 167 THR B CA 1
ATOM 3061 C C . THR B 1 167 ? 9.008 21.234 16.359 1 64.75 167 THR B C 1
ATOM 3063 O O . THR B 1 167 ? 9 21.938 15.344 1 64.75 167 THR B O 1
ATOM 3066 N N . ASP B 1 168 ? 7.961 20.703 16.969 1 72.06 168 ASP B N 1
ATOM 3067 C CA . ASP B 1 168 ? 6.742 20.719 16.172 1 72.06 168 ASP B CA 1
ATOM 3068 C C . ASP B 1 168 ? 6.121 22.109 16.125 1 72.06 168 ASP B C 1
ATOM 3070 O O . ASP B 1 168 ? 5.684 22.578 15.078 1 72.06 168 ASP B O 1
ATOM 3074 N N . ILE B 1 169 ? 6.23 22.828 17.234 1 70 169 ILE B N 1
ATOM 3075 C CA . ILE B 1 169 ? 5.691 24.188 17.328 1 70 169 ILE B CA 1
ATOM 3076 C C . ILE B 1 169 ? 6.512 25.125 16.453 1 70 169 ILE B C 1
ATOM 3078 O O . ILE B 1 169 ? 5.957 25.984 15.758 1 70 169 ILE B O 1
ATOM 3082 N N . ASP B 1 170 ? 7.793 24.922 16.484 1 68.5 170 ASP B N 1
ATOM 3083 C CA . ASP B 1 170 ? 8.68 25.766 15.688 1 68.5 170 ASP B CA 1
ATOM 3084 C C . ASP B 1 170 ? 8.383 25.625 14.195 1 68.5 170 ASP B C 1
ATOM 3086 O O . ASP B 1 170 ? 8.422 26.609 13.453 1 68.5 170 ASP B O 1
ATOM 3090 N N . PHE B 1 171 ? 8.148 24.438 13.805 1 73 171 PHE B N 1
ATOM 3091 C CA . PHE B 1 171 ? 7.82 24.188 12.406 1 73 171 PHE B CA 1
ATOM 3092 C C . PHE B 1 171 ? 6.512 24.875 12.031 1 73 171 PHE B C 1
ATOM 3094 O O . PHE B 1 171 ? 6.402 25.469 10.953 1 73 171 PHE B O 1
ATOM 3101 N N . LEU B 1 172 ? 5.594 24.859 12.984 1 72.31 172 LEU B N 1
ATOM 3102 C CA . LEU B 1 172 ? 4.281 25.438 12.734 1 72.31 172 LEU B CA 1
ATOM 3103 C C . LEU B 1 172 ? 4.367 26.953 12.625 1 72.31 172 LEU B C 1
ATOM 3105 O O . LEU B 1 172 ? 3.586 27.578 11.898 1 72.31 172 LEU B O 1
ATOM 3109 N N . GLU B 1 173 ? 5.34 27.453 13.266 1 69.44 173 GLU B N 1
ATOM 3110 C CA . GLU B 1 173 ? 5.488 28.891 13.273 1 69.44 173 GLU B CA 1
ATOM 3111 C C . GLU B 1 173 ? 6.301 29.375 12.078 1 69.44 173 GLU B C 1
ATOM 3113 O O . GLU B 1 173 ? 6.438 30.578 11.852 1 69.44 173 GLU B O 1
ATOM 3118 N N . HIS B 1 174 ? 6.664 28.5 11.125 1 66.88 174 HIS B N 1
ATOM 3119 C CA . HIS B 1 174 ? 7.395 28.797 9.898 1 66.88 174 HIS B CA 1
ATOM 3120 C C . HIS B 1 174 ? 8.562 29.734 10.164 1 66.88 174 HIS B C 1
ATOM 3122 O O . HIS B 1 174 ? 8.766 30.703 9.422 1 66.88 174 HIS B O 1
ATOM 3128 N N . LYS B 1 175 ? 9.25 29.594 11.18 1 62.44 175 LYS B N 1
ATOM 3129 C CA . LYS B 1 175 ? 10.312 30.484 11.617 1 62.44 175 LYS B CA 1
ATOM 3130 C C . LYS B 1 175 ? 11.383 30.641 10.539 1 62.44 175 LYS B C 1
ATOM 3132 O O . LYS B 1 175 ? 11.953 31.719 10.367 1 62.44 175 LYS B O 1
ATOM 3137 N N . ASP B 1 176 ? 11.625 2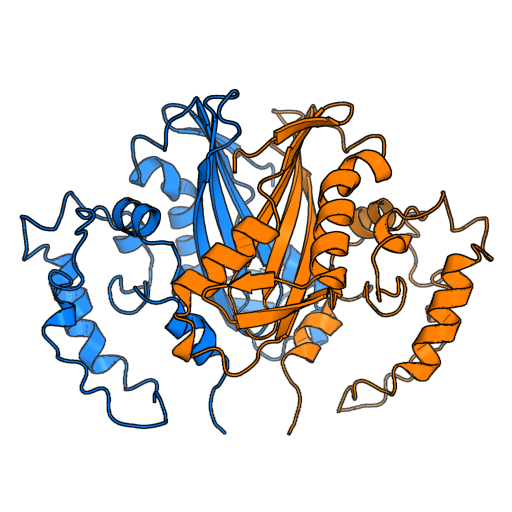9.531 9.812 1 62.06 176 ASP B N 1
ATOM 3138 C CA . ASP B 1 176 ? 12.555 29.625 8.695 1 62.06 176 ASP B CA 1
ATOM 3139 C C . ASP B 1 176 ? 11.82 29.875 7.383 1 62.06 176 ASP B C 1
ATOM 3141 O O . ASP B 1 176 ? 11.398 28.922 6.711 1 62.06 176 ASP B O 1
ATOM 3145 N N . THR B 1 177 ? 11.641 31.156 7.023 1 63.94 177 THR B N 1
ATOM 3146 C CA . THR B 1 177 ? 10.844 31.578 5.883 1 63.94 177 THR B CA 1
ATOM 3147 C C . THR B 1 177 ? 11.461 31.094 4.574 1 63.94 177 THR B C 1
ATOM 3149 O O . THR B 1 177 ? 10.758 30.922 3.576 1 63.94 177 THR B O 1
ATOM 3152 N N . ASP B 1 178 ? 12.75 30.844 4.602 1 68 178 ASP B N 1
ATOM 3153 C CA . ASP B 1 178 ? 13.406 30.391 3.379 1 68 178 ASP B CA 1
ATOM 3154 C C . ASP B 1 178 ? 13.156 28.906 3.145 1 68 178 ASP B C 1
ATOM 3156 O O . ASP B 1 178 ? 13.195 28.438 2.004 1 68 178 ASP B O 1
ATOM 3160 N N . TYR B 1 179 ? 12.883 28.312 4.207 1 69.81 179 TYR B N 1
ATOM 3161 C CA . TYR B 1 179 ? 12.719 26.859 4.148 1 69.81 179 TYR B CA 1
ATOM 3162 C C . TYR B 1 179 ? 11.281 26.5 3.811 1 69.81 179 TYR B C 1
ATOM 3164 O O . TYR B 1 179 ? 11.039 25.562 3.035 1 69.81 179 TYR B O 1
ATOM 3172 N N . HIS B 1 180 ? 10.375 27.344 4.195 1 74.19 180 HIS B N 1
ATOM 3173 C CA . HIS B 1 180 ? 8.953 27.031 4.02 1 74.19 180 HIS B CA 1
ATOM 3174 C C . HIS B 1 180 ? 8.414 27.672 2.74 1 74.19 180 HIS B C 1
ATOM 3176 O O . HIS B 1 180 ? 8.68 28.844 2.461 1 74.19 180 HIS B O 1
ATOM 3182 N N . GLN B 1 181 ? 7.805 26.859 1.947 1 78.5 181 GLN B N 1
ATOM 3183 C CA . GLN B 1 181 ? 7.168 27.359 0.731 1 78.5 181 GLN B CA 1
ATOM 3184 C C . GLN B 1 181 ? 5.691 27.656 0.965 1 78.5 181 GLN B C 1
ATOM 3186 O O . GLN B 1 181 ? 5.023 28.234 0.105 1 78.5 181 GLN B O 1
ATOM 3191 N N . GLY B 1 182 ? 5.152 27.281 2.115 1 82.25 182 GLY B N 1
ATOM 3192 C CA . GLY B 1 182 ? 3.77 27.422 2.539 1 82.25 182 GLY B CA 1
ATOM 3193 C C . GLY B 1 182 ? 3.406 26.5 3.686 1 82.25 182 GLY B C 1
ATOM 3194 O O . GLY B 1 182 ? 4.289 25.953 4.359 1 82.25 182 GLY B O 1
ATOM 3195 N N . THR B 1 183 ? 2.162 26.484 3.93 1 89.06 183 THR B N 1
ATOM 3196 C CA . THR B 1 183 ? 1.705 25.594 4.996 1 89.06 183 THR B CA 1
ATOM 3197 C C . THR B 1 183 ? 1.485 24.188 4.469 1 89.06 183 THR B C 1
ATOM 3199 O O . THR B 1 183 ? 1.014 24 3.344 1 89.06 183 THR B O 1
ATOM 3202 N N . SER B 1 184 ? 1.804 23.234 5.25 1 92.06 184 SER B N 1
ATOM 3203 C CA . SER B 1 184 ? 1.515 21.844 4.922 1 92.06 184 SER B CA 1
ATOM 3204 C C . SER B 1 184 ? 0.078 21.484 5.277 1 92.06 184 SER B C 1
ATOM 3206 O O . SER B 1 184 ? -0.416 21.844 6.344 1 92.06 184 SER B O 1
ATOM 3208 N N . PRO B 1 185 ? -0.635 20.781 4.344 1 94.62 185 PRO B N 1
ATOM 3209 C CA . PRO B 1 185 ? -1.969 20.312 4.711 1 94.62 185 PRO B CA 1
ATOM 3210 C C . PRO B 1 185 ? -1.948 19.391 5.938 1 94.62 185 PRO B C 1
ATOM 3212 O O . PRO B 1 185 ? -2.955 19.281 6.637 1 94.62 185 PRO B O 1
ATOM 3215 N N . LEU B 1 186 ? -0.829 18.766 6.223 1 93.88 186 LEU B N 1
ATOM 3216 C CA . LEU B 1 186 ? -0.703 17.844 7.344 1 93.88 186 LEU B CA 1
ATOM 3217 C C . LEU B 1 186 ? -0.83 18.578 8.672 1 93.88 186 LEU B C 1
ATOM 3219 O O . LEU B 1 186 ? -1.051 17.953 9.711 1 93.88 186 LEU B O 1
ATOM 3223 N N . GLU B 1 187 ? -0.701 19.859 8.656 1 91.94 187 GLU B N 1
ATOM 3224 C CA . GLU B 1 187 ? -0.886 20.656 9.867 1 91.94 187 GLU B CA 1
ATOM 3225 C C . GLU B 1 187 ? -2.324 20.562 10.367 1 91.94 187 GLU B C 1
ATOM 3227 O O . GLU B 1 187 ? -2.594 20.828 11.539 1 91.94 187 GLU B O 1
ATOM 3232 N N . LYS B 1 188 ? -3.195 20.234 9.492 1 94.44 188 LYS B N 1
ATOM 3233 C CA . LYS B 1 188 ? -4.613 20.156 9.828 1 94.44 188 LYS B CA 1
ATOM 3234 C C . LYS B 1 188 ? -4.965 18.812 10.453 1 94.44 188 LYS B C 1
ATOM 3236 O O . LYS B 1 188 ? -6.059 18.641 10.992 1 94.44 188 LYS B O 1
ATOM 3241 N N . LEU B 1 189 ? -4.074 17.844 10.352 1 94.19 189 LEU B N 1
ATOM 3242 C CA . LEU B 1 189 ? -4.336 16.531 10.938 1 94.19 189 LEU B CA 1
ATOM 3243 C C . LEU B 1 189 ? -4.363 16.625 12.461 1 94.19 189 LEU B C 1
ATOM 3245 O O . LEU B 1 189 ? -3.457 17.203 13.07 1 94.19 189 LEU B O 1
ATOM 3249 N N . GLN B 1 190 ? -5.391 16.047 13.047 1 93.31 190 GLN B N 1
ATOM 3250 C CA . GLN B 1 190 ? -5.527 16.062 14.5 1 93.31 190 GLN B CA 1
ATOM 3251 C C . GLN B 1 190 ? -4.508 15.133 15.156 1 93.31 190 GLN B C 1
ATOM 3253 O O . GLN B 1 190 ? -4.223 14.047 14.648 1 93.31 190 GLN B O 1
ATOM 3258 N N . ASP B 1 191 ? -3.918 15.641 16.344 1 90.19 191 ASP B N 1
ATOM 3259 C CA . ASP B 1 191 ? -3.006 14.867 17.188 1 90.19 191 ASP B CA 1
ATOM 3260 C C . ASP B 1 191 ? -1.787 14.406 16.391 1 90.19 191 ASP B C 1
ATOM 3262 O O . ASP B 1 191 ? -1.363 13.258 16.5 1 90.19 191 ASP B O 1
ATOM 3266 N N . PHE B 1 192 ? -1.338 15.297 15.492 1 89.81 192 PHE B N 1
ATOM 3267 C CA . PHE B 1 192 ? -0.25 14.938 14.594 1 89.81 192 PHE B CA 1
ATOM 3268 C C . PHE B 1 192 ? 0.795 16.047 14.531 1 89.81 192 PHE B C 1
ATOM 3270 O O . PHE B 1 192 ? 0.466 17.203 14.266 1 89.81 192 PHE B O 1
ATOM 3277 N N . GLY B 1 193 ? 2.041 15.688 14.867 1 84.44 193 GLY B N 1
ATOM 3278 C CA . GLY B 1 193 ? 3.148 16.625 14.75 1 84.44 193 GLY B CA 1
ATOM 3279 C C . GLY B 1 193 ? 3.975 16.422 13.492 1 84.44 193 GLY B C 1
ATOM 3280 O O . GLY B 1 193 ? 4.355 15.297 13.172 1 84.44 193 GLY B O 1
ATOM 3281 N N . LEU B 1 194 ? 4.266 17.469 12.797 1 80.94 194 LEU B N 1
ATOM 3282 C CA . LEU B 1 194 ? 4.949 17.375 11.516 1 80.94 194 LEU B CA 1
ATOM 3283 C C . LEU B 1 194 ? 6.395 16.922 11.703 1 80.94 194 LEU B C 1
ATOM 3285 O O . LEU B 1 194 ? 6.922 16.156 10.883 1 80.94 194 LEU B O 1
ATOM 3289 N N . VAL B 1 195 ? 7.016 17.328 12.719 1 73.69 195 VAL B N 1
ATOM 3290 C CA . VAL B 1 195 ? 8.414 16.969 12.945 1 73.69 195 VAL B CA 1
ATOM 3291 C C . VAL B 1 195 ? 8.492 15.586 13.586 1 73.69 195 VAL B C 1
ATOM 3293 O O . VAL B 1 195 ? 9.297 14.75 13.172 1 73.69 195 VAL B O 1
ATOM 3296 N N . SER B 1 196 ? 7.648 15.305 14.438 1 74.19 196 SER B N 1
ATOM 3297 C CA . SER B 1 196 ? 7.688 14.07 15.219 1 74.19 196 SER B CA 1
ATOM 3298 C C . SER B 1 196 ? 7.121 12.898 14.422 1 74.19 196 SER B C 1
ATOM 3300 O O . SER B 1 196 ? 7.547 11.758 14.609 1 74.19 196 SER B O 1
ATOM 3302 N N . ASN B 1 197 ? 6.18 13.234 13.539 1 80.62 197 ASN B N 1
ATOM 3303 C CA . ASN B 1 197 ? 5.422 12.133 12.953 1 80.62 197 ASN B CA 1
ATOM 3304 C C . ASN B 1 197 ? 5.703 11.984 11.461 1 80.62 197 ASN B C 1
ATOM 3306 O O . ASN B 1 197 ? 5.156 11.094 10.805 1 80.62 197 ASN B O 1
ATOM 3310 N N . VAL B 1 198 ? 6.527 12.828 10.938 1 80.12 198 VAL B N 1
ATOM 3311 C CA . VAL B 1 198 ? 7 12.688 9.562 1 80.12 198 VAL B CA 1
ATOM 3312 C C . VAL B 1 198 ? 8.516 12.531 9.555 1 80.12 198 VAL B C 1
ATOM 3314 O O . VAL B 1 198 ? 9.242 13.508 9.328 1 80.12 198 VAL B O 1
ATOM 3317 N N . PRO B 1 199 ? 8.891 11.344 9.734 1 73.38 199 PRO B N 1
ATOM 3318 C CA . PRO B 1 199 ? 10.328 11.125 9.867 1 73.38 199 PRO B CA 1
ATOM 3319 C C . PRO B 1 199 ? 11.078 11.344 8.555 1 73.38 199 PRO B C 1
ATOM 3321 O O . PRO B 1 199 ? 10.523 11.109 7.473 1 73.38 199 PRO B O 1
ATOM 3324 N N . TYR B 1 200 ? 12.211 11.883 8.688 1 61.38 200 TYR B N 1
ATOM 3325 C CA . TYR B 1 200 ? 13.062 12.055 7.516 1 61.38 200 TYR B CA 1
ATOM 3326 C C . TYR B 1 200 ? 13.633 10.711 7.059 1 61.38 200 TYR B C 1
ATOM 3328 O O . TYR B 1 200 ? 13.766 10.461 5.859 1 61.38 200 TYR B O 1
ATOM 3336 N N . ASP B 1 201 ? 14.094 9.961 8.086 1 55.12 201 ASP B N 1
ATOM 3337 C CA . ASP B 1 201 ? 14.617 8.641 7.734 1 55.12 201 ASP B CA 1
ATOM 3338 C C . ASP B 1 201 ? 13.625 7.539 8.102 1 55.12 201 ASP B C 1
ATOM 3340 O O . ASP B 1 201 ? 12.898 7.656 9.094 1 55.12 201 ASP B O 1
ATOM 3344 N N . TYR B 1 202 ? 13.234 6.785 7.086 1 51.69 202 TYR B N 1
ATOM 3345 C CA . TYR B 1 202 ? 12.312 5.676 7.297 1 51.69 202 TYR B CA 1
ATOM 3346 C C . TYR B 1 202 ? 12.789 4.777 8.43 1 51.69 202 TYR B C 1
ATOM 3348 O O . TYR B 1 202 ? 12.039 3.914 8.898 1 51.69 202 TYR B O 1
ATOM 3356 N N . LEU B 1 203 ? 13.977 5.039 8.781 1 49.44 203 LEU B N 1
ATOM 3357 C CA . LEU B 1 203 ? 14.508 4.176 9.836 1 49.44 203 LEU B CA 1
ATOM 3358 C C . LEU B 1 203 ? 13.547 4.098 11.016 1 49.44 203 LEU B C 1
ATOM 3360 O O . LEU B 1 203 ? 13.445 3.059 11.672 1 49.44 203 LEU B O 1
ATOM 3364 N N . HIS B 1 204 ? 12.906 5.125 11.078 1 49.75 204 HIS B N 1
ATOM 3365 C CA . HIS B 1 204 ? 12.016 5.18 12.227 1 49.75 204 HIS B CA 1
ATOM 3366 C C . HIS B 1 204 ? 10.93 4.105 12.133 1 49.75 204 HIS B C 1
ATOM 3368 O O . HIS B 1 204 ? 10.555 3.506 13.141 1 49.75 204 HIS B O 1
ATOM 3374 N N . LEU B 1 205 ? 10.484 3.84 10.984 1 53.44 205 LEU B N 1
ATOM 3375 C CA . LEU B 1 205 ? 9.406 2.871 10.828 1 53.44 205 LEU B CA 1
ATOM 3376 C C . LEU B 1 205 ? 9.859 1.477 11.242 1 53.44 205 LEU B C 1
ATOM 3378 O O . LEU B 1 205 ? 9.078 0.702 11.797 1 53.44 205 LEU B O 1
ATOM 3382 N N . VAL B 1 206 ? 11.141 1.218 10.836 1 47.88 206 VAL B N 1
ATOM 3383 C CA . VAL B 1 206 ? 11.703 -0.094 11.148 1 47.88 206 VAL B CA 1
ATOM 3384 C C . VAL B 1 206 ? 11.867 -0.243 12.656 1 47.88 206 VAL B C 1
ATOM 3386 O O . VAL B 1 206 ? 11.602 -1.311 13.211 1 47.88 206 VAL B O 1
ATOM 3389 N N . ASN B 1 207 ? 12.273 0.762 13.148 1 47.06 207 ASN B N 1
ATOM 3390 C CA . ASN B 1 207 ? 12.547 0.697 14.578 1 47.06 207 ASN B CA 1
ATOM 3391 C C . ASN B 1 207 ? 11.258 0.731 15.398 1 47.06 207 ASN B C 1
ATOM 3393 O O . ASN B 1 207 ? 11.258 0.346 16.562 1 47.06 207 ASN B O 1
ATOM 3397 N N . LEU B 1 208 ? 10.32 1.284 14.875 1 45.41 208 LEU B N 1
ATOM 3398 C CA . LEU B 1 208 ? 9.055 1.259 15.602 1 45.41 208 LEU B CA 1
ATOM 3399 C C . LEU B 1 208 ? 8.594 -0.175 15.836 1 45.41 208 LEU B C 1
ATOM 3401 O O . LEU B 1 208 ? 7.891 -0.453 16.812 1 45.41 208 LEU B O 1
ATOM 3405 N N . GLY B 1 209 ? 8.805 -1.054 14.984 1 41.81 209 GLY B N 1
ATOM 3406 C CA . GLY B 1 209 ? 8.438 -2.451 15.141 1 41.81 209 GLY B CA 1
ATOM 3407 C C . GLY B 1 209 ? 9.258 -3.172 16.188 1 41.81 209 GLY B C 1
ATOM 3408 O O . GLY B 1 209 ? 8.875 -4.25 16.656 1 41.81 209 GLY B O 1
ATOM 3409 N N . VAL B 1 210 ? 10.539 -2.832 16.438 1 34.72 210 VAL B N 1
ATOM 3410 C CA . VAL B 1 210 ? 11.414 -3.525 17.391 1 34.72 210 VAL B CA 1
ATOM 3411 C C . VAL B 1 210 ? 11.227 -2.943 18.781 1 34.72 210 VAL B C 1
ATOM 3413 O O . VAL B 1 210 ? 11.82 -1.916 19.125 1 34.72 210 VAL B O 1
ATOM 3416 N N . PHE B 1 211 ? 10.102 -2.738 19.203 1 29.02 211 PHE B N 1
ATOM 3417 C CA . PHE B 1 211 ? 10.078 -2.398 20.625 1 29.02 211 PHE B CA 1
ATOM 3418 C C . PHE B 1 211 ? 10.656 -3.533 21.469 1 29.02 211 PHE B C 1
ATOM 3420 O O . PHE B 1 211 ? 10.242 -4.688 21.328 1 29.02 211 PHE B O 1
ATOM 3427 N N . LYS B 1 212 ? 11.992 -3.381 21.828 1 27.02 212 LYS B N 1
ATOM 3428 C CA . LYS B 1 212 ? 12.477 -4.23 22.906 1 27.02 212 LYS B CA 1
ATOM 3429 C C . LYS B 1 212 ? 11.539 -4.168 24.109 1 27.02 212 LYS B C 1
ATOM 3431 O O . LYS B 1 212 ? 11.133 -3.086 24.531 1 27.02 212 LYS B O 1
ATOM 3436 N N . LYS B 1 213 ? 11.102 -5.449 24.469 1 29.38 213 LYS B N 1
ATOM 3437 C CA . LYS B 1 213 ? 10.609 -5.656 25.828 1 29.38 213 LYS B CA 1
ATOM 3438 C C . LYS B 1 213 ? 11.625 -5.188 26.859 1 29.38 213 LYS B C 1
ATOM 3440 O O . LYS B 1 213 ? 12.82 -5.484 26.75 1 29.38 213 LYS B O 1
#

Sequence (426 aa):
MFTEIRIVHPGLYWHNGLKKCLVKYLTVINQQENESNQLDLIINIDGLPISKSSNSQFWPILGSIFKTNYVFQIGLYNGYNKKPSDIHQYLDDFISETNQLIGSGLTYKGQQYNVCVKIVCADAPAKAYIMNVKHHSGYSSCSKCDVEGEYIRNRVCFPDFIGNKRTDIDFLEHKDTDYHQGTSPLEKLQDFGLVSNVPYDYLHLVNLGVFKKMFTEIRIVHPGLYWHNGLKKCLVKYLTVINQQENESNQLDLIINIDGLPISKSSNSQFWPILGSIFKTNYVFQIGLYNGYNKKPSDIHQYLDDFISETNQLIGSGLTYKGQQYNVCVKIVCADAPAKAYIMNVKHHSGYSSCSKCDVEGEYIRNRVCFPDFIGNKRTDIDFLEHKDTDYHQGTSPLEKLQDFGLVSNVPYDYLHLVNLGVFKK

Radius of gyration: 21.69 Å; Cα contacts (8 Å, |Δi|>4): 761; chains: 2; bounding box: 49×64×49 Å

Foldseek 3Di:
DDWDWDDQPPWIKTFPADLVLVQVVCVVVPVVPPPALEWEKEWEWEWDDDDPVQQKIKIWIKMDTPPDPDIDTGMMIMDRNDDGPDLCVRCVRVQVRQQVCQVQNHDDPNDGHHYHYQAYEYAQVVLCVQQQWDSPPDPPPPPVVVPVPPCPDDQPPPPDCVVVVVVQVVSVVPVPVNGHNDHHSCVSHPPDGSRRHYDNDCVVVVNVNPPDD/DDWDWDDQPPWIKTFPAPLVLVQVVCVVVPVVPPPALEWEKEWEWEWDDDDPVQQKIKIWIKMDTPPDPDIDTGMMIIDRNDDGPDLCVRCVRVQVRQQVCQVQAHDDPNDGHHYHYQAYEYAQVVLCVQQQWDSPPDPPPPVVVVPVPPCPDDQPPPPDCPVVVVSQVVSVVPVPVNGHNDHHSCVSHPPDGSRRHYDNDCVVVVNVNPPDD

Nearest PDB structures (foldseek):
  3hd0-assembly1_A  TM=3.797E-01  e=1.986E-02  Thermotoga maritima
  6ozf-assembly1_A  TM=3.837E-01  e=4.853E-02  Thermotoga maritima
  6ozg-assembly1_A  TM=3.924E-01  e=9.184E-02  Thermotoga maritima
  2w36-assembly1_A  TM=3.809E-01  e=8.084E-02  Thermotoga maritima
  5aoy-assembly1_A  TM=3.544E-01  e=1.853E-01  Mus musculus

pLDDT: mean 74.49, std 22.4, range [26.64, 98.0]

Solvent-accessible surface area (backbone atoms only — not comparable to full-atom values): 23612 Å² total; per-residue (Å²): 132,71,19,50,74,39,84,32,51,82,23,40,29,39,41,57,35,61,68,58,51,50,52,52,49,48,62,46,42,40,65,86,67,55,82,59,53,63,46,42,29,37,35,36,40,45,75,41,70,42,20,81,82,61,43,31,24,36,38,42,34,34,35,30,39,65,80,32,77,51,68,46,72,30,30,38,32,44,13,74,61,35,69,63,74,42,61,53,66,64,44,39,68,58,46,56,51,48,39,50,31,45,73,72,27,46,77,53,97,90,40,71,25,45,44,40,68,60,34,45,40,41,54,69,73,40,34,21,55,57,50,24,31,57,71,63,85,63,78,70,69,45,77,68,51,68,56,70,70,72,80,62,92,89,72,87,68,85,66,73,69,66,72,44,48,59,51,25,52,46,59,72,62,48,75,55,62,83,47,41,75,53,78,31,59,60,71,72,37,70,92,50,44,67,57,69,24,36,50,86,49,53,47,54,49,44,49,61,62,60,66,79,132,131,70,19,51,73,41,85,32,53,84,24,38,30,38,42,57,36,60,67,58,51,50,51,51,50,47,61,47,43,42,65,86,67,54,82,57,52,64,46,42,28,37,35,36,41,46,75,42,72,41,19,80,81,65,42,30,22,37,38,43,33,34,35,28,40,66,79,34,79,51,68,46,70,29,30,37,33,45,12,74,60,36,69,62,74,42,61,53,64,64,44,39,67,59,46,54,52,48,40,50,31,45,73,74,29,47,78,55,96,90,40,70,27,45,44,42,69,60,34,45,40,41,54,70,73,41,36,20,55,56,50,23,30,59,72,64,87,63,79,69,70,48,75,66,52,68,57,68,68,74,79,65,90,86,73,86,64,84,67,76,70,64,73,42,47,58,52,25,51,46,59,73,62,47,74,54,62,86,47,41,73,53,79,32,58,60,70,72,36,70,92,48,43,67,57,66,24,36,49,85,49,53,46,53,49,44,50,63,62,57,64,81,128

Organism: Acyrthosiphon pisum (NCBI:txid7029)

Secondary structure (DSSP, 8-state):
-PPEEEEETTEEEEE--HHHHHHHHHHHSHHHH---SEEEEEEEE--EE--TTTTEEEEEEEEEETTS--EEEEEEEEEES---S-HHHHHHHHHHHHHHHHHH-EEETTEEEEEEEEEEE--HHHHHHHHTB---SSTT--GGGGS-----SS------THHHHHHHHHHHTT--TTTBSS--GGGGSTT--HHHHS-SSTHHHHHHH----/-PPEEEEETTEEEEE--HHHHHHHHHHHSTGGG---SEEEEEEEE--EE--TTTTEEEEEEEEEETTS--EEEEEEEEEES---S-HHHHHHHHHHHHHHHHHH-EEETTEEEEEEEEEEE--HHHHHHHHTB---SSTT--TTTTS-----SS------THHHHHHHHHHHTT--TTTBSS--GGGGSTT--HHHHS-SSTHHHHHHH----